Protein AF-A0A535LMF8-F1 (afdb_monomer_lite)

Radius of gyration: 26.36 Å; chains: 1; bounding box: 63×60×69 Å

pLDDT: mean 91.81, std 10.19, range [31.7, 98.81]

Secondary structure (DSSP, 8-state):
---EEEEEE--SS--HHHHHHHHHHHTT-SEEEEEEEE-TT-SS-HHHHHHHHHHH-TTSEEEEEE--S-S-HHHHHHHHHHHHTS--SEEEESSTHHHHHHHHHT-EEEE--S-TT-TT--HHHHHH-TTTTGGGS-HHHHHHH-EEEEEE-STTSSHHHHHHHHHHHHT--EE--HHHHHHHHHHHTT-TTSPP-HHHHHHHHHHHHHHHHHHHTT-BSEEEEES-HHHHHHHHHHHHSS--HHHHHHHHT---SEEEEE-S-SPPP--S----HHHHHHHHHHHHHHHHHTT--EEEE-SSHHHHHHHHHHHHHHHHTEEEEEEEE-HHHHHHHHHTTTS-PPPPPTT--EE--BS-HHHHHHHIIIIIHHHHSEEEEEEEEEEHHHHTTSPEEE-SSTT-EEE-EEGGGHHHHHHTEEEEEEEEEEEE--TT-----

Structure (mmCIF, N/CA/C/O backbone):
data_AF-A0A535LMF8-F1
#
_entry.id   AF-A0A535LMF8-F1
#
loop_
_atom_site.group_PDB
_atom_site.id
_atom_site.type_symbol
_atom_site.label_atom_id
_atom_site.label_alt_id
_atom_site.label_comp_id
_atom_site.label_asym_id
_atom_site.label_entity_id
_atom_site.label_seq_id
_atom_site.pdbx_PDB_ins_code
_atom_site.Cartn_x
_atom_site.Cartn_y
_atom_site.Cartn_z
_atom_site.occupancy
_atom_site.B_iso_or_equiv
_atom_site.auth_seq_id
_atom_site.auth_comp_id
_atom_site.auth_asym_id
_atom_site.auth_atom_id
_atom_site.pdbx_PDB_model_num
ATOM 1 N N . MET A 1 1 ? -24.227 18.479 33.108 1.00 72.44 1 MET A N 1
ATOM 2 C CA . MET A 1 1 ? -22.789 18.191 32.921 1.00 72.44 1 MET A CA 1
ATOM 3 C C . MET A 1 1 ? -22.653 17.400 31.631 1.00 72.44 1 MET A C 1
ATOM 5 O O . MET A 1 1 ? -23.603 16.677 31.342 1.00 72.44 1 MET A O 1
ATOM 9 N N . PRO A 1 2 ? -21.572 17.576 30.852 1.00 89.31 2 PRO A N 1
ATOM 10 C CA . PRO A 1 2 ? -21.338 16.767 29.657 1.00 89.31 2 PRO A CA 1
ATOM 11 C C . PRO A 1 2 ? -21.247 15.288 30.047 1.00 89.31 2 PRO A C 1
ATOM 13 O O . PRO A 1 2 ? -20.630 14.955 31.060 1.00 89.31 2 PRO A O 1
ATOM 16 N N . ARG A 1 3 ? -21.887 14.409 29.275 1.00 97.00 3 ARG A N 1
ATOM 17 C CA . ARG A 1 3 ? -21.804 12.956 29.429 1.00 97.00 3 ARG A CA 1
ATOM 18 C C . ARG A 1 3 ? -20.424 12.506 28.960 1.00 97.00 3 ARG A C 1
ATOM 20 O O . ARG A 1 3 ? -20.137 12.565 27.766 1.00 97.00 3 ARG A O 1
ATOM 27 N N . ARG A 1 4 ? -19.581 12.039 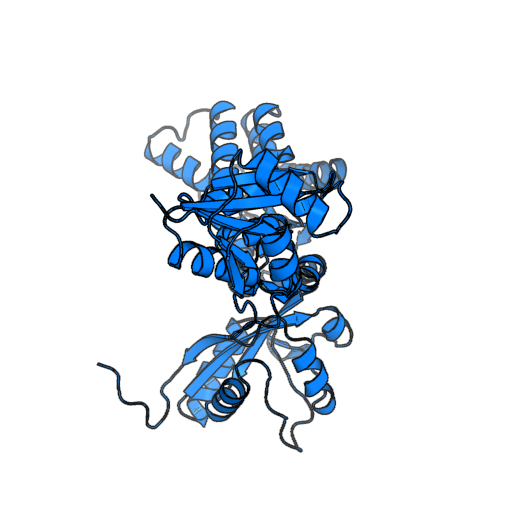29.879 1.00 98.31 4 ARG A N 1
ATOM 28 C CA . ARG A 1 4 ? -18.207 11.595 29.612 1.00 98.31 4 ARG A CA 1
ATOM 29 C C . ARG A 1 4 ? -18.169 10.088 29.397 1.00 98.31 4 ARG A C 1
ATOM 31 O O . ARG A 1 4 ? -18.498 9.306 30.290 1.00 98.31 4 ARG A O 1
ATOM 38 N N . GLY A 1 5 ? -17.783 9.693 28.193 1.00 98.31 5 GLY A N 1
ATOM 39 C CA . GLY A 1 5 ? -17.621 8.308 27.780 1.00 98.31 5 GLY A CA 1
ATOM 40 C C . GLY A 1 5 ? -16.178 7.832 27.894 1.00 98.31 5 GLY A C 1
ATOM 41 O O . GLY A 1 5 ? -15.253 8.609 27.669 1.00 98.31 5 GLY A O 1
ATOM 42 N N . VAL A 1 6 ? -15.978 6.542 28.165 1.00 98.44 6 VAL A N 1
ATOM 43 C CA . VAL A 1 6 ? -14.654 5.909 28.109 1.00 98.44 6 VAL A CA 1
ATOM 44 C C . VAL A 1 6 ? -14.661 4.630 27.273 1.00 98.44 6 VAL A C 1
ATOM 46 O O . VAL A 1 6 ? -15.628 3.870 27.270 1.00 98.44 6 VAL A O 1
ATOM 49 N N . THR A 1 7 ? -13.561 4.355 26.577 1.00 97.25 7 THR A N 1
ATOM 50 C CA . THR A 1 7 ? -13.262 3.028 26.025 1.00 97.25 7 THR A CA 1
ATOM 51 C C . THR A 1 7 ? -11.767 2.725 26.130 1.00 97.25 7 THR A C 1
ATOM 53 O O . THR A 1 7 ? -10.951 3.618 26.355 1.00 97.25 7 THR A O 1
ATOM 56 N N . VAL A 1 8 ? -11.398 1.455 25.993 1.00 95.06 8 VAL A N 1
ATOM 57 C CA . VAL A 1 8 ? -10.020 0.976 26.126 1.00 95.06 8 VAL A CA 1
ATOM 58 C C . VAL A 1 8 ? -9.702 -0.027 25.024 1.00 95.06 8 VAL A C 1
ATOM 60 O O . VAL A 1 8 ? -10.548 -0.822 24.613 1.00 95.06 8 VAL A O 1
ATOM 63 N N . GLY A 1 9 ? -8.468 -0.004 24.527 1.00 92.12 9 GLY A N 1
ATOM 64 C CA . GLY A 1 9 ? -8.006 -0.988 23.558 1.00 92.12 9 GLY A CA 1
ATOM 65 C C . GLY A 1 9 ? -6.509 -0.915 23.301 1.00 92.12 9 GLY A C 1
ATOM 66 O O . GLY A 1 9 ? -5.869 0.108 23.522 1.00 92.12 9 GLY A O 1
ATOM 67 N N . LYS A 1 10 ? -5.939 -2.010 22.782 1.00 90.69 10 LYS A N 1
ATOM 68 C CA . LYS A 1 10 ? -4.530 -2.022 22.345 1.00 90.69 10 LYS A CA 1
ATOM 69 C C . LYS A 1 10 ? -4.334 -1.308 21.005 1.00 90.69 10 LYS A C 1
ATOM 71 O O . LYS A 1 10 ? -3.249 -0.823 20.709 1.00 90.69 10 LYS A O 1
ATOM 76 N N . PHE A 1 11 ? -5.373 -1.269 20.161 1.00 93.88 11 PHE A N 1
ATOM 77 C CA . PHE A 1 11 ? -5.329 -0.674 18.817 1.00 93.88 11 PHE A CA 1
ATOM 78 C C . PHE A 1 11 ? -4.096 -1.114 18.015 1.00 93.88 11 PHE A C 1
ATOM 80 O O . PHE A 1 11 ? -3.414 -0.295 17.414 1.00 93.88 11 PHE A O 1
ATOM 87 N N . TYR A 1 12 ? -3.773 -2.409 18.043 1.00 93.12 12 TYR A N 1
ATOM 88 C CA . TYR A 1 12 ? -2.497 -2.940 17.561 1.00 93.12 12 TYR A CA 1
ATOM 89 C C . TYR A 1 12 ? -2.678 -3.911 16.374 1.00 93.12 12 TYR A C 1
ATOM 91 O O . TYR A 1 12 ? -2.809 -5.124 16.603 1.00 93.12 12 TYR A O 1
ATOM 99 N N . PRO A 1 13 ? -2.701 -3.399 15.121 1.00 95.31 13 PRO A N 1
ATOM 100 C CA . PRO A 1 13 ? -2.849 -1.979 14.743 1.00 95.31 13 PRO A CA 1
ATOM 101 C C . PRO A 1 13 ? -4.312 -1.477 14.850 1.00 95.31 13 PRO A C 1
ATOM 103 O O . PRO A 1 13 ? -5.230 -2.286 15.044 1.00 95.31 13 PRO A O 1
ATOM 106 N N . PRO A 1 14 ? -4.578 -0.157 14.723 1.00 95.19 14 PRO A N 1
ATOM 107 C CA . PRO A 1 14 ? -5.939 0.346 14.585 1.00 95.19 14 PRO A CA 1
ATOM 108 C C . PRO A 1 14 ? -6.564 -0.209 13.298 1.00 95.19 14 PRO A C 1
ATOM 110 O O . PRO A 1 14 ? -5.893 -0.347 12.278 1.00 95.19 14 PRO A O 1
ATOM 113 N N . HIS A 1 15 ? -7.848 -0.556 13.349 1.00 93.81 15 HIS A N 1
ATOM 114 C CA . HIS A 1 15 ? -8.553 -1.186 12.231 1.00 93.81 15 HIS A CA 1
ATOM 115 C C . HIS A 1 15 ? -10.043 -0.829 12.265 1.00 93.81 15 HIS A C 1
ATOM 117 O O . HIS A 1 15 ? -10.535 -0.252 13.236 1.00 93.81 15 HIS A O 1
ATOM 123 N N . ARG A 1 16 ? -10.795 -1.215 11.232 1.00 91.38 16 ARG A N 1
ATOM 124 C CA . ARG A 1 16 ? -12.204 -0.851 11.022 1.00 91.38 16 ARG A CA 1
ATOM 125 C C . ARG A 1 16 ? -13.107 -1.187 12.212 1.00 91.38 16 ARG A C 1
ATOM 127 O O . ARG A 1 16 ? -13.960 -0.389 12.580 1.00 91.38 16 ARG A O 1
ATOM 134 N N . GLY A 1 17 ? -12.886 -2.334 12.853 1.00 89.44 17 GLY A N 1
ATOM 135 C CA . GLY A 1 17 ? -13.570 -2.701 14.100 1.00 89.44 17 GLY A CA 1
ATOM 136 C C . GLY A 1 17 ? -13.317 -1.735 15.271 1.00 89.44 17 GLY A C 1
ATOM 137 O O . GLY A 1 17 ? -14.237 -1.468 16.035 1.00 89.44 17 GLY A O 1
ATOM 138 N N . HIS A 1 18 ? -12.105 -1.185 15.412 1.00 92.38 18 HIS A N 1
ATOM 139 C CA . HIS A 1 18 ? -11.815 -0.128 16.393 1.00 92.38 18 HIS A CA 1
ATOM 140 C C . HIS A 1 18 ? -12.463 1.203 16.001 1.00 92.38 18 HIS A C 1
ATOM 142 O O . HIS A 1 18 ? -13.042 1.871 16.848 1.00 92.38 18 HIS A O 1
ATOM 148 N N . ARG A 1 19 ? -12.415 1.557 14.711 1.00 92.88 19 ARG A N 1
ATOM 149 C CA . ARG A 1 19 ? -13.065 2.762 14.183 1.00 92.88 19 ARG A CA 1
ATOM 150 C C . ARG A 1 19 ? -14.563 2.780 14.490 1.00 92.88 19 ARG A C 1
ATOM 152 O O . ARG A 1 19 ? -15.041 3.751 15.054 1.00 92.88 19 ARG A O 1
ATOM 159 N N . ARG A 1 20 ? -15.267 1.671 14.240 1.00 90.75 20 ARG A N 1
ATOM 160 C CA . ARG A 1 20 ? -16.691 1.522 14.593 1.00 90.75 20 ARG A CA 1
ATOM 161 C C . ARG A 1 20 ? -16.958 1.697 16.086 1.00 90.75 20 ARG A C 1
ATOM 163 O O . ARG A 1 20 ? -17.947 2.324 16.445 1.00 90.75 20 ARG A O 1
ATOM 170 N N . LEU A 1 21 ? -16.093 1.144 16.940 1.00 92.12 21 LEU A N 1
ATOM 171 C CA . LEU A 1 21 ? -16.209 1.299 18.390 1.00 92.12 21 LEU A CA 1
ATOM 172 C C . LEU A 1 21 ? -16.118 2.775 18.794 1.00 92.12 21 LEU A C 1
ATOM 174 O O . LEU A 1 21 ? -16.997 3.262 19.499 1.00 92.12 21 LEU A O 1
ATOM 178 N N . ILE A 1 22 ? -15.097 3.483 18.305 1.00 95.38 22 ILE A N 1
ATOM 179 C CA . ILE A 1 22 ? -14.875 4.901 18.615 1.00 95.38 22 ILE A CA 1
ATOM 180 C C . ILE A 1 22 ? -16.008 5.767 18.045 1.00 95.38 22 ILE A C 1
ATOM 182 O O . ILE A 1 22 ? -16.558 6.590 18.768 1.00 95.38 22 ILE A O 1
ATOM 186 N N . GLU A 1 23 ? -16.417 5.555 16.791 1.00 95.06 23 GLU A N 1
ATOM 187 C CA . GLU A 1 23 ? -17.512 6.305 16.154 1.00 95.06 23 GLU A CA 1
ATOM 188 C C . GLU A 1 23 ? -18.843 6.115 16.897 1.00 95.06 23 GLU A C 1
ATOM 190 O O . GLU A 1 23 ? -19.557 7.087 17.151 1.00 95.06 23 GLU A O 1
ATOM 195 N N . ALA A 1 24 ? -19.163 4.878 17.290 1.00 94.38 24 ALA A N 1
ATOM 196 C CA . ALA A 1 24 ? -20.373 4.581 18.046 1.00 94.38 24 ALA A CA 1
ATOM 197 C C . ALA A 1 24 ? -20.334 5.198 19.449 1.00 94.38 24 ALA A C 1
ATOM 199 O O . ALA A 1 24 ? -21.310 5.836 19.838 1.00 94.38 24 ALA A O 1
ATOM 200 N N . ALA A 1 25 ? -19.223 5.054 20.177 1.00 95.94 25 ALA A N 1
ATOM 201 C CA . ALA A 1 25 ? -19.044 5.651 21.499 1.00 95.94 25 ALA A CA 1
ATOM 202 C C . ALA A 1 25 ? -19.193 7.177 21.437 1.00 95.94 25 ALA A C 1
ATOM 204 O O . ALA A 1 25 ? -20.009 7.754 22.153 1.00 95.94 25 ALA A O 1
ATOM 205 N N . ARG A 1 26 ? -18.499 7.815 20.487 1.00 96.06 26 ARG A N 1
ATOM 206 C CA . ARG A 1 26 ? -18.536 9.265 20.271 1.00 96.06 26 ARG A CA 1
ATOM 207 C C . ARG A 1 26 ? -19.941 9.779 19.967 1.00 96.06 26 ARG A C 1
ATOM 209 O O . ARG A 1 26 ? -20.295 10.867 20.388 1.00 96.06 26 ARG A O 1
ATOM 216 N N . SER A 1 27 ? -20.763 9.007 19.255 1.00 96.00 27 SER A N 1
ATOM 217 C CA . SER A 1 27 ? -22.148 9.409 18.955 1.00 96.00 27 SER A CA 1
ATOM 218 C C . SER A 1 27 ? -23.089 9.396 20.169 1.00 96.00 27 SER A C 1
ATOM 220 O O . SER A 1 27 ? -24.238 9.817 20.049 1.00 96.00 27 SER A O 1
ATOM 222 N N . ARG A 1 28 ? -22.637 8.882 21.321 1.00 96.56 28 ARG A N 1
ATOM 223 C CA . ARG A 1 28 ? -23.469 8.632 22.510 1.00 96.56 28 ARG A CA 1
ATOM 224 C C . ARG A 1 28 ? -22.962 9.332 23.771 1.00 96.56 28 ARG A C 1
ATOM 226 O O . ARG A 1 28 ? -23.534 9.122 24.842 1.00 96.56 28 ARG A O 1
ATOM 233 N N . CYS A 1 29 ? -21.925 10.153 23.669 1.00 97.12 29 CYS A N 1
ATOM 234 C CA . CYS A 1 29 ? -21.387 10.959 24.760 1.00 97.12 29 CYS A CA 1
ATOM 235 C C . CYS A 1 29 ? -20.954 12.334 24.234 1.00 97.12 29 CYS A C 1
ATOM 237 O O . CYS A 1 29 ? -20.706 12.487 23.041 1.00 97.12 29 CYS A O 1
ATOM 239 N N . ASP A 1 30 ? -20.854 13.320 25.121 1.00 97.62 30 ASP A N 1
ATOM 240 C CA . ASP A 1 30 ? -20.406 14.671 24.763 1.00 97.62 30 ASP A CA 1
ATOM 241 C C . ASP A 1 30 ? -18.874 14.735 24.654 1.00 97.62 30 ASP A C 1
ATOM 243 O O . ASP A 1 30 ? -18.334 15.404 23.777 1.00 97.62 30 ASP A O 1
ATOM 247 N N . GLU A 1 31 ? -18.172 13.986 25.509 1.00 98.19 31 GLU A N 1
ATOM 248 C CA . GLU A 1 31 ? -16.710 13.877 25.528 1.00 98.19 31 GLU A CA 1
ATOM 249 C C . GLU A 1 31 ? -16.309 12.402 25.594 1.00 98.19 31 GLU A C 1
ATOM 251 O O . GLU A 1 31 ? -16.795 11.667 26.457 1.00 98.19 31 GLU A O 1
ATOM 256 N N . LEU A 1 32 ? -15.424 11.956 24.698 1.00 98.56 32 LEU A N 1
ATOM 257 C CA . LEU A 1 32 ? -14.935 10.576 24.666 1.00 98.56 32 LEU A CA 1
ATOM 258 C C . LEU A 1 32 ? -13.455 10.514 25.042 1.00 98.56 32 LEU A C 1
ATOM 260 O O . LEU A 1 32 ? -12.616 11.148 24.401 1.00 98.56 32 LEU A O 1
ATOM 264 N N . PHE A 1 33 ? -13.147 9.667 26.020 1.00 98.50 33 PHE A N 1
ATOM 265 C CA . PHE A 1 33 ? -11.793 9.325 26.432 1.00 98.50 33 PHE A CA 1
ATOM 266 C C . PHE A 1 33 ? -11.447 7.905 25.972 1.00 98.50 33 PHE A C 1
ATOM 268 O O . PHE A 1 33 ? -12.232 6.969 26.139 1.00 98.50 33 PHE A O 1
ATOM 275 N N . VAL A 1 34 ? -10.268 7.726 25.381 1.00 98.31 34 VAL A N 1
ATOM 276 C CA . VAL A 1 34 ? -9.804 6.437 24.857 1.00 98.31 34 VAL A CA 1
ATOM 277 C C . VAL A 1 34 ? -8.452 6.091 25.459 1.00 98.31 34 VAL A C 1
ATOM 279 O O . VAL A 1 34 ? -7.443 6.730 25.156 1.00 98.31 34 VAL A O 1
ATOM 282 N N . LEU A 1 35 ? -8.419 5.030 26.261 1.00 97.62 35 LEU A N 1
ATOM 283 C CA . LEU A 1 35 ? -7.176 4.460 26.765 1.00 97.62 35 LEU A CA 1
ATOM 284 C C . LEU A 1 35 ? -6.539 3.585 25.679 1.00 97.62 35 LEU A C 1
ATOM 286 O O . LEU A 1 35 ? -7.097 2.566 25.262 1.00 97.62 35 LEU A O 1
ATOM 290 N N . VAL A 1 36 ? -5.351 3.980 25.232 1.00 96.88 36 VAL A N 1
ATOM 291 C CA . VAL A 1 36 ? -4.518 3.245 24.279 1.00 96.88 36 VAL A CA 1
ATOM 292 C C . VAL A 1 36 ? -3.524 2.411 25.075 1.00 96.88 36 VAL A C 1
ATOM 294 O O . VAL A 1 36 ? -2.466 2.887 25.476 1.00 96.88 36 VAL A O 1
ATOM 297 N N . ALA A 1 37 ? -3.876 1.152 25.310 1.00 94.56 37 ALA A N 1
ATOM 298 C CA . ALA A 1 37 ? -3.018 0.197 25.992 1.00 94.56 37 ALA A CA 1
ATOM 299 C C . ALA A 1 37 ? -1.834 -0.200 25.089 1.00 94.56 37 ALA A C 1
ATOM 301 O O . ALA A 1 37 ? -1.993 -0.427 23.883 1.00 94.56 37 ALA A O 1
ATOM 302 N N . SER A 1 38 ? -0.628 -0.271 25.646 1.00 94.19 38 SER A N 1
ATOM 303 C CA . SER A 1 38 ? 0.578 -0.564 24.870 1.00 94.19 38 SER A CA 1
ATOM 304 C C . SER A 1 38 ? 1.633 -1.307 25.669 1.00 94.19 38 SER A C 1
ATOM 306 O O . SER A 1 38 ? 1.880 -0.979 26.825 1.00 94.19 38 SER A O 1
ATOM 308 N N . ARG A 1 39 ? 2.352 -2.218 25.006 1.00 92.62 39 ARG A N 1
ATOM 309 C CA . ARG A 1 39 ? 3.552 -2.859 25.562 1.00 92.62 39 ARG A CA 1
ATOM 310 C C . ARG A 1 39 ? 4.832 -2.348 24.897 1.00 92.62 39 ARG A C 1
ATOM 312 O O . ARG A 1 39 ? 4.786 -1.893 23.749 1.00 92.62 39 ARG A O 1
ATOM 319 N N . PRO A 1 40 ? 5.990 -2.421 25.578 1.00 88.50 40 PRO A N 1
ATOM 320 C CA . PRO A 1 40 ? 7.274 -2.136 24.949 1.00 88.50 40 PRO A CA 1
ATOM 321 C C . PRO A 1 40 ? 7.532 -3.049 23.741 1.00 88.50 40 PRO A C 1
ATOM 323 O O . PRO A 1 40 ? 7.165 -4.222 23.753 1.00 88.50 40 PRO A O 1
ATOM 326 N N . ARG A 1 41 ? 8.236 -2.525 22.728 1.00 88.12 41 ARG A N 1
ATOM 327 C CA . ARG A 1 41 ? 8.684 -3.254 21.516 1.00 88.12 41 ARG A CA 1
ATOM 328 C C . ARG A 1 41 ? 7.577 -3.747 20.574 1.00 88.12 41 ARG A C 1
ATOM 330 O O . ARG A 1 41 ? 7.851 -4.555 19.692 1.00 88.12 41 ARG A O 1
ATOM 337 N N . GLU A 1 42 ? 6.351 -3.263 20.730 1.00 92.31 42 GLU A N 1
ATOM 338 C CA . GLU A 1 42 ? 5.300 -3.471 19.734 1.00 92.31 42 GLU A CA 1
ATOM 339 C C . GLU A 1 42 ? 5.625 -2.749 18.412 1.00 92.31 42 GLU A C 1
ATOM 341 O O . GLU A 1 42 ? 6.147 -1.634 18.409 1.00 92.31 42 GLU A O 1
ATOM 346 N N . ASP A 1 43 ? 5.299 -3.390 17.292 1.00 92.06 43 ASP A N 1
ATOM 347 C CA . ASP A 1 43 ? 5.455 -2.900 15.926 1.00 92.06 43 ASP A CA 1
ATOM 348 C C . ASP A 1 43 ? 4.110 -3.049 15.179 1.00 92.06 43 ASP A C 1
ATOM 350 O O . ASP A 1 43 ? 3.689 -4.180 14.915 1.00 92.06 43 ASP A O 1
ATOM 354 N N . PRO A 1 44 ? 3.356 -1.955 14.929 1.00 94.12 44 PRO A N 1
ATOM 355 C CA . PRO A 1 44 ? 3.751 -0.548 15.043 1.00 94.12 44 PRO A CA 1
ATOM 356 C C . PRO A 1 44 ? 3.875 -0.026 16.490 1.00 94.12 44 PRO A C 1
ATOM 358 O O . PRO A 1 44 ? 3.063 -0.397 17.350 1.00 94.12 44 PRO A O 1
ATOM 361 N N . PRO A 1 45 ? 4.819 0.902 16.756 1.00 94.69 45 PRO A N 1
ATOM 362 C CA . PRO A 1 45 ? 5.062 1.427 18.096 1.00 94.69 45 PRO A CA 1
ATOM 363 C C . PRO A 1 45 ? 3.909 2.294 18.606 1.00 94.69 45 PRO A C 1
ATOM 365 O O . PRO A 1 45 ? 3.173 2.914 17.833 1.00 94.69 45 PRO A O 1
ATOM 368 N N . ALA A 1 46 ? 3.809 2.392 19.933 1.00 94.62 46 ALA A N 1
ATOM 369 C CA . ALA A 1 46 ? 2.772 3.131 20.655 1.00 94.62 46 ALA A CA 1
ATOM 370 C C . ALA A 1 46 ? 2.541 4.550 20.121 1.00 94.62 46 ALA A C 1
ATOM 372 O O . ALA A 1 46 ? 1.414 4.917 19.797 1.00 94.62 46 ALA A O 1
ATOM 373 N N . ALA A 1 47 ? 3.622 5.320 19.961 1.00 94.69 47 ALA A N 1
ATOM 374 C CA . ALA A 1 47 ? 3.565 6.694 19.470 1.00 94.69 47 ALA A CA 1
ATOM 375 C C . ALA A 1 47 ? 2.969 6.786 18.056 1.00 94.69 47 ALA A C 1
ATOM 377 O O . ALA A 1 47 ? 2.197 7.695 17.766 1.00 94.69 47 ALA A O 1
ATOM 378 N N . LYS A 1 48 ? 3.274 5.814 17.184 1.00 95.31 48 LYS A N 1
ATOM 379 C CA . LYS A 1 48 ? 2.734 5.776 15.821 1.00 95.31 48 LYS A CA 1
ATOM 380 C C . LYS A 1 48 ? 1.240 5.444 15.838 1.00 95.31 48 LYS A C 1
ATOM 382 O O . LYS A 1 48 ? 0.465 6.117 15.166 1.00 95.31 48 LYS A O 1
ATOM 387 N N . ARG A 1 49 ? 0.825 4.468 16.655 1.00 96.75 49 ARG A N 1
ATOM 388 C CA . ARG A 1 49 ? -0.595 4.123 16.844 1.00 96.75 49 ARG A CA 1
ATOM 389 C C . ARG A 1 49 ? -1.406 5.287 17.403 1.00 96.75 49 ARG A C 1
ATOM 391 O O . ARG A 1 49 ? -2.485 5.565 16.888 1.00 96.75 49 ARG A O 1
ATOM 398 N N . LEU A 1 50 ? -0.875 5.965 18.420 1.00 96.94 50 LEU A N 1
ATOM 399 C CA . LEU A 1 50 ? -1.494 7.142 19.021 1.00 96.94 50 LEU A CA 1
ATOM 400 C C . LEU A 1 50 ? -1.651 8.270 17.995 1.00 96.94 50 LEU A C 1
ATOM 402 O O . LEU A 1 50 ? -2.751 8.790 17.846 1.00 96.94 50 LEU A O 1
ATOM 406 N N . GLY A 1 51 ? -0.596 8.577 17.233 1.00 97.12 51 GLY A N 1
ATOM 407 C CA . GLY A 1 51 ? -0.651 9.594 16.182 1.00 97.12 51 GLY A CA 1
ATOM 408 C C . GLY A 1 51 ? -1.703 9.289 15.112 1.00 97.12 51 GLY A C 1
ATOM 409 O O . GLY A 1 51 ? -2.452 10.178 14.716 1.00 97.12 51 GLY A O 1
ATOM 410 N N . TRP A 1 52 ? -1.838 8.025 14.693 1.00 97.31 52 TRP A N 1
ATOM 411 C CA . TRP A 1 52 ? -2.905 7.627 13.769 1.00 97.31 52 TRP A CA 1
ATOM 412 C C . TRP A 1 52 ? -4.298 7.828 14.360 1.00 97.31 52 TRP A C 1
ATOM 414 O O . TRP A 1 52 ? -5.184 8.345 13.686 1.00 97.31 52 TRP A O 1
ATOM 424 N N . LEU A 1 53 ? -4.506 7.419 15.611 1.00 97.94 53 LEU A N 1
ATOM 425 C CA . LEU A 1 53 ? -5.788 7.581 16.294 1.00 97.94 53 LEU A CA 1
ATOM 426 C C . LEU A 1 53 ? -6.175 9.058 16.438 1.00 97.94 53 LEU A C 1
ATOM 428 O O . LEU A 1 53 ? -7.306 9.411 16.117 1.00 97.94 53 LEU A O 1
ATOM 432 N N . GLN A 1 54 ? -5.226 9.914 16.819 1.00 97.62 54 GLN A N 1
ATOM 433 C CA . GLN A 1 54 ? -5.416 11.364 16.907 1.00 97.62 54 GLN A CA 1
ATOM 434 C C . GLN A 1 54 ? -5.741 11.990 15.546 1.00 97.62 54 GLN A C 1
ATOM 436 O O . GLN A 1 54 ? -6.588 12.871 15.463 1.00 97.62 54 GLN A O 1
ATOM 441 N N . GLN A 1 55 ? -5.110 11.517 14.469 1.00 96.06 55 GLN A N 1
ATOM 442 C CA . GLN A 1 55 ? -5.413 11.993 13.120 1.00 96.06 55 GLN A CA 1
ATOM 443 C C . GLN A 1 55 ? -6.797 11.532 12.633 1.00 96.06 55 GLN A C 1
ATOM 445 O O . GLN A 1 55 ? -7.483 12.288 11.950 1.00 96.06 55 GLN A O 1
ATOM 450 N N . MET A 1 56 ? -7.217 10.308 12.973 1.00 95.88 56 MET A N 1
ATOM 451 C CA . MET A 1 56 ? -8.544 9.785 12.617 1.00 95.88 56 MET A CA 1
ATOM 452 C C . MET A 1 56 ? -9.677 10.430 13.427 1.00 95.88 56 MET A C 1
ATOM 454 O O . MET A 1 56 ? -10.787 10.539 12.911 1.00 95.88 56 MET A O 1
ATOM 458 N N . PHE A 1 57 ? -9.408 10.824 14.676 1.00 97.19 57 PHE A N 1
ATOM 459 C CA . PHE A 1 57 ? -10.398 11.338 15.629 1.00 97.19 57 PHE A CA 1
ATOM 460 C C . PHE A 1 57 ? -9.836 12.528 16.432 1.00 97.19 57 PHE A C 1
ATOM 462 O O . PHE A 1 57 ? -9.555 12.385 17.625 1.00 97.19 57 PHE A O 1
ATOM 469 N N . PRO A 1 58 ? -9.635 13.700 15.806 1.00 97.12 58 PRO A N 1
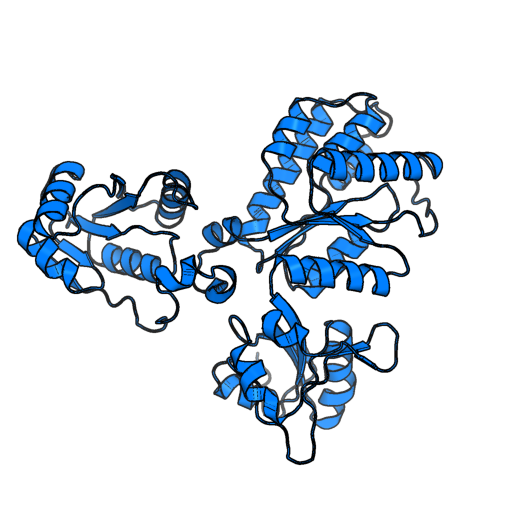ATOM 470 C CA . PRO A 1 58 ? -9.016 14.862 16.455 1.00 97.12 58 PRO A CA 1
ATOM 471 C C . PRO A 1 58 ? -9.789 15.397 17.673 1.00 97.12 58 PRO A C 1
ATOM 473 O O . PRO A 1 58 ? -9.216 16.080 18.516 1.00 97.12 58 PRO A O 1
ATOM 476 N N . GLU A 1 59 ? -11.079 15.092 17.775 1.00 96.00 59 GLU A N 1
ATOM 477 C CA . GLU A 1 59 ? -11.975 15.484 18.864 1.00 96.00 59 GLU A CA 1
ATOM 478 C C . GLU A 1 59 ? -11.959 14.533 20.074 1.00 96.00 59 GLU A C 1
ATOM 480 O O . GLU A 1 59 ? -12.630 14.797 21.067 1.00 96.00 59 GLU A O 1
ATOM 485 N N . VAL A 1 60 ? -11.248 13.405 19.989 1.00 98.12 60 VAL A N 1
ATOM 486 C CA . VAL A 1 60 ? -11.224 12.371 21.033 1.00 98.12 60 VAL A CA 1
ATOM 487 C C . VAL A 1 60 ? -10.001 12.536 21.936 1.00 98.12 60 VAL A C 1
ATOM 489 O O . VAL A 1 60 ? -8.879 12.746 21.473 1.00 98.12 60 VAL A O 1
ATOM 492 N N . HIS A 1 61 ? -10.198 12.372 23.245 1.00 98.12 61 HIS A N 1
ATOM 493 C CA . HIS A 1 61 ? -9.125 12.442 24.232 1.00 98.12 61 HIS A CA 1
ATOM 494 C C . HIS A 1 61 ? -8.414 11.090 24.351 1.00 98.12 61 HIS A C 1
ATOM 496 O O . HIS A 1 61 ? -8.900 10.170 25.008 1.00 98.12 61 HIS A O 1
ATOM 502 N N . PHE A 1 62 ? -7.250 10.952 23.719 1.00 98.25 62 PHE A N 1
ATOM 503 C CA . PHE A 1 62 ? -6.444 9.732 23.804 1.00 98.25 62 PHE A CA 1
ATOM 504 C C . PHE A 1 62 ? -5.444 9.779 24.958 1.00 98.25 62 PHE A C 1
ATOM 506 O O . PHE A 1 62 ? -4.694 10.744 25.097 1.00 98.25 62 PHE A O 1
ATOM 513 N N . ILE A 1 63 ? -5.381 8.695 25.731 1.00 97.56 63 ILE A N 1
ATOM 514 C CA . ILE A 1 63 ? -4.458 8.533 26.857 1.00 97.56 63 ILE A CA 1
ATOM 515 C C . ILE A 1 63 ? -3.647 7.261 26.628 1.00 97.56 63 ILE A C 1
ATOM 517 O O . ILE A 1 63 ? -4.212 6.175 26.505 1.00 97.56 63 ILE A O 1
ATOM 521 N N . LEU A 1 64 ? -2.322 7.383 26.536 1.00 96.25 64 LEU A N 1
ATOM 522 C CA . LEU A 1 64 ? -1.440 6.226 26.402 1.00 96.25 64 LEU A CA 1
ATOM 523 C C . LEU A 1 64 ? -1.228 5.584 27.774 1.00 96.25 64 LEU A C 1
ATOM 525 O O . LEU A 1 64 ? -0.771 6.252 28.695 1.00 96.25 64 LEU A O 1
ATOM 529 N N . VAL A 1 65 ? -1.515 4.288 27.883 1.00 94.94 65 VAL A N 1
ATOM 530 C CA . VAL A 1 65 ? -1.395 3.530 29.133 1.00 94.94 65 VAL A CA 1
ATOM 531 C C . VAL A 1 65 ? -0.502 2.317 28.914 1.00 94.94 65 VAL A C 1
ATOM 533 O O . VAL A 1 65 ? -0.627 1.600 27.917 1.00 94.94 65 VAL A O 1
ATOM 536 N N . GLU A 1 66 ? 0.413 2.077 29.848 1.00 90.81 66 GLU A N 1
ATOM 537 C CA . GLU A 1 66 ? 1.278 0.905 29.801 1.00 90.81 66 GLU A CA 1
ATOM 538 C C . GLU A 1 66 ? 0.489 -0.368 30.162 1.00 90.81 66 GLU A C 1
ATOM 540 O O . GLU A 1 66 ? -0.133 -0.467 31.217 1.00 90.81 66 GLU A O 1
ATOM 545 N N . ASP A 1 67 ? 0.503 -1.358 29.269 1.00 89.62 67 ASP A N 1
ATOM 546 C CA . ASP A 1 67 ? -0.181 -2.651 29.420 1.00 89.62 67 ASP A CA 1
ATOM 547 C C . ASP A 1 67 ? 0.725 -3.659 30.150 1.00 89.62 67 ASP A C 1
ATOM 549 O O . ASP A 1 67 ? 1.160 -4.670 29.586 1.00 89.62 67 ASP A O 1
ATOM 553 N N . THR A 1 68 ? 1.055 -3.332 31.403 1.00 89.31 68 THR A N 1
ATOM 554 C CA . THR A 1 68 ? 1.827 -4.171 32.345 1.00 89.31 68 THR A CA 1
ATOM 555 C C . THR A 1 68 ? 0.966 -4.775 33.457 1.00 89.31 68 THR A C 1
ATOM 557 O O . THR A 1 68 ? 1.453 -5.582 34.250 1.00 89.31 68 THR A O 1
ATOM 560 N N . TYR A 1 69 ? -0.316 -4.416 33.507 1.00 87.00 69 TYR A N 1
ATOM 561 C CA . TYR A 1 69 ? -1.263 -4.866 34.521 1.00 87.00 69 TYR A CA 1
ATOM 562 C C . TYR A 1 69 ? -1.908 -6.216 34.160 1.00 87.00 69 TYR A C 1
ATOM 564 O O . TYR A 1 69 ? -2.058 -6.534 32.977 1.00 87.00 69 TYR A O 1
ATOM 572 N N . PRO A 1 70 ? -2.346 -7.012 35.154 1.00 89.75 70 PRO A N 1
ATOM 573 C CA . PRO A 1 70 ? -3.195 -8.175 34.910 1.00 89.75 70 PRO A CA 1
ATOM 574 C C . PRO A 1 70 ? -4.454 -7.814 34.105 1.00 89.75 70 PRO A C 1
ATOM 576 O O . PRO A 1 70 ? -5.053 -6.760 34.319 1.00 89.75 70 PRO A O 1
ATOM 579 N N . GLU A 1 71 ? -4.893 -8.703 33.211 1.00 87.44 71 GLU A N 1
ATOM 580 C CA . GLU A 1 71 ? -6.138 -8.546 32.438 1.00 87.44 71 GLU A CA 1
ATOM 581 C C . GLU A 1 71 ? -7.369 -8.834 33.330 1.00 87.44 71 GLU A C 1
ATOM 583 O O . GLU A 1 71 ? -8.079 -9.820 33.151 1.00 87.44 71 GLU A O 1
ATOM 588 N N . ALA A 1 72 ? -7.589 -7.983 34.342 1.00 93.06 72 ALA A N 1
ATOM 589 C CA . ALA A 1 72 ? -8.670 -8.079 35.322 1.00 93.06 72 ALA A CA 1
ATOM 590 C C . ALA A 1 72 ? -9.520 -6.789 35.350 1.00 93.06 72 ALA A C 1
ATOM 592 O O . ALA A 1 72 ? -8.941 -5.703 35.460 1.00 93.06 72 ALA A O 1
ATOM 593 N N . PRO A 1 73 ? -10.869 -6.883 35.328 1.00 94.12 73 PRO A N 1
ATOM 594 C CA . PRO A 1 73 ? -11.753 -5.714 35.293 1.00 94.12 73 PRO A CA 1
ATOM 595 C C . PRO A 1 73 ? -11.493 -4.687 36.400 1.00 94.12 73 PRO A C 1
ATOM 597 O O . PRO A 1 73 ? -11.380 -3.502 36.102 1.00 94.12 73 PRO A O 1
ATOM 600 N N . ALA A 1 74 ? -11.323 -5.137 37.648 1.00 95.88 74 ALA A N 1
ATOM 601 C CA . ALA A 1 74 ? -11.090 -4.258 38.797 1.00 95.88 74 ALA A CA 1
ATOM 602 C C . ALA A 1 74 ? -9.777 -3.466 38.680 1.00 95.88 74 ALA A C 1
ATOM 604 O O . ALA A 1 74 ? -9.739 -2.266 38.941 1.00 95.88 74 ALA A O 1
ATOM 605 N N . VAL A 1 75 ? -8.707 -4.115 38.205 1.00 95.44 75 VAL A N 1
ATOM 606 C CA . VAL A 1 75 ? -7.399 -3.465 38.024 1.00 95.44 75 VAL A CA 1
ATOM 607 C C . VAL A 1 75 ? -7.476 -2.408 36.926 1.00 95.44 75 VAL A C 1
ATOM 609 O O . VAL A 1 75 ? -7.026 -1.280 37.108 1.00 95.44 75 VAL A O 1
ATOM 612 N N . TRP A 1 76 ? -8.083 -2.743 35.785 1.00 95.81 76 TRP A N 1
ATOM 613 C CA . TRP A 1 76 ? -8.246 -1.784 34.693 1.00 95.81 76 TRP A CA 1
ATOM 614 C C . TRP A 1 76 ? -9.237 -0.667 35.025 1.00 95.81 76 TRP A C 1
ATOM 616 O O . TRP A 1 76 ? -9.087 0.429 34.490 1.00 95.81 76 TRP A O 1
ATOM 626 N N . ALA A 1 77 ? -10.216 -0.895 35.901 1.00 96.88 77 ALA A N 1
ATOM 627 C CA . ALA A 1 77 ? -11.098 0.150 36.417 1.00 96.88 77 ALA A CA 1
ATOM 628 C C . ALA A 1 77 ? -10.321 1.168 37.264 1.00 96.88 77 ALA A C 1
ATOM 630 O O . ALA A 1 77 ? -10.416 2.367 37.003 1.00 96.88 77 ALA A O 1
ATOM 631 N N . GLU A 1 78 ? -9.483 0.701 38.196 1.00 96.50 78 GLU A N 1
ATOM 632 C CA . GLU A 1 78 ? -8.617 1.565 39.011 1.00 96.50 78 GLU A CA 1
ATOM 633 C C . GLU A 1 78 ? -7.650 2.374 38.139 1.00 96.50 78 GLU A C 1
ATOM 635 O O . GLU A 1 78 ? -7.564 3.595 38.272 1.00 96.50 78 GLU A O 1
ATOM 640 N N . VAL A 1 79 ? -6.971 1.710 37.195 1.00 96.50 79 VAL A N 1
ATOM 641 C CA . VAL A 1 79 ? -6.094 2.380 36.225 1.00 96.50 79 VAL A CA 1
ATOM 642 C C . VAL A 1 79 ? -6.880 3.425 35.437 1.00 96.50 79 VAL A C 1
ATOM 644 O O . VAL A 1 79 ? -6.434 4.559 35.327 1.00 96.50 79 VAL A O 1
ATOM 647 N N . THR A 1 80 ? -8.074 3.094 34.943 1.00 97.19 80 THR A N 1
ATOM 648 C CA . THR A 1 80 ? -8.894 4.034 34.165 1.00 97.19 80 THR A CA 1
ATOM 649 C C . THR A 1 80 ? -9.250 5.279 34.969 1.00 97.19 80 THR A C 1
ATOM 651 O O . THR A 1 80 ? -8.994 6.388 34.509 1.00 97.19 80 THR A O 1
ATOM 654 N N . VAL A 1 81 ? -9.792 5.121 36.178 1.00 97.50 81 VAL A N 1
ATOM 655 C CA . VAL A 1 81 ? -10.174 6.260 37.029 1.00 97.50 81 VAL A CA 1
ATOM 656 C C . VAL A 1 81 ? -8.950 7.095 37.414 1.00 97.50 81 VAL A C 1
ATOM 658 O O . VAL A 1 81 ? -9.032 8.323 37.423 1.00 97.50 81 VAL A O 1
ATOM 661 N N . ARG A 1 82 ? -7.800 6.455 37.672 1.00 97.12 82 ARG A N 1
ATOM 662 C CA . ARG A 1 82 ? -6.534 7.143 37.958 1.00 97.12 82 ARG A CA 1
ATOM 663 C C . ARG A 1 82 ? -6.059 7.989 36.778 1.00 97.12 82 ARG A C 1
ATOM 665 O O . ARG A 1 82 ? -5.739 9.155 36.978 1.00 97.12 82 ARG A O 1
ATOM 672 N N . GLU A 1 83 ? -6.007 7.415 35.577 1.00 97.06 83 GLU A N 1
ATOM 673 C CA . GLU A 1 83 ? -5.525 8.114 34.378 1.00 97.06 83 GLU A CA 1
ATOM 674 C C . GLU A 1 83 ? -6.490 9.221 33.923 1.00 97.06 83 GLU A C 1
ATOM 676 O O . GLU A 1 83 ? -6.053 10.257 33.425 1.00 97.06 83 GLU A O 1
ATOM 681 N N . LEU A 1 84 ? -7.801 9.034 34.114 1.00 97.00 84 LEU A N 1
ATOM 682 C CA . LEU A 1 84 ? -8.802 10.067 33.830 1.00 97.00 84 LEU A CA 1
ATOM 683 C C . LEU A 1 84 ? -8.828 11.174 34.893 1.00 97.00 84 LEU A C 1
ATOM 685 O O . LEU A 1 84 ? -9.144 12.320 34.581 1.00 97.00 84 LEU A O 1
ATOM 689 N N . GLY A 1 85 ? -8.547 10.840 36.155 1.00 97.44 85 GLY A N 1
ATOM 690 C CA . GLY A 1 85 ? -8.745 11.730 37.302 1.00 97.44 85 GLY A CA 1
ATOM 691 C C . GLY A 1 85 ? -10.215 11.898 37.718 1.00 97.44 85 GLY A C 1
ATOM 692 O O . GLY A 1 85 ? -10.526 12.760 38.539 1.00 97.44 85 GLY A O 1
ATOM 693 N N . PHE A 1 86 ? -11.131 11.105 37.154 1.00 96.69 86 PHE A N 1
ATOM 694 C CA . PHE A 1 86 ? -12.560 11.096 37.475 1.00 96.69 86 PHE A CA 1
ATOM 695 C C . PHE A 1 86 ? -13.205 9.752 37.104 1.00 96.69 86 PHE A C 1
ATOM 697 O O . PHE A 1 86 ? -12.682 9.003 36.280 1.00 96.69 86 PHE A O 1
ATOM 704 N N . THR A 1 87 ? -14.383 9.474 37.668 1.00 97.44 87 THR A N 1
ATOM 705 C CA . THR A 1 87 ? -15.237 8.360 37.227 1.00 97.44 87 THR A CA 1
ATOM 706 C C . THR A 1 87 ? -16.053 8.786 35.999 1.00 97.44 87 THR A C 1
ATOM 708 O O . THR A 1 87 ? -16.783 9.780 36.091 1.00 97.44 87 THR A O 1
ATOM 711 N N . PRO A 1 88 ? -15.932 8.096 34.848 1.00 97.75 88 PRO A N 1
ATOM 712 C CA . PRO A 1 88 ? -16.713 8.407 33.649 1.00 97.75 88 PRO A CA 1
ATOM 713 C C . PRO A 1 88 ? -18.199 8.088 33.858 1.00 97.75 88 PRO A C 1
ATOM 715 O O . PRO A 1 88 ? -18.553 7.311 34.737 1.00 97.75 88 PRO A O 1
ATOM 718 N N . ASP A 1 89 ? -19.079 8.649 33.029 1.00 98.25 89 ASP A N 1
ATOM 719 C CA . ASP A 1 89 ? -20.525 8.403 33.123 1.00 98.25 89 ASP A CA 1
ATOM 720 C C . ASP A 1 89 ? -20.921 7.076 32.449 1.00 98.25 89 ASP A C 1
ATOM 722 O O . ASP A 1 89 ? -21.865 6.404 32.872 1.00 98.25 89 ASP A O 1
ATOM 726 N N . VAL A 1 90 ? -20.199 6.684 31.392 1.00 98.19 90 VAL A N 1
ATOM 727 C CA . VAL A 1 90 ? -20.461 5.455 30.631 1.00 98.19 90 VAL A CA 1
ATOM 728 C C . VAL A 1 90 ? -19.183 4.858 30.035 1.00 98.19 90 VAL A C 1
ATOM 730 O O . VAL A 1 90 ? -18.332 5.571 29.507 1.00 98.19 90 VAL A O 1
ATOM 733 N N . ALA A 1 91 ? -19.067 3.536 30.080 1.00 98.06 91 ALA A N 1
ATOM 734 C CA . ALA A 1 91 ? -18.044 2.755 29.404 1.00 98.06 91 ALA A CA 1
ATOM 735 C C . ALA A 1 91 ? -18.609 2.067 28.151 1.00 98.06 91 ALA A C 1
ATOM 737 O O . ALA A 1 91 ? -19.690 1.473 28.180 1.00 98.06 91 ALA A O 1
ATOM 738 N N . PHE A 1 92 ? -17.843 2.105 27.062 1.00 97.19 92 PHE A N 1
ATOM 739 C CA . PHE A 1 92 ? -18.165 1.459 25.792 1.00 97.19 92 PHE A CA 1
ATOM 740 C C . PHE A 1 92 ? -17.165 0.341 25.491 1.00 97.19 92 PHE A C 1
ATOM 742 O O . PHE A 1 92 ? -15.954 0.574 25.427 1.00 97.19 92 PHE A O 1
ATOM 749 N N . ALA A 1 93 ? -17.662 -0.866 25.235 1.00 93.44 93 ALA A N 1
ATOM 750 C CA . ALA A 1 93 ? -16.851 -1.993 24.774 1.00 93.44 93 ALA A CA 1
ATOM 751 C C . ALA A 1 93 ? -17.661 -2.884 23.831 1.00 93.44 93 ALA A C 1
ATOM 753 O O . ALA A 1 93 ? -18.885 -2.806 23.795 1.00 93.44 93 ALA A O 1
ATOM 754 N N . GLY A 1 94 ? -16.979 -3.736 23.066 1.00 87.31 94 GLY A N 1
ATOM 755 C CA . GLY A 1 94 ? -17.639 -4.701 22.178 1.00 87.31 94 GLY A CA 1
ATOM 756 C C . GLY A 1 94 ? -17.579 -6.146 22.652 1.00 87.31 94 GLY A C 1
ATOM 757 O O . GLY A 1 94 ? -17.708 -7.046 21.830 1.00 87.31 94 GLY A O 1
ATOM 758 N N . GLU A 1 95 ? -17.299 -6.361 23.934 1.00 85.62 95 GLU A N 1
ATOM 759 C CA . GLU A 1 95 ? -17.159 -7.673 24.561 1.00 85.62 95 GLU A CA 1
ATOM 760 C C . GLU A 1 95 ? -17.601 -7.610 26.029 1.00 85.62 95 GLU A C 1
ATOM 762 O O . GLU A 1 95 ? -17.571 -6.539 26.644 1.00 85.62 95 GLU A O 1
ATOM 767 N N . ASP A 1 96 ? -18.003 -8.755 26.588 1.00 85.38 96 ASP A N 1
ATOM 768 C CA . ASP A 1 96 ? -18.633 -8.851 27.917 1.00 85.38 96 ASP A CA 1
ATOM 769 C C . ASP A 1 96 ? -17.732 -8.366 29.060 1.00 85.38 96 ASP A C 1
ATOM 771 O O . ASP A 1 96 ? -18.227 -7.887 30.081 1.00 85.38 96 ASP A O 1
ATOM 775 N N . TYR A 1 97 ? -16.409 -8.399 28.859 1.00 89.12 97 TYR A N 1
ATOM 776 C CA . TYR A 1 97 ? -15.426 -7.795 29.763 1.00 89.12 97 TYR A CA 1
ATOM 777 C C . TYR A 1 97 ? -15.780 -6.342 30.127 1.00 89.12 97 TYR A C 1
ATOM 779 O O . TYR A 1 97 ? -15.588 -5.920 31.268 1.00 89.12 97 TYR A O 1
ATOM 787 N N . GLY A 1 98 ? -16.346 -5.586 29.179 1.00 92.00 98 GLY A N 1
ATOM 788 C CA . GLY A 1 98 ? -16.710 -4.187 29.386 1.00 92.00 98 GLY A CA 1
ATOM 789 C C . GLY A 1 98 ? -17.771 -3.968 30.463 1.00 92.00 98 GLY A C 1
ATOM 790 O O . GLY A 1 98 ? -17.706 -2.959 31.159 1.00 92.00 98 GLY A O 1
ATOM 791 N N . ALA A 1 99 ? -18.702 -4.910 30.647 1.00 94.31 99 ALA A N 1
ATOM 792 C CA . ALA A 1 99 ? -19.748 -4.793 31.662 1.00 94.31 99 ALA A CA 1
ATOM 793 C C . ALA A 1 99 ? -19.167 -4.884 33.079 1.00 94.31 99 ALA A C 1
ATOM 795 O O . ALA A 1 99 ? -19.492 -4.064 33.937 1.00 94.31 99 ALA A O 1
ATOM 796 N N . ALA A 1 100 ? -18.267 -5.846 33.308 1.00 96.19 100 ALA A N 1
ATOM 797 C CA . ALA A 1 100 ? -17.566 -5.979 34.582 1.00 96.19 100 ALA A CA 1
ATOM 798 C C . ALA A 1 100 ? -16.666 -4.762 34.842 1.00 96.19 100 ALA A C 1
ATOM 800 O O . ALA A 1 100 ? -16.697 -4.198 35.929 1.00 96.19 100 ALA A O 1
ATOM 801 N N . TRP A 1 101 ? -15.922 -4.307 33.829 1.00 96.94 101 TRP A N 1
ATOM 802 C CA . TRP A 1 101 ? -15.057 -3.128 33.934 1.00 96.94 101 TRP A CA 1
ATOM 803 C C . TRP A 1 101 ? -15.838 -1.854 34.294 1.00 96.94 101 TRP A C 1
ATOM 805 O O . TRP A 1 101 ? -15.416 -1.104 35.172 1.00 96.94 101 TRP A O 1
ATOM 815 N N . ALA A 1 102 ? -17.004 -1.636 33.681 1.00 97.25 102 ALA A N 1
ATOM 816 C CA . ALA A 1 102 ? -17.896 -0.527 34.019 1.00 97.25 102 ALA A CA 1
ATOM 817 C C . ALA A 1 102 ? -18.441 -0.623 35.453 1.00 97.25 102 ALA A C 1
ATOM 819 O O . ALA A 1 102 ? -18.469 0.376 36.173 1.00 97.25 102 ALA A O 1
ATOM 820 N N . GLY A 1 103 ? -18.833 -1.832 35.874 1.00 97.19 103 GLY A N 1
ATOM 821 C CA . GLY A 1 103 ? -19.319 -2.101 37.226 1.00 97.19 103 GLY A CA 1
ATOM 822 C C . GLY A 1 103 ? -18.281 -1.772 38.299 1.00 97.19 103 GLY A C 1
ATOM 823 O O . GLY A 1 103 ? -18.611 -1.104 39.273 1.00 97.19 103 GLY A O 1
ATOM 824 N N . GLU A 1 104 ? -17.023 -2.158 38.078 1.00 98.00 104 GLU A N 1
ATOM 825 C CA . GLU A 1 104 ? -15.903 -1.856 38.982 1.00 98.00 104 GLU A CA 1
ATOM 826 C C . GLU A 1 104 ? -15.577 -0.352 39.045 1.00 98.00 104 GLU A C 1
ATOM 828 O O . GLU A 1 104 ? -15.184 0.154 40.092 1.00 98.00 104 GLU A O 1
ATOM 833 N N . MET A 1 105 ? -15.785 0.400 37.954 1.00 97.50 105 MET A N 1
ATOM 834 C CA . MET A 1 105 ? -15.675 1.868 37.972 1.00 97.50 105 MET A CA 1
ATOM 835 C C . MET A 1 105 ? -16.877 2.556 38.636 1.00 97.50 105 MET A C 1
ATOM 837 O O . MET A 1 105 ? -16.777 3.721 39.019 1.00 97.50 105 MET A O 1
ATOM 841 N N . GLY A 1 106 ? -18.018 1.868 38.742 1.00 97.31 106 GLY A N 1
ATOM 842 C CA . GLY A 1 106 ? -19.283 2.448 39.188 1.00 97.31 106 GLY A CA 1
ATOM 843 C C . GLY A 1 106 ? -19.976 3.318 38.132 1.00 97.31 106 GLY A C 1
ATOM 844 O O . GLY A 1 106 ? -20.671 4.265 38.496 1.00 97.31 106 GLY A O 1
ATOM 845 N N . CYS A 1 107 ? -19.792 3.029 36.838 1.00 97.38 107 CYS A N 1
ATOM 846 C CA . CYS A 1 107 ? -20.407 3.776 35.735 1.00 97.38 107 CYS A CA 1
ATOM 847 C C . CYS A 1 107 ? -21.359 2.923 34.879 1.00 97.38 107 CYS A C 1
ATOM 849 O O . CYS A 1 107 ? -21.456 1.705 35.037 1.00 97.38 107 CYS A O 1
ATOM 851 N N . GLY A 1 108 ? -22.100 3.565 33.966 1.00 97.50 108 GLY A N 1
ATOM 852 C CA . GLY A 1 108 ? -22.967 2.853 33.025 1.00 97.50 108 GLY A CA 1
ATOM 853 C C . GLY A 1 108 ? -22.170 2.033 32.004 1.00 97.50 108 GLY A C 1
ATOM 854 O O . GLY A 1 108 ? -21.040 2.377 31.672 1.00 97.50 108 GLY A O 1
ATOM 855 N N . PHE A 1 109 ? -22.770 0.982 31.445 1.00 97.56 109 PHE A N 1
ATOM 856 C CA . PHE A 1 109 ? -22.172 0.195 30.363 1.00 97.56 109 PHE A CA 1
ATOM 857 C C . PHE A 1 109 ? -23.052 0.206 29.117 1.00 97.56 109 PHE A C 1
ATOM 859 O O . PHE A 1 109 ? -24.254 -0.047 29.197 1.00 97.56 109 PHE A O 1
ATOM 866 N N . GLU A 1 110 ? -22.439 0.429 27.957 1.00 96.25 110 GLU A N 1
ATOM 867 C CA . GLU A 1 110 ? -23.084 0.256 26.661 1.00 96.25 110 GLU A CA 1
ATOM 868 C C . GLU A 1 110 ? -22.265 -0.667 25.753 1.00 96.25 110 GLU A C 1
ATOM 870 O O . GLU A 1 110 ? -21.153 -0.344 25.327 1.00 96.25 110 GLU A O 1
ATOM 875 N N . MET A 1 111 ? -22.862 -1.807 25.400 1.00 93.88 111 MET A N 1
ATOM 876 C CA . MET A 1 111 ? -22.293 -2.725 24.419 1.00 93.88 111 MET A CA 1
ATOM 877 C C . MET A 1 111 ? -22.328 -2.097 23.019 1.00 93.88 111 MET A C 1
ATOM 879 O O . MET A 1 111 ? -23.357 -1.594 22.553 1.00 93.88 111 MET A O 1
ATOM 883 N N . VAL A 1 112 ? -21.201 -2.169 22.318 1.00 89.69 112 VAL A N 1
ATOM 884 C CA . VAL A 1 112 ? -21.063 -1.730 20.931 1.00 89.69 112 VAL A CA 1
ATOM 885 C C . VAL A 1 112 ? -20.778 -2.936 20.050 1.00 89.69 112 VAL A C 1
ATOM 887 O O . VAL A 1 112 ? -19.720 -3.554 20.133 1.00 89.69 112 VAL A O 1
ATOM 890 N N . ASP A 1 113 ? -21.707 -3.243 19.150 1.00 81.25 113 ASP A N 1
ATOM 891 C CA . ASP A 1 113 ? -21.505 -4.292 18.157 1.00 81.25 113 ASP A CA 1
ATOM 892 C C . ASP A 1 113 ? -20.377 -3.910 17.180 1.00 81.25 113 ASP A C 1
ATOM 894 O O . ASP A 1 113 ? -20.527 -3.052 16.306 1.00 81.25 113 ASP A O 1
ATOM 898 N N . ARG A 1 114 ? -19.229 -4.578 17.327 1.00 70.31 114 ARG A N 1
ATOM 899 C CA . ARG A 1 114 ? -18.062 -4.430 16.441 1.00 70.31 114 ARG A CA 1
ATOM 900 C C . ARG A 1 114 ? -18.210 -5.235 15.145 1.00 70.31 114 ARG A C 1
ATOM 902 O O . ARG A 1 114 ? -17.492 -4.972 14.176 1.00 70.31 114 ARG A O 1
ATOM 909 N N . THR A 1 115 ? -19.112 -6.215 15.129 1.00 65.62 115 THR A N 1
ATOM 910 C CA . THR A 1 115 ? -19.168 -7.303 14.146 1.00 65.62 115 THR A CA 1
ATOM 911 C C . THR A 1 115 ? -20.092 -7.032 12.970 1.00 65.62 115 THR A C 1
ATOM 913 O O . THR A 1 115 ? -19.829 -7.581 11.899 1.00 65.62 115 THR A O 1
ATOM 916 N N . ARG A 1 116 ? -21.103 -6.158 13.113 1.00 59.81 116 ARG A N 1
ATOM 917 C CA . ARG A 1 116 ? -22.055 -5.793 12.044 1.00 59.81 116 ARG A CA 1
ATOM 918 C C . ARG A 1 116 ? -21.344 -5.500 10.712 1.00 59.81 116 ARG A C 1
ATOM 920 O O . ARG A 1 116 ? -20.805 -4.417 10.494 1.00 59.81 116 ARG A O 1
ATOM 927 N N . GLY A 1 117 ? -21.294 -6.500 9.829 1.00 54.03 117 GLY A N 1
ATOM 928 C CA . GLY A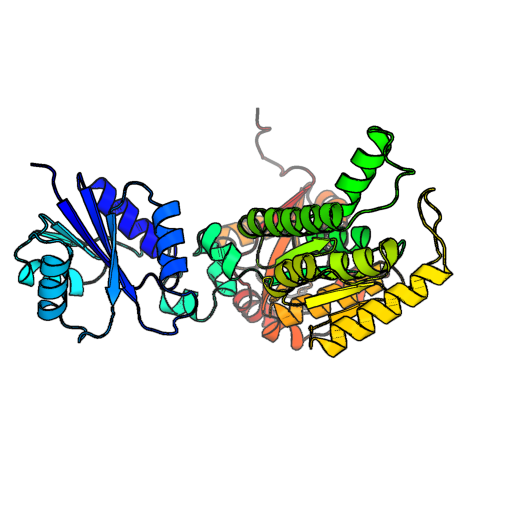 1 117 ? -20.662 -6.440 8.508 1.00 54.03 117 GLY A CA 1
ATOM 929 C C . GLY A 1 117 ? -19.124 -6.375 8.468 1.00 54.03 117 GLY A C 1
ATOM 930 O O . GLY A 1 117 ? -18.615 -5.718 7.566 1.00 54.03 117 GLY A O 1
ATOM 931 N N . ALA A 1 118 ? -18.373 -6.922 9.444 1.00 56.25 118 ALA A N 1
ATOM 932 C CA . ALA A 1 118 ? -16.913 -7.151 9.308 1.00 56.25 118 ALA A CA 1
ATOM 933 C C . ALA A 1 118 ? -16.313 -8.128 10.354 1.00 56.25 118 ALA A C 1
ATOM 935 O O . ALA A 1 118 ? -15.394 -7.754 11.089 1.00 56.25 118 ALA A O 1
ATOM 936 N N . SER A 1 119 ? -16.790 -9.374 10.431 1.00 60.81 119 SER A N 1
ATOM 937 C CA . SER A 1 119 ? -16.162 -10.420 11.271 1.00 60.81 119 SER A CA 1
ATOM 938 C C . SER A 1 119 ? -14.676 -10.653 10.941 1.00 60.81 119 SER A C 1
ATOM 940 O O . SER A 1 119 ? -13.907 -11.068 11.803 1.00 60.81 119 SER A O 1
ATOM 942 N N . GLU A 1 120 ? -14.249 -10.309 9.724 1.00 68.44 120 GLU A N 1
ATOM 943 C CA . GLU A 1 120 ? -12.874 -10.450 9.227 1.00 68.44 120 GLU A CA 1
ATOM 944 C C . GLU A 1 120 ? -11.879 -9.435 9.819 1.00 68.44 120 GLU A C 1
ATOM 946 O O . GLU A 1 120 ? -10.670 -9.652 9.789 1.00 68.44 120 GLU A O 1
ATOM 951 N N . CYS A 1 121 ? -12.350 -8.326 10.398 1.00 82.81 121 CYS A N 1
ATOM 952 C CA . CYS A 1 121 ? -11.482 -7.244 10.876 1.00 82.81 121 CYS A CA 1
ATOM 953 C C . CYS A 1 121 ? -11.123 -7.362 12.363 1.00 82.81 121 CYS A C 1
ATOM 955 O O . CYS A 1 121 ? -11.130 -6.357 13.080 1.00 82.81 121 CYS A O 1
ATOM 957 N N . ALA A 1 122 ? -10.831 -8.571 12.841 1.00 83.19 122 ALA A N 1
ATOM 958 C CA . ALA A 1 122 ? -10.371 -8.803 14.208 1.00 83.19 122 ALA A CA 1
ATOM 959 C C . ALA A 1 122 ? -8.879 -8.459 14.368 1.00 83.19 122 ALA A C 1
ATOM 961 O O . ALA A 1 122 ? -8.059 -8.750 13.497 1.00 83.19 122 ALA A O 1
ATOM 962 N N . GLY A 1 123 ? -8.500 -7.890 15.519 1.00 84.94 123 GLY A N 1
ATOM 963 C CA . GLY A 1 123 ? -7.136 -7.396 15.747 1.00 84.94 123 GLY A CA 1
ATOM 964 C C . GLY A 1 123 ? -6.046 -8.465 15.636 1.00 84.94 123 GLY A C 1
ATOM 965 O O . GLY A 1 123 ? -4.959 -8.170 15.147 1.00 84.94 123 GLY A O 1
ATOM 966 N N . ARG A 1 124 ? -6.332 -9.716 16.032 1.00 87.44 124 ARG A N 1
ATOM 967 C CA . ARG A 1 124 ? -5.397 -10.844 15.871 1.00 87.44 124 ARG A CA 1
ATOM 968 C C . ARG A 1 124 ? -5.136 -11.140 14.391 1.00 87.44 124 ARG A C 1
ATOM 970 O O . ARG A 1 124 ? -3.979 -11.242 14.003 1.00 87.44 124 ARG A O 1
ATOM 977 N N . THR A 1 125 ? -6.196 -11.227 13.592 1.00 88.31 125 THR A N 1
ATOM 978 C CA . THR A 1 125 ? -6.141 -11.586 12.170 1.00 88.31 125 THR A CA 1
ATOM 979 C C . THR A 1 125 ? -5.454 -10.505 11.338 1.00 88.31 125 THR A C 1
ATOM 981 O O . THR A 1 125 ? -4.537 -10.793 10.570 1.00 88.31 125 THR A O 1
ATOM 984 N N . VAL A 1 126 ? -5.820 -9.237 11.563 1.00 91.44 126 VAL A N 1
ATOM 985 C CA . VAL A 1 126 ? -5.187 -8.090 10.894 1.00 91.44 126 VAL A CA 1
ATOM 986 C C . VAL A 1 126 ? -3.697 -8.017 11.224 1.00 91.44 126 VAL A C 1
ATOM 988 O O . VAL A 1 126 ? -2.893 -7.717 10.351 1.00 91.44 126 VAL A O 1
ATOM 991 N N . ARG A 1 127 ? -3.305 -8.303 12.471 1.00 91.44 127 ARG A N 1
ATOM 992 C CA . ARG A 1 127 ? -1.898 -8.259 12.889 1.00 91.44 127 ARG A CA 1
ATOM 993 C C . ARG A 1 127 ? -1.061 -9.377 12.277 1.00 91.44 127 ARG A C 1
ATOM 995 O O . ARG A 1 127 ? 0.078 -9.124 11.905 1.00 91.44 127 ARG A O 1
ATOM 1002 N N . SER A 1 128 ? -1.594 -10.596 12.196 1.00 91.69 128 SER A N 1
ATOM 1003 C CA . SER A 1 128 ? -0.868 -11.718 11.588 1.00 91.69 128 SER A CA 1
ATOM 1004 C C . SER A 1 128 ? -0.695 -11.556 10.081 1.00 91.69 128 SER A C 1
ATOM 1006 O O . SER A 1 128 ? 0.246 -12.105 9.519 1.00 91.69 128 SER A O 1
ATOM 1008 N N . ASP A 1 129 ? -1.602 -10.827 9.430 1.00 92.19 129 ASP A N 1
ATOM 1009 C CA . ASP A 1 129 ? -1.613 -10.692 7.978 1.00 92.19 129 ASP A CA 1
ATOM 1010 C C . ASP A 1 129 ? -2.271 -9.371 7.521 1.00 92.19 129 ASP A C 1
ATOM 1012 O O . ASP A 1 129 ? -3.408 -9.358 7.026 1.00 92.19 129 ASP A O 1
ATOM 1016 N N . PRO A 1 130 ? -1.556 -8.235 7.665 1.00 93.38 130 PRO A N 1
ATOM 1017 C CA . PRO A 1 130 ? -2.066 -6.919 7.276 1.00 93.38 130 PRO A CA 1
ATOM 1018 C C . PRO A 1 130 ? -2.382 -6.819 5.778 1.00 93.38 130 PRO A C 1
ATOM 1020 O O . PRO A 1 130 ? -3.343 -6.160 5.386 1.00 93.38 130 PRO A O 1
ATOM 1023 N N . MET A 1 131 ? -1.594 -7.501 4.937 1.00 92.44 131 MET A N 1
ATOM 1024 C CA . MET A 1 131 ? -1.787 -7.552 3.482 1.00 92.44 131 MET A CA 1
ATOM 1025 C C . MET A 1 131 ? -3.067 -8.304 3.105 1.00 92.44 131 MET A C 1
ATOM 1027 O O . MET A 1 131 ? -3.774 -7.900 2.179 1.00 92.44 131 MET A O 1
ATOM 1031 N N . GLY A 1 132 ? -3.397 -9.370 3.840 1.00 91.38 132 GLY A N 1
ATOM 1032 C CA . GLY A 1 132 ? -4.652 -10.107 3.696 1.00 91.38 132 GLY A CA 1
ATOM 1033 C C . GLY A 1 132 ? -5.897 -9.284 4.000 1.00 91.38 132 GLY A C 1
ATOM 1034 O O . GLY A 1 132 ? -6.922 -9.431 3.343 1.00 91.38 132 GLY A O 1
ATOM 1035 N N . HIS A 1 133 ? -5.776 -8.379 4.971 1.00 92.06 133 HIS A N 1
ATOM 1036 C CA . HIS A 1 133 ? -6.890 -7.641 5.565 1.00 92.06 133 HIS A CA 1
ATOM 1037 C C . HIS A 1 133 ? -6.794 -6.140 5.278 1.00 92.06 133 HIS A C 1
ATOM 1039 O O . HIS A 1 133 ? -7.149 -5.306 6.113 1.00 92.06 133 HIS A O 1
ATOM 1045 N N . TRP A 1 134 ? -6.306 -5.778 4.091 1.00 93.50 134 TRP A N 1
ATOM 1046 C CA . TRP A 1 134 ? -6.073 -4.391 3.682 1.00 93.50 134 TRP A CA 1
ATOM 1047 C C . TRP A 1 134 ? -7.320 -3.507 3.851 1.00 93.50 134 TRP A C 1
ATOM 1049 O O . TRP A 1 134 ? -7.242 -2.384 4.353 1.00 93.50 134 TRP A O 1
ATOM 1059 N N . GLN A 1 135 ? -8.502 -4.045 3.533 1.00 90.25 135 GLN A N 1
ATOM 1060 C CA . GLN A 1 135 ? -9.815 -3.410 3.690 1.00 90.25 135 GLN A CA 1
ATOM 1061 C C . GLN A 1 135 ? -10.176 -3.075 5.145 1.00 90.25 135 GLN A C 1
ATOM 1063 O O . GLN A 1 135 ? -11.010 -2.204 5.393 1.00 90.25 135 GLN A O 1
ATOM 1068 N N . CYS A 1 136 ? -9.545 -3.742 6.112 1.00 92.31 136 CYS A N 1
ATOM 1069 C CA . CYS A 1 136 ? -9.730 -3.484 7.534 1.00 92.31 136 CYS A CA 1
ATOM 1070 C C . CYS A 1 136 ? -8.875 -2.325 8.047 1.00 92.31 136 CYS A C 1
ATOM 1072 O O . CYS A 1 136 ? -9.121 -1.854 9.155 1.00 92.31 136 CYS A O 1
ATOM 1074 N N . LEU A 1 137 ? -7.879 -1.875 7.289 1.00 94.81 137 LEU A N 1
ATOM 1075 C CA . LEU A 1 137 ? -6.960 -0.817 7.694 1.00 94.81 137 LEU A CA 1
ATOM 1076 C C . LEU A 1 137 ? -7.396 0.532 7.120 1.00 94.81 137 LEU A C 1
ATOM 1078 O O . LEU A 1 137 ? -7.847 0.612 5.977 1.00 94.81 137 LEU A O 1
ATOM 1082 N N . ASP A 1 138 ? -7.236 1.585 7.916 1.00 94.94 138 ASP A N 1
ATOM 1083 C CA . ASP A 1 138 ? -7.380 2.970 7.461 1.00 94.94 138 ASP A CA 1
ATOM 1084 C C . ASP A 1 138 ? -6.190 3.354 6.551 1.00 94.94 138 ASP A C 1
ATOM 1086 O O . ASP A 1 138 ? -5.089 2.841 6.787 1.00 94.94 138 ASP A O 1
ATOM 1090 N N . PRO A 1 139 ? -6.358 4.219 5.529 1.00 95.12 139 PRO A N 1
ATOM 1091 C CA . PRO A 1 139 ? -5.269 4.704 4.671 1.00 95.12 139 PRO A CA 1
ATOM 1092 C C . PRO A 1 139 ? -3.954 5.043 5.392 1.00 95.12 139 PRO A C 1
ATOM 1094 O O . PRO A 1 139 ? -2.888 4.593 4.970 1.00 95.12 139 PRO A O 1
ATOM 1097 N N . ILE A 1 140 ? -4.007 5.742 6.529 1.00 94.56 140 ILE A N 1
ATOM 1098 C CA . ILE A 1 140 ? -2.787 6.135 7.261 1.00 94.56 140 ILE A CA 1
ATOM 1099 C C . ILE A 1 140 ? -2.075 4.948 7.932 1.00 94.56 140 ILE A C 1
ATOM 1101 O O . ILE A 1 140 ? -0.864 4.980 8.156 1.00 94.56 140 ILE A O 1
ATOM 1105 N N . VAL A 1 141 ? -2.818 3.881 8.241 1.00 96.25 141 VAL A N 1
ATOM 1106 C CA . VAL A 1 141 ? -2.280 2.631 8.795 1.00 96.25 141 VAL A CA 1
ATOM 1107 C C . VAL A 1 141 ? -1.760 1.739 7.667 1.00 96.25 141 VAL A C 1
ATOM 1109 O O . VAL A 1 141 ? -0.712 1.113 7.809 1.00 96.25 141 VAL A O 1
ATOM 1112 N N . ARG A 1 142 ? -2.444 1.716 6.516 1.00 95.62 142 ARG A N 1
ATOM 1113 C CA . ARG A 1 142 ? -1.981 1.036 5.294 1.00 95.62 142 ARG A CA 1
ATOM 1114 C C . ARG A 1 142 ? -0.603 1.525 4.860 1.00 95.62 142 ARG A C 1
ATOM 1116 O O . ARG A 1 142 ? 0.257 0.698 4.573 1.00 95.62 142 ARG A O 1
ATOM 1123 N N . ALA A 1 143 ? -0.364 2.836 4.912 1.00 95.00 143 ALA A N 1
ATOM 1124 C CA . ALA A 1 143 ? 0.921 3.454 4.571 1.00 95.00 143 ALA A CA 1
ATOM 1125 C C . ALA A 1 143 ? 2.125 2.864 5.335 1.00 95.00 143 ALA A C 1
ATOM 1127 O O . ALA A 1 143 ? 3.248 2.847 4.822 1.00 95.00 143 ALA A O 1
ATOM 1128 N N . TYR A 1 144 ? 1.891 2.362 6.554 1.00 95.25 144 TYR A N 1
ATOM 1129 C CA . TYR A 1 144 ? 2.907 1.696 7.368 1.00 95.25 144 TYR A CA 1
ATOM 1130 C C . TYR A 1 144 ? 3.306 0.329 6.821 1.00 95.25 144 TYR A C 1
ATOM 1132 O O . TYR A 1 144 ? 4.481 -0.026 6.811 1.00 95.25 144 TYR A O 1
ATOM 1140 N N . TYR A 1 145 ? 2.311 -0.442 6.387 1.00 95.38 145 TYR A N 1
ATOM 1141 C CA . TYR A 1 145 ? 2.509 -1.807 5.921 1.00 95.38 145 TYR A CA 1
ATOM 1142 C C . TYR A 1 145 ? 2.855 -1.872 4.432 1.00 95.38 145 TYR A C 1
ATOM 1144 O O . TYR A 1 145 ? 3.471 -2.849 4.009 1.00 95.38 145 TYR A O 1
ATOM 1152 N N . ALA A 1 146 ? 2.484 -0.854 3.650 1.00 96.25 146 ALA A N 1
ATOM 1153 C CA . ALA A 1 146 ? 2.765 -0.771 2.222 1.00 96.25 146 ALA A CA 1
ATOM 1154 C C . ALA A 1 146 ? 4.251 -1.023 1.924 1.00 96.25 146 ALA A C 1
ATOM 1156 O O . ALA A 1 146 ? 5.146 -0.382 2.487 1.00 96.25 146 ALA A O 1
ATOM 1157 N N . ARG A 1 147 ? 4.524 -1.954 1.007 1.00 97.50 147 ARG A N 1
ATOM 1158 C CA . ARG A 1 147 ? 5.882 -2.241 0.545 1.00 97.50 147 ARG A CA 1
ATOM 1159 C C . ARG A 1 147 ? 6.291 -1.184 -0.471 1.00 97.50 147 ARG A C 1
ATOM 1161 O O . ARG A 1 147 ? 5.729 -1.115 -1.557 1.00 97.50 147 ARG A O 1
ATOM 1168 N N . ARG A 1 148 ? 7.272 -0.357 -0.118 1.00 98.31 148 ARG A N 1
ATOM 1169 C CA . ARG A 1 148 ? 7.864 0.613 -1.046 1.00 98.31 148 ARG A CA 1
ATOM 1170 C C . ARG A 1 148 ? 8.864 -0.098 -1.951 1.00 98.31 148 ARG A C 1
ATOM 1172 O O . ARG A 1 148 ? 9.742 -0.801 -1.447 1.00 98.31 148 ARG A O 1
ATOM 1179 N N . VAL A 1 149 ? 8.726 0.088 -3.257 1.00 98.75 149 VAL A N 1
ATOM 1180 C CA . VAL A 1 149 ? 9.631 -0.437 -4.281 1.00 98.75 149 VAL A CA 1
ATOM 1181 C C . VAL A 1 149 ? 10.191 0.747 -5.050 1.00 98.75 149 VAL A C 1
ATOM 1183 O O . VAL A 1 149 ? 9.439 1.465 -5.706 1.00 98.75 149 VAL A O 1
ATOM 1186 N N . ALA A 1 150 ? 11.501 0.953 -4.958 1.00 98.69 150 ALA A N 1
ATOM 1187 C CA . ALA A 1 150 ? 12.178 2.014 -5.692 1.00 98.69 150 ALA A CA 1
ATOM 1188 C C . ALA A 1 150 ? 12.724 1.462 -7.007 1.00 98.69 150 ALA A C 1
ATOM 1190 O O . ALA A 1 150 ? 13.450 0.466 -7.023 1.00 98.69 150 ALA A O 1
ATOM 1191 N N . VAL A 1 151 ? 12.387 2.114 -8.112 1.00 98.69 151 VAL A N 1
ATOM 1192 C CA . VAL A 1 151 ? 13.017 1.869 -9.404 1.00 98.69 151 VAL A CA 1
ATOM 1193 C C . VAL A 1 151 ? 14.151 2.870 -9.547 1.00 98.69 151 VAL A C 1
ATOM 1195 O O . VAL A 1 151 ? 13.933 4.075 -9.486 1.00 98.69 151 VAL A O 1
ATOM 1198 N N . VAL A 1 152 ? 15.370 2.373 -9.704 1.00 97.88 152 VAL A N 1
ATOM 1199 C CA . VAL A 1 152 ? 16.581 3.189 -9.798 1.00 97.88 152 VAL A CA 1
ATOM 1200 C C . VAL A 1 152 ? 17.379 2.784 -11.024 1.00 97.88 152 VAL A C 1
ATOM 1202 O O . VAL A 1 152 ? 17.263 1.668 -11.525 1.00 97.88 152 VAL A O 1
ATOM 1205 N N . GLY A 1 153 ? 18.211 3.689 -11.513 1.00 94.19 153 GLY A N 1
ATOM 1206 C CA . GLY A 1 153 ? 19.045 3.419 -12.668 1.00 94.19 153 GLY A CA 1
ATOM 1207 C C . GLY A 1 153 ? 19.838 4.634 -13.084 1.00 94.19 153 GLY A C 1
ATOM 1208 O O . GLY A 1 153 ? 19.541 5.760 -12.686 1.00 94.19 153 GLY A O 1
ATOM 1209 N N . ALA A 1 154 ? 20.849 4.389 -13.907 1.00 89.12 154 ALA A N 1
ATOM 1210 C CA . ALA A 1 154 ? 21.552 5.461 -14.582 1.00 89.12 154 ALA A CA 1
ATOM 1211 C C . ALA A 1 154 ? 20.610 6.201 -15.546 1.00 89.12 154 ALA A C 1
ATOM 1213 O O . ALA A 1 154 ? 19.547 5.695 -15.931 1.00 89.12 154 ALA A O 1
ATOM 1214 N N . GLU A 1 155 ? 21.027 7.388 -15.977 1.00 80.69 155 GLU A N 1
ATOM 1215 C CA . GLU A 1 155 ? 20.295 8.157 -16.979 1.00 80.69 155 GLU A CA 1
ATOM 1216 C C . GLU A 1 155 ? 19.976 7.290 -18.204 1.00 80.69 155 GLU A C 1
ATOM 1218 O O . GLU A 1 155 ? 20.809 6.496 -18.646 1.00 80.69 155 GLU A O 1
ATOM 1223 N N . SER A 1 156 ? 18.793 7.472 -18.799 1.00 80.56 156 SER A N 1
ATOM 1224 C CA . SER A 1 156 ? 18.429 6.812 -20.067 1.00 80.56 156 SER A CA 1
ATOM 1225 C C . SER A 1 156 ? 18.215 5.301 -20.018 1.00 80.56 156 SER A C 1
ATOM 1227 O O . SER A 1 156 ? 18.211 4.670 -21.069 1.00 80.56 156 SER A O 1
ATOM 1229 N N . THR A 1 157 ? 18.024 4.702 -18.842 1.00 85.88 157 THR A N 1
ATOM 1230 C CA . THR A 1 157 ? 17.897 3.236 -18.702 1.00 85.88 157 THR A CA 1
ATOM 1231 C C . THR A 1 157 ? 16.450 2.730 -18.629 1.00 85.88 157 THR A C 1
ATOM 1233 O O . THR A 1 157 ? 16.221 1.534 -18.461 1.00 85.88 157 THR A O 1
ATOM 1236 N N . GLY A 1 158 ? 15.456 3.607 -18.815 1.00 90.06 158 GLY A N 1
ATOM 1237 C CA . GLY A 1 158 ? 14.035 3.233 -18.852 1.00 90.06 158 GLY A CA 1
ATOM 1238 C C . GLY A 1 158 ? 13.343 3.161 -17.484 1.00 90.06 158 GLY A C 1
ATOM 1239 O O . GLY A 1 158 ? 12.247 2.608 -17.405 1.00 90.06 158 GLY A O 1
ATOM 1240 N N . THR A 1 159 ? 13.948 3.736 -16.439 1.00 94.38 159 THR A N 1
ATOM 1241 C CA . THR A 1 159 ? 13.455 3.787 -15.048 1.00 94.38 159 THR A CA 1
ATOM 1242 C C . THR A 1 159 ? 12.002 4.263 -14.951 1.00 94.38 159 THR A C 1
ATOM 1244 O O . THR A 1 159 ? 11.130 3.508 -14.526 1.00 94.38 159 THR A O 1
ATOM 1247 N N . THR A 1 160 ? 11.692 5.451 -15.476 1.00 94.38 160 THR A N 1
ATOM 1248 C CA . THR A 1 160 ? 10.328 6.006 -15.449 1.00 94.38 160 THR A CA 1
ATOM 1249 C C . THR A 1 160 ? 9.322 5.136 -16.204 1.00 94.38 160 THR A C 1
ATOM 1251 O O . THR A 1 160 ? 8.162 5.017 -15.811 1.00 94.38 160 THR A O 1
ATOM 1254 N N . THR A 1 161 ? 9.738 4.502 -17.305 1.00 94.06 161 THR A N 1
ATOM 1255 C CA . THR A 1 161 ? 8.853 3.633 -18.093 1.00 94.06 161 THR A CA 1
ATOM 1256 C C . THR A 1 161 ? 8.484 2.376 -17.317 1.00 94.06 161 THR A C 1
ATOM 1258 O O . THR A 1 161 ? 7.301 2.063 -17.208 1.00 94.06 161 THR A O 1
ATOM 1261 N N . ILE A 1 162 ? 9.461 1.673 -16.737 1.00 95.94 162 ILE A N 1
ATOM 1262 C CA . ILE A 1 162 ? 9.155 0.472 -15.953 1.00 95.94 162 ILE A CA 1
ATOM 1263 C C . ILE A 1 162 ? 8.408 0.822 -14.658 1.00 95.94 162 ILE A C 1
ATOM 1265 O O . ILE A 1 162 ? 7.486 0.099 -14.299 1.00 95.94 162 ILE A O 1
ATOM 1269 N N . ALA A 1 163 ? 8.714 1.950 -14.007 1.00 97.94 163 ALA A N 1
ATOM 1270 C CA . ALA A 1 163 ? 7.987 2.410 -12.824 1.00 97.94 163 ALA A CA 1
ATOM 1271 C C . ALA A 1 163 ? 6.496 2.657 -13.123 1.00 97.94 163 ALA A C 1
ATOM 1273 O O . ALA A 1 163 ? 5.630 2.182 -12.386 1.00 97.94 163 ALA A O 1
ATOM 1274 N N . ARG A 1 164 ? 6.180 3.315 -14.249 1.00 97.00 164 ARG A N 1
ATOM 1275 C CA . ARG A 1 164 ? 4.795 3.483 -14.727 1.00 97.00 164 ARG A CA 1
ATOM 1276 C C . ARG A 1 164 ? 4.110 2.149 -15.005 1.00 97.00 164 ARG A C 1
ATOM 1278 O O . ARG A 1 164 ? 3.020 1.916 -14.490 1.00 97.00 164 ARG A O 1
ATOM 1285 N N . ASN A 1 165 ? 4.771 1.261 -15.745 1.00 94.94 165 ASN A N 1
ATOM 1286 C CA . ASN A 1 165 ? 4.213 -0.049 -16.084 1.00 94.94 165 ASN A CA 1
ATOM 1287 C C . ASN A 1 165 ? 3.954 -0.911 -14.837 1.00 94.94 165 ASN A C 1
ATOM 1289 O O . ASN A 1 165 ? 2.977 -1.652 -14.793 1.00 94.94 165 ASN A O 1
ATOM 1293 N N . LEU A 1 166 ? 4.808 -0.814 -13.813 1.00 97.44 166 LEU A N 1
ATOM 1294 C CA . LEU A 1 166 ? 4.619 -1.498 -12.532 1.00 97.44 166 LEU A CA 1
ATOM 1295 C C . LEU A 1 166 ? 3.424 -0.935 -11.759 1.00 97.44 166 LEU A C 1
ATOM 1297 O O . LEU A 1 166 ? 2.602 -1.705 -11.265 1.00 97.44 166 LEU A O 1
ATOM 1301 N N . ALA A 1 167 ? 3.304 0.392 -11.668 1.00 97.06 167 ALA A N 1
ATOM 1302 C CA . ALA A 1 167 ? 2.174 1.023 -10.992 1.00 97.06 167 ALA A CA 1
ATOM 1303 C C . ALA A 1 167 ? 0.840 0.663 -11.667 1.00 97.06 167 ALA A C 1
ATOM 1305 O O . ALA A 1 167 ? -0.126 0.318 -10.985 1.00 97.06 167 ALA A O 1
ATOM 1306 N N . GLU A 1 168 ? 0.817 0.647 -13.002 1.00 94.00 168 GLU A N 1
ATOM 1307 C CA . GLU A 1 168 ? -0.328 0.186 -13.786 1.00 94.00 168 GLU A CA 1
ATOM 1308 C C . GLU A 1 168 ? -0.608 -1.307 -13.569 1.00 94.00 168 GLU A C 1
ATOM 1310 O O . GLU A 1 168 ? -1.741 -1.677 -13.268 1.00 94.00 168 GLU A O 1
ATOM 1315 N N . HIS A 1 169 ? 0.406 -2.177 -13.635 1.00 94.62 169 HIS A N 1
ATOM 1316 C CA . HIS A 1 169 ? 0.230 -3.613 -13.403 1.00 94.62 169 HIS A CA 1
ATOM 1317 C C . HIS A 1 169 ? -0.349 -3.920 -12.016 1.00 94.62 169 HIS A C 1
ATOM 1319 O O . HIS A 1 169 ? -1.196 -4.802 -11.899 1.00 94.62 169 HIS A O 1
ATOM 1325 N N . TYR A 1 170 ? 0.058 -3.203 -10.968 1.00 96.44 170 TYR A N 1
ATOM 1326 C CA . TYR A 1 170 ? -0.481 -3.418 -9.622 1.00 96.44 170 TYR A CA 1
ATOM 1327 C C . TYR A 1 170 ? -1.771 -2.633 -9.344 1.00 96.44 170 TYR A C 1
ATOM 1329 O O . TYR A 1 170 ? -2.440 -2.909 -8.347 1.00 96.44 170 TYR A O 1
ATOM 1337 N N . GLN A 1 171 ? -2.169 -1.716 -10.237 1.00 94.31 171 GLN A N 1
ATOM 1338 C CA . GLN A 1 171 ? -3.245 -0.739 -10.016 1.00 94.31 171 GLN A CA 1
ATOM 1339 C C . GLN A 1 171 ? -3.019 0.032 -8.708 1.00 94.31 171 GLN A C 1
ATOM 1341 O O . GLN A 1 171 ? -3.889 0.108 -7.841 1.00 94.31 171 GLN A O 1
ATOM 1346 N N . THR A 1 172 ? -1.804 0.555 -8.557 1.00 96.12 172 THR A N 1
ATOM 1347 C CA . THR A 1 172 ? -1.364 1.311 -7.383 1.00 96.12 172 THR A CA 1
ATOM 1348 C C . THR A 1 172 ? -0.807 2.675 -7.790 1.00 96.12 172 THR A C 1
ATOM 1350 O O . THR A 1 172 ? -0.770 3.033 -8.967 1.00 96.12 172 THR A O 1
ATOM 1353 N N . VAL A 1 173 ? -0.367 3.453 -6.806 1.00 96.94 173 VAL A N 1
ATOM 1354 C CA . VAL A 1 173 ? 0.181 4.793 -7.007 1.00 96.94 173 VAL A CA 1
ATOM 1355 C C . VAL A 1 173 ? 1.662 4.736 -7.389 1.00 96.94 173 VAL A C 1
ATOM 1357 O O . VAL A 1 173 ? 2.445 3.983 -6.803 1.00 96.94 173 VAL A O 1
ATOM 1360 N N . LEU A 1 174 ? 2.029 5.577 -8.358 1.00 98.38 174 LEU A N 1
ATOM 1361 C CA . LEU A 1 174 ? 3.406 5.918 -8.700 1.00 98.38 174 LEU A CA 1
ATOM 1362 C C . LEU A 1 174 ? 3.788 7.243 -8.036 1.00 98.38 174 LEU A C 1
ATOM 1364 O O . LEU A 1 174 ? 3.088 8.240 -8.210 1.00 98.38 174 LEU A O 1
ATOM 1368 N N . VAL A 1 175 ? 4.927 7.269 -7.350 1.00 98.38 175 VAL A N 1
ATOM 1369 C CA . VAL A 1 175 ? 5.613 8.509 -6.975 1.00 98.38 175 VAL A CA 1
ATOM 1370 C C . VAL A 1 175 ? 6.590 8.854 -8.098 1.00 98.38 175 VAL A C 1
ATOM 1372 O O . VAL A 1 175 ? 7.522 8.077 -8.315 1.00 98.38 175 VAL A O 1
ATOM 1375 N N . PRO A 1 176 ? 6.387 9.948 -8.848 1.00 97.44 176 PRO A N 1
ATOM 1376 C CA . PRO A 1 176 ? 7.324 10.346 -9.893 1.00 97.44 176 PRO A CA 1
ATOM 1377 C C . PRO A 1 176 ? 8.656 10.837 -9.303 1.00 97.44 176 PRO A C 1
ATOM 1379 O O . PRO A 1 176 ? 8.752 11.162 -8.119 1.00 97.44 176 PRO A O 1
ATOM 1382 N N . GLU A 1 177 ? 9.679 10.903 -10.153 1.00 96.38 177 GLU A N 1
ATOM 1383 C CA . GLU A 1 177 ? 10.999 11.445 -9.826 1.00 96.38 177 GLU A CA 1
ATOM 1384 C C . GLU A 1 177 ? 10.918 12.970 -9.628 1.00 96.38 177 GLU A C 1
ATOM 1386 O O . GLU A 1 177 ? 10.891 13.726 -10.600 1.00 96.38 177 GLU A O 1
ATOM 1391 N N . TYR A 1 178 ? 10.945 13.454 -8.381 1.00 96.75 178 TYR A N 1
ATOM 1392 C CA . TYR A 1 178 ? 10.930 14.898 -8.109 1.00 96.75 178 TYR A CA 1
ATOM 1393 C C . TYR A 1 178 ? 12.176 15.617 -8.653 1.00 96.75 178 TYR A C 1
ATOM 1395 O O . TYR A 1 178 ? 12.113 16.789 -9.024 1.00 96.75 178 TYR A O 1
ATOM 1403 N N . GLY A 1 179 ? 13.316 14.923 -8.750 1.00 93.62 179 GLY A N 1
ATOM 1404 C CA . GLY A 1 179 ? 14.536 15.477 -9.347 1.00 93.62 179 GLY A CA 1
ATOM 1405 C C . GLY A 1 179 ? 14.330 15.974 -10.785 1.00 93.62 179 GLY A C 1
ATOM 1406 O O . GLY A 1 179 ? 14.910 16.992 -11.167 1.00 93.62 179 GLY A O 1
ATOM 1407 N N . ARG A 1 180 ? 13.450 15.317 -11.553 1.00 91.69 180 ARG A N 1
ATOM 1408 C CA . ARG A 1 180 ? 13.072 15.728 -12.910 1.00 91.69 180 ARG A CA 1
ATOM 1409 C C . ARG A 1 180 ? 12.269 17.020 -12.900 1.00 91.69 180 ARG A C 1
ATOM 1411 O O . ARG A 1 180 ? 12.630 17.953 -13.612 1.00 91.69 180 ARG A O 1
ATOM 1418 N N . ASP A 1 181 ? 11.250 17.098 -12.051 1.00 92.19 181 ASP A N 1
ATOM 1419 C CA . ASP A 1 181 ? 10.423 18.300 -11.902 1.00 92.19 181 ASP A CA 1
ATOM 1420 C C . ASP A 1 181 ? 11.272 19.501 -11.462 1.00 92.19 181 ASP A C 1
ATOM 1422 O O . ASP A 1 181 ? 11.161 20.594 -12.023 1.00 92.19 181 ASP A O 1
ATOM 1426 N N . TYR A 1 182 ? 12.186 19.284 -10.509 1.00 94.88 182 TYR A N 1
ATOM 1427 C CA . TYR A 1 182 ? 13.124 20.307 -10.051 1.00 94.88 182 TYR A CA 1
ATOM 1428 C C . TYR A 1 182 ? 14.036 20.799 -11.180 1.00 94.88 182 TYR A C 1
ATOM 1430 O O . TYR A 1 182 ? 14.255 22.000 -11.342 1.00 94.88 182 TYR A O 1
ATOM 1438 N N . TYR A 1 183 ? 14.577 19.876 -11.977 1.00 90.56 183 TYR A N 1
ATOM 1439 C CA . TYR A 1 183 ? 15.432 20.217 -13.109 1.00 90.56 183 TYR A CA 1
ATOM 1440 C C . TYR A 1 183 ? 14.688 21.012 -14.187 1.00 90.56 183 TYR A C 1
ATOM 1442 O O . TYR A 1 183 ? 15.214 22.008 -14.690 1.00 90.56 183 TYR A O 1
ATOM 1450 N N . GLU A 1 184 ? 13.461 20.616 -14.531 1.00 91.81 184 GLU A N 1
ATOM 1451 C CA . GLU A 1 184 ? 12.643 21.345 -15.501 1.00 91.81 184 GLU A CA 1
ATOM 1452 C C . GLU A 1 184 ? 12.346 22.777 -15.038 1.00 91.81 184 GLU A C 1
ATOM 1454 O O . GLU A 1 184 ? 12.441 23.717 -15.833 1.00 91.81 184 GLU A O 1
ATOM 1459 N N . ASP A 1 185 ? 12.040 22.970 -13.754 1.00 93.25 185 ASP A N 1
ATOM 1460 C CA . ASP A 1 185 ? 11.854 24.301 -13.168 1.00 93.25 185 ASP A CA 1
ATOM 1461 C C . ASP A 1 185 ? 13.149 25.132 -13.203 1.00 93.25 185 ASP A C 1
ATOM 1463 O O . ASP A 1 185 ? 13.161 26.298 -13.614 1.00 93.25 185 ASP A O 1
ATOM 1467 N N . ARG A 1 186 ? 14.284 24.507 -12.876 1.00 91.38 186 ARG A N 1
ATOM 1468 C CA . ARG A 1 186 ? 15.618 25.116 -12.976 1.00 91.38 186 ARG A CA 1
ATOM 1469 C C . ARG A 1 186 ? 15.932 25.578 -14.404 1.00 91.38 186 ARG A C 1
ATOM 1471 O O . ARG A 1 186 ? 16.511 26.648 -14.591 1.00 91.38 186 ARG A O 1
ATOM 1478 N N . MET A 1 187 ? 15.523 24.813 -15.414 1.00 89.88 187 MET A N 1
ATOM 1479 C CA . MET A 1 187 ? 15.653 25.193 -16.823 1.00 89.88 187 MET A CA 1
ATOM 1480 C C . MET A 1 187 ? 14.745 26.371 -17.188 1.00 89.88 187 MET A C 1
ATOM 1482 O O . MET A 1 187 ? 15.222 27.362 -17.745 1.00 89.88 187 MET A O 1
ATOM 1486 N N . ARG A 1 188 ? 13.457 26.313 -16.822 1.00 92.69 188 ARG A N 1
ATOM 1487 C CA . ARG A 1 188 ? 12.477 27.382 -17.101 1.00 92.69 188 ARG A CA 1
ATOM 1488 C C . ARG A 1 188 ? 12.835 28.706 -16.423 1.00 92.69 188 ARG A C 1
ATOM 1490 O O . ARG A 1 188 ? 12.581 29.765 -16.987 1.00 92.69 188 ARG A O 1
ATOM 1497 N N . SER A 1 189 ? 13.465 28.651 -15.251 1.00 92.38 189 SER A N 1
ATOM 1498 C CA . SER A 1 189 ? 13.935 29.821 -14.496 1.00 92.38 189 SER A CA 1
ATOM 1499 C C . SER A 1 189 ? 15.291 30.376 -14.965 1.00 92.38 189 SER A C 1
ATOM 1501 O O . SER A 1 189 ? 15.814 31.309 -14.357 1.00 92.38 189 SER A O 1
ATOM 1503 N N . GLY A 1 190 ? 15.884 29.826 -16.034 1.00 89.88 190 GLY A N 1
ATOM 1504 C CA . GLY A 1 190 ? 17.168 30.283 -16.583 1.00 89.88 190 GLY A CA 1
ATOM 1505 C C . GLY A 1 190 ? 18.398 29.846 -15.777 1.00 89.88 190 GLY A C 1
ATOM 1506 O O . GLY A 1 190 ? 19.514 30.272 -16.069 1.00 89.88 190 GLY A O 1
ATOM 1507 N N . ARG A 1 191 ? 18.223 28.970 -14.780 1.00 89.06 191 ARG A N 1
ATOM 1508 C CA . ARG A 1 191 ? 19.295 28.425 -13.928 1.00 89.06 191 ARG A CA 1
ATOM 1509 C C . ARG A 1 191 ? 19.933 27.150 -14.492 1.00 89.06 191 ARG A C 1
ATOM 1511 O O . ARG A 1 191 ? 20.814 26.582 -13.854 1.00 89.06 191 ARG A O 1
ATOM 1518 N N . GLY A 1 192 ? 19.521 26.705 -15.678 1.00 84.75 192 GLY A N 1
ATOM 1519 C CA . GLY A 1 192 ? 19.958 25.449 -16.296 1.00 84.75 192 GLY A CA 1
ATOM 1520 C C . GLY A 1 192 ? 21.470 25.275 -16.463 1.00 84.75 192 GLY A C 1
ATOM 1521 O O . GLY A 1 192 ? 21.976 24.169 -16.312 1.00 84.75 192 GLY A O 1
ATOM 1522 N N . GLY A 1 193 ? 22.193 26.366 -16.735 1.00 83.12 193 GLY A N 1
ATOM 1523 C CA . GLY A 1 193 ? 23.655 26.358 -16.879 1.00 83.12 193 GLY A CA 1
ATOM 1524 C C . GLY A 1 193 ? 24.431 26.549 -15.571 1.00 83.12 193 GLY A C 1
ATOM 1525 O O . GLY A 1 193 ? 25.659 26.531 -15.590 1.00 83.12 193 GLY A O 1
ATOM 1526 N N . ALA A 1 194 ? 23.751 26.772 -14.441 1.00 89.19 194 ALA A N 1
ATOM 1527 C CA . ALA A 1 194 ? 24.422 26.939 -13.158 1.00 89.19 194 ALA A CA 1
ATOM 1528 C C . ALA A 1 194 ? 24.971 25.589 -12.651 1.00 89.19 194 ALA A C 1
ATOM 1530 O O . ALA A 1 194 ? 24.362 24.540 -12.895 1.00 89.19 194 ALA A O 1
ATOM 1531 N N . PRO A 1 195 ? 26.080 25.575 -11.891 1.00 92.31 195 PRO A N 1
ATOM 1532 C CA . PRO A 1 195 ? 26.528 24.365 -11.210 1.00 92.31 195 PRO A CA 1
ATOM 1533 C C . PRO A 1 195 ? 25.491 23.930 -10.171 1.00 92.31 195 PRO A C 1
ATOM 1535 O O . PRO A 1 195 ? 24.838 24.768 -9.543 1.00 92.31 195 PRO A O 1
ATOM 1538 N N . TRP A 1 196 ? 25.311 22.622 -10.013 1.00 94.50 196 TRP A N 1
ATOM 1539 C CA . TRP A 1 196 ? 24.455 22.081 -8.962 1.00 94.50 196 TRP A CA 1
ATOM 1540 C C . TRP A 1 196 ? 25.079 22.287 -7.582 1.00 94.50 196 TRP A C 1
ATOM 1542 O O . TRP A 1 196 ? 26.298 22.223 -7.420 1.00 94.50 196 TRP A O 1
ATOM 1552 N N . THR A 1 197 ? 24.238 22.492 -6.574 1.00 95.69 197 THR A N 1
ATOM 1553 C CA . THR A 1 197 ? 24.667 22.680 -5.185 1.00 95.69 197 THR A CA 1
ATOM 1554 C C . THR A 1 197 ? 24.105 21.596 -4.273 1.00 95.69 197 THR A C 1
ATOM 1556 O O . THR A 1 197 ? 23.017 21.072 -4.498 1.00 95.69 197 THR A O 1
ATOM 1559 N N . THR A 1 198 ? 24.818 21.283 -3.188 1.00 97.31 198 THR A N 1
ATOM 1560 C CA . THR A 1 198 ? 24.362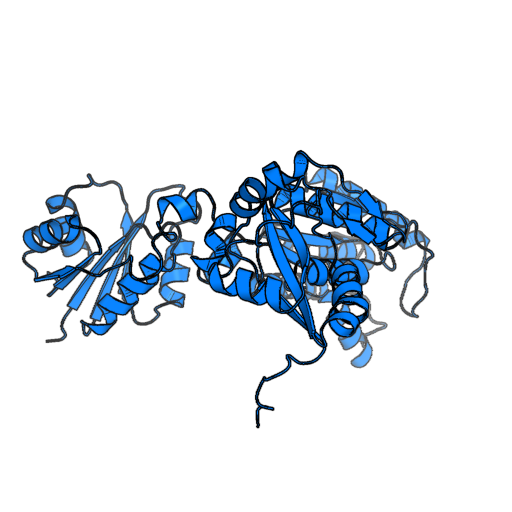 20.304 -2.185 1.00 97.31 198 THR A CA 1
ATOM 1561 C C . THR A 1 198 ? 22.984 20.641 -1.607 1.00 97.31 198 THR A C 1
ATOM 1563 O O . THR A 1 198 ? 22.185 19.734 -1.398 1.00 97.31 198 THR A O 1
ATOM 1566 N N . ALA A 1 199 ? 22.676 21.925 -1.396 1.00 97.25 199 ALA A N 1
ATOM 1567 C CA . ALA A 1 199 ? 21.384 22.357 -0.859 1.00 97.25 199 ALA A CA 1
ATOM 1568 C C . ALA A 1 199 ? 20.204 21.968 -1.770 1.00 97.25 199 ALA A C 1
ATOM 1570 O O . ALA A 1 199 ? 19.149 21.579 -1.276 1.00 97.25 199 ALA A O 1
ATOM 1571 N N . GLU A 1 200 ? 20.392 22.002 -3.094 1.00 96.94 200 GLU A N 1
ATOM 1572 C CA . GLU A 1 200 ? 19.367 21.561 -4.051 1.00 96.94 200 GLU A CA 1
ATOM 1573 C C . GLU A 1 200 ? 19.098 20.058 -3.919 1.00 96.94 200 GLU A C 1
ATOM 1575 O O . GLU A 1 200 ? 17.946 19.634 -3.915 1.00 96.94 200 GLU A O 1
ATOM 1580 N N . PHE A 1 201 ? 20.141 19.244 -3.733 1.00 98.12 201 PHE A N 1
ATOM 1581 C CA . PHE A 1 201 ? 19.980 17.802 -3.529 1.00 98.12 201 PHE A CA 1
ATOM 1582 C C . PHE A 1 201 ? 19.319 17.454 -2.193 1.00 98.12 201 PHE A C 1
ATOM 1584 O O . PHE A 1 201 ? 18.547 16.497 -2.139 1.00 98.12 201 PHE A O 1
ATOM 1591 N N . VAL A 1 202 ? 19.572 18.228 -1.132 1.00 98.31 202 VAL A N 1
ATOM 1592 C CA . VAL A 1 202 ? 18.846 18.084 0.142 1.00 98.31 202 VAL A CA 1
ATOM 1593 C C . VAL A 1 202 ? 17.359 18.350 -0.078 1.00 98.31 202 VAL A C 1
ATOM 1595 O O . VAL A 1 202 ? 16.544 17.489 0.242 1.00 98.31 202 VAL A O 1
ATOM 1598 N N . GLN A 1 203 ? 17.008 19.461 -0.734 1.00 98.06 203 GLN A N 1
ATOM 1599 C CA . GLN A 1 203 ? 15.617 19.782 -1.063 1.00 98.06 203 GLN A CA 1
ATOM 1600 C C . GLN A 1 203 ? 14.954 18.684 -1.913 1.00 98.06 203 GLN A C 1
ATOM 1602 O O . GLN A 1 203 ? 13.806 18.313 -1.659 1.00 98.06 203 GLN A O 1
ATOM 1607 N N . ILE A 1 204 ? 15.661 18.155 -2.918 1.00 98.31 204 ILE A N 1
ATOM 1608 C CA . ILE A 1 204 ? 15.152 17.076 -3.775 1.00 98.31 204 ILE A CA 1
ATOM 1609 C C . ILE A 1 204 ? 14.868 15.815 -2.951 1.00 98.31 204 ILE A C 1
ATOM 1611 O O . ILE A 1 204 ? 13.796 15.226 -3.083 1.00 98.31 204 ILE A O 1
ATOM 1615 N N . ALA A 1 205 ? 15.796 15.418 -2.078 1.00 98.31 205 ALA A N 1
ATOM 1616 C CA . ALA A 1 205 ? 15.639 14.243 -1.227 1.00 98.31 205 ALA A CA 1
ATOM 1617 C C . ALA A 1 205 ? 14.492 14.395 -0.213 1.00 98.31 205 ALA A C 1
ATOM 1619 O O . ALA A 1 205 ? 13.706 13.462 -0.042 1.00 98.31 205 ALA A O 1
ATOM 1620 N N . GLU A 1 206 ? 14.366 15.557 0.436 1.00 98.25 206 GLU A N 1
ATOM 1621 C CA . GLU A 1 206 ? 13.277 15.842 1.380 1.00 98.25 206 GLU A CA 1
ATOM 1622 C C . GLU A 1 206 ? 11.916 15.784 0.689 1.00 98.25 206 GLU A C 1
ATOM 1624 O O . GLU A 1 206 ? 10.994 15.128 1.178 1.00 98.25 206 GLU A O 1
ATOM 1629 N N . ARG A 1 207 ? 11.802 16.418 -0.483 1.00 98.31 207 ARG A N 1
ATOM 1630 C CA . ARG A 1 207 ? 10.545 16.454 -1.229 1.00 98.31 207 ARG A CA 1
ATOM 1631 C C . ARG A 1 207 ? 10.153 15.085 -1.774 1.00 98.31 207 ARG A C 1
ATOM 1633 O O . ARG A 1 207 ? 8.983 14.722 -1.676 1.00 98.31 207 ARG A O 1
ATOM 1640 N N . GLN A 1 208 ? 11.111 14.304 -2.277 1.00 98.31 208 GLN A N 1
ATOM 1641 C CA . GLN A 1 208 ? 10.858 12.920 -2.684 1.00 98.31 208 GLN A CA 1
ATOM 1642 C C . GLN A 1 208 ? 10.315 12.103 -1.500 1.00 98.31 208 GLN A C 1
ATOM 1644 O O . GLN A 1 208 ? 9.287 11.439 -1.619 1.00 98.31 208 GLN A O 1
ATOM 1649 N N . ALA A 1 209 ? 10.954 12.198 -0.327 1.00 97.44 209 ALA A N 1
ATOM 1650 C CA . ALA A 1 209 ? 10.520 11.482 0.872 1.00 97.44 209 ALA A CA 1
ATOM 1651 C C . ALA A 1 209 ? 9.116 11.904 1.352 1.00 97.44 209 ALA A C 1
ATOM 1653 O O . ALA A 1 209 ? 8.330 11.054 1.785 1.00 97.44 209 ALA A O 1
ATOM 1654 N N . GLU A 1 210 ? 8.788 13.195 1.260 1.00 96.69 210 GLU A N 1
ATOM 1655 C CA . GLU A 1 210 ? 7.459 13.734 1.566 1.00 96.69 210 GLU A CA 1
ATOM 1656 C C . GLU A 1 210 ? 6.392 13.168 0.617 1.00 96.69 210 GLU A C 1
ATOM 1658 O O . GLU A 1 210 ? 5.374 12.639 1.070 1.00 96.69 210 GLU A O 1
ATOM 1663 N N . TRP A 1 211 ? 6.640 13.215 -0.696 1.00 97.31 211 TRP A N 1
ATOM 1664 C CA . TRP A 1 211 ? 5.720 12.697 -1.714 1.00 97.31 211 TRP A CA 1
ATOM 1665 C C . TRP A 1 211 ? 5.437 11.213 -1.542 1.00 97.31 211 TRP A C 1
ATOM 1667 O O . TRP A 1 211 ? 4.286 10.783 -1.611 1.00 97.31 211 TRP A O 1
ATOM 1677 N N . GLU A 1 212 ? 6.471 10.434 -1.246 1.00 97.69 212 GLU A N 1
ATOM 1678 C CA . GLU A 1 212 ? 6.319 9.021 -0.935 1.00 97.69 212 GLU A CA 1
ATOM 1679 C C . GLU A 1 212 ? 5.456 8.762 0.308 1.00 97.69 212 GLU A C 1
ATOM 1681 O O . GLU A 1 212 ? 4.694 7.797 0.328 1.00 97.69 212 GLU A O 1
ATOM 1686 N N . GLU A 1 213 ? 5.566 9.582 1.360 1.00 94.31 213 GLU A N 1
ATOM 1687 C CA . GLU A 1 213 ? 4.763 9.397 2.576 1.00 94.31 213 GLU A CA 1
ATOM 1688 C C . GLU A 1 213 ? 3.282 9.701 2.324 1.00 94.31 213 GLU A C 1
ATOM 1690 O O . GLU A 1 213 ? 2.408 8.940 2.746 1.00 94.31 213 GLU A O 1
ATOM 1695 N N . LEU A 1 214 ? 3.003 10.769 1.573 1.00 93.44 214 LEU A N 1
ATOM 1696 C CA . LEU A 1 214 ? 1.647 11.134 1.168 1.00 93.44 214 LEU A CA 1
ATOM 1697 C C . LEU A 1 214 ? 1.030 10.059 0.258 1.00 93.44 214 LEU A C 1
ATOM 1699 O O . LEU A 1 214 ? -0.096 9.612 0.490 1.00 93.44 214 LEU A O 1
ATOM 1703 N N . ALA A 1 215 ? 1.782 9.592 -0.741 1.00 96.69 215 ALA A N 1
ATOM 1704 C CA . ALA A 1 215 ? 1.320 8.589 -1.696 1.00 96.69 215 ALA A CA 1
ATOM 1705 C C . ALA A 1 215 ? 1.105 7.205 -1.063 1.00 96.69 215 ALA A C 1
ATOM 1707 O O . ALA A 1 215 ? 0.209 6.468 -1.483 1.00 96.69 215 ALA A O 1
ATOM 1708 N N . ALA A 1 216 ? 1.866 6.847 -0.023 1.00 95.94 216 ALA A N 1
ATOM 1709 C CA . ALA A 1 216 ? 1.730 5.559 0.656 1.00 95.94 216 ALA A CA 1
ATOM 1710 C C . ALA A 1 216 ? 0.313 5.320 1.210 1.00 95.94 216 ALA A C 1
ATOM 1712 O O . ALA A 1 216 ? -0.157 4.181 1.204 1.00 95.94 216 ALA A O 1
ATOM 1713 N N . CYS A 1 217 ? -0.397 6.378 1.620 1.00 94.38 217 CYS A N 1
ATOM 1714 C CA . CYS A 1 217 ? -1.779 6.289 2.108 1.00 94.38 217 CYS A CA 1
ATOM 1715 C C . CYS A 1 217 ? -2.773 5.840 1.023 1.00 94.38 217 CYS A C 1
ATOM 1717 O O . CYS A 1 217 ? -3.810 5.254 1.332 1.00 94.38 217 CYS A O 1
ATOM 1719 N N . LEU A 1 218 ? -2.452 6.114 -0.242 1.00 94.81 218 LEU A N 1
ATOM 1720 C CA . LEU A 1 218 ? -3.284 5.812 -1.406 1.00 94.81 218 LEU A CA 1
ATOM 1721 C C . LEU A 1 218 ? -2.881 4.503 -2.101 1.00 94.81 218 LEU A C 1
ATOM 1723 O O . LEU A 1 218 ? -3.592 4.040 -2.988 1.00 94.81 218 LEU A O 1
ATOM 1727 N N . SER A 1 219 ? -1.754 3.908 -1.708 1.00 95.38 219 SER A N 1
ATOM 1728 C CA . SER A 1 219 ? -1.251 2.675 -2.313 1.00 95.38 219 SER A CA 1
ATOM 1729 C C . SER A 1 219 ? -2.136 1.456 -2.015 1.00 95.38 219 SER A C 1
ATOM 1731 O O . SER A 1 219 ? -2.753 1.347 -0.949 1.00 95.38 219 SER A O 1
ATOM 1733 N N . ASP A 1 220 ? -2.158 0.497 -2.941 1.00 94.19 220 ASP A N 1
ATOM 1734 C CA . ASP A 1 220 ? -2.704 -0.842 -2.706 1.00 94.19 220 ASP A CA 1
ATOM 1735 C C . ASP A 1 220 ? -1.558 -1.836 -2.495 1.00 94.19 220 ASP A C 1
ATOM 1737 O O . ASP A 1 220 ? -1.020 -2.388 -3.453 1.00 94.19 220 ASP A O 1
ATOM 1741 N N . ARG A 1 221 ? -1.175 -2.042 -1.225 1.00 95.94 221 ARG A N 1
ATOM 1742 C CA . ARG A 1 221 ? -0.139 -2.977 -0.723 1.00 95.94 221 ARG A CA 1
ATOM 1743 C C . ARG A 1 221 ? 1.299 -2.690 -1.150 1.00 95.94 221 ARG A C 1
ATOM 1745 O O . ARG A 1 221 ? 2.214 -2.921 -0.359 1.00 95.94 221 ARG A O 1
ATOM 1752 N N . VAL A 1 222 ? 1.506 -2.166 -2.349 1.00 98.00 222 VAL A N 1
ATOM 1753 C CA . VAL A 1 222 ? 2.803 -1.795 -2.908 1.00 98.00 222 VAL A CA 1
ATOM 1754 C C . VAL A 1 222 ? 2.768 -0.350 -3.389 1.00 98.00 222 VAL A C 1
ATOM 1756 O O . VAL A 1 222 ? 1.819 0.058 -4.049 1.00 98.00 222 VAL A O 1
ATOM 1759 N N . LEU A 1 223 ? 3.789 0.434 -3.047 1.00 98.50 223 LEU A N 1
ATOM 1760 C CA . LEU A 1 223 ? 4.013 1.781 -3.573 1.00 98.50 223 LEU A CA 1
ATOM 1761 C C . LEU A 1 223 ? 5.205 1.727 -4.524 1.00 98.50 223 LEU A C 1
ATOM 1763 O O . LEU A 1 223 ? 6.270 1.251 -4.125 1.00 98.50 223 LEU A O 1
ATOM 1767 N N . ILE A 1 224 ? 5.031 2.222 -5.747 1.00 98.75 224 ILE A N 1
ATOM 1768 C CA . ILE A 1 224 ? 6.117 2.303 -6.723 1.00 98.75 224 ILE A CA 1
ATOM 1769 C C . ILE A 1 224 ? 6.698 3.713 -6.692 1.00 98.75 224 ILE A C 1
ATOM 1771 O O . ILE A 1 224 ? 5.960 4.685 -6.832 1.00 98.75 224 ILE A O 1
ATOM 1775 N N . CYS A 1 225 ? 8.012 3.822 -6.526 1.00 98.69 225 CYS A N 1
ATOM 1776 C CA . CYS A 1 225 ? 8.737 5.087 -6.558 1.00 98.69 225 CYS A CA 1
ATOM 1777 C C . CYS A 1 225 ? 9.670 5.104 -7.772 1.00 98.69 225 CYS A C 1
ATOM 1779 O O . CYS A 1 225 ? 10.520 4.222 -7.904 1.00 98.69 225 CYS A O 1
ATOM 1781 N N . ASP A 1 226 ? 9.508 6.082 -8.663 1.00 98.06 226 ASP A N 1
ATOM 1782 C CA . ASP A 1 226 ? 10.517 6.397 -9.671 1.00 98.06 226 ASP A CA 1
ATOM 1783 C C . ASP A 1 226 ? 11.623 7.196 -8.984 1.00 98.06 226 ASP A C 1
ATOM 1785 O O . ASP A 1 226 ? 11.445 8.371 -8.660 1.00 98.06 226 ASP A O 1
ATOM 1789 N N . THR A 1 227 ? 12.741 6.523 -8.719 1.00 96.62 227 THR A N 1
ATOM 1790 C CA . THR A 1 227 ? 13.836 6.959 -7.844 1.00 96.62 227 THR A CA 1
ATOM 1791 C C . THR A 1 227 ? 13.453 7.097 -6.367 1.00 96.62 227 THR A C 1
ATOM 1793 O O . THR A 1 227 ? 12.318 6.858 -5.952 1.00 96.62 227 THR A O 1
ATOM 1796 N N . ASP A 1 228 ? 14.452 7.418 -5.547 1.00 98.06 228 ASP A N 1
ATOM 1797 C CA . ASP A 1 228 ? 14.331 7.606 -4.110 1.00 98.06 228 ASP A CA 1
ATOM 1798 C C . ASP A 1 228 ? 15.474 8.500 -3.579 1.00 98.06 228 ASP A C 1
ATOM 1800 O O . ASP A 1 228 ? 16.414 8.807 -4.321 1.00 98.06 228 ASP A O 1
ATOM 1804 N N . PRO A 1 229 ? 15.468 8.909 -2.295 1.00 97.94 229 PRO A N 1
ATOM 1805 C CA . PRO A 1 229 ? 16.565 9.690 -1.725 1.00 97.94 229 PRO A CA 1
ATOM 1806 C C . PRO A 1 229 ? 17.940 9.004 -1.798 1.00 97.94 229 PRO A C 1
ATOM 1808 O O . PRO A 1 229 ? 18.956 9.694 -1.803 1.00 97.94 229 PRO A O 1
ATOM 1811 N N . PHE A 1 230 ? 18.003 7.670 -1.882 1.00 97.38 230 PHE A N 1
ATOM 1812 C CA . PHE A 1 230 ? 19.260 6.956 -2.122 1.00 97.38 230 PHE A CA 1
ATOM 1813 C C . PHE A 1 230 ? 19.795 7.190 -3.540 1.00 97.38 230 PHE A C 1
ATOM 1815 O O . PHE A 1 230 ? 20.986 7.451 -3.698 1.00 97.38 230 PHE A O 1
ATOM 1822 N N . ALA A 1 231 ? 18.942 7.159 -4.566 1.00 96.94 231 ALA A N 1
ATOM 1823 C CA . ALA A 1 231 ? 19.341 7.570 -5.910 1.00 96.94 231 ALA A CA 1
ATOM 1824 C C . ALA A 1 231 ? 19.841 9.023 -5.926 1.00 96.94 231 ALA A C 1
ATOM 1826 O O . ALA A 1 231 ? 20.849 9.318 -6.569 1.00 96.94 231 ALA A O 1
ATOM 1827 N N . THR A 1 232 ? 19.204 9.911 -5.156 1.00 97.31 232 THR A N 1
ATOM 1828 C CA . THR A 1 232 ? 19.640 11.306 -4.996 1.00 97.31 232 THR A CA 1
ATOM 1829 C C . THR A 1 232 ? 21.055 11.424 -4.419 1.00 97.31 232 THR A C 1
ATOM 1831 O O . THR A 1 232 ? 21.792 12.307 -4.849 1.00 97.31 232 THR A O 1
ATOM 1834 N N . GLU A 1 233 ? 21.490 10.535 -3.514 1.00 96.75 233 GLU A N 1
ATOM 1835 C CA . GLU A 1 233 ? 22.890 10.509 -3.041 1.00 96.75 233 GLU A CA 1
ATOM 1836 C C . GLU A 1 233 ? 23.879 10.262 -4.189 1.00 96.75 233 GLU A C 1
ATOM 1838 O O . GLU A 1 233 ? 24.915 10.919 -4.274 1.00 96.75 233 GLU A O 1
ATOM 1843 N N . ILE A 1 234 ? 23.558 9.322 -5.080 1.00 95.75 234 ILE A N 1
ATOM 1844 C CA . ILE A 1 234 ? 24.432 8.941 -6.197 1.00 95.75 234 ILE A CA 1
ATOM 1845 C C . ILE A 1 234 ? 24.450 10.044 -7.263 1.00 95.75 234 ILE A C 1
ATOM 1847 O O . ILE A 1 234 ? 25.509 10.365 -7.806 1.00 95.75 234 ILE A O 1
ATOM 1851 N N . TRP A 1 235 ? 23.306 10.681 -7.526 1.00 95.12 235 TRP A N 1
ATOM 1852 C CA . TRP A 1 235 ? 23.248 11.869 -8.380 1.00 95.12 235 TRP A CA 1
ATOM 1853 C C . TRP A 1 235 ? 24.022 13.051 -7.786 1.00 95.12 235 TRP A C 1
ATOM 1855 O O . TRP A 1 235 ? 24.716 13.756 -8.519 1.00 95.12 235 TRP A O 1
ATOM 1865 N N . HIS A 1 236 ? 23.947 13.256 -6.469 1.00 96.31 236 HIS A N 1
ATOM 1866 C CA . HIS A 1 236 ? 24.722 14.284 -5.772 1.00 96.31 236 HIS A CA 1
ATOM 1867 C C . HIS A 1 236 ? 26.228 14.044 -5.934 1.00 96.31 236 HIS A C 1
ATOM 1869 O O . HIS A 1 236 ? 26.943 14.959 -6.342 1.00 96.31 236 HIS A O 1
ATOM 1875 N N . GLU A 1 237 ? 26.692 12.806 -5.734 1.00 95.62 237 GLU A N 1
ATOM 1876 C CA . GLU A 1 237 ? 28.094 12.425 -5.947 1.00 95.62 237 GLU A CA 1
ATOM 1877 C C . GLU A 1 237 ? 28.547 12.696 -7.384 1.00 95.62 237 GLU A C 1
ATOM 1879 O O . GLU A 1 237 ? 29.614 13.270 -7.591 1.00 95.62 237 GLU A O 1
ATOM 1884 N N . ARG A 1 238 ? 27.716 12.360 -8.377 1.00 92.12 238 ARG A N 1
ATOM 1885 C CA . ARG A 1 238 ? 28.002 12.629 -9.793 1.00 92.12 238 ARG A CA 1
ATOM 1886 C C . ARG A 1 238 ? 28.207 14.121 -10.066 1.00 92.12 238 ARG A C 1
ATOM 1888 O O . ARG A 1 238 ? 29.181 14.497 -10.709 1.00 92.12 238 ARG A O 1
ATOM 1895 N N . TYR A 1 239 ? 27.269 14.962 -9.628 1.00 91.81 239 TYR A N 1
ATOM 1896 C CA . TYR A 1 239 ? 27.233 16.375 -10.017 1.00 91.81 239 TYR A CA 1
ATOM 1897 C C . TYR A 1 239 ? 28.106 17.285 -9.148 1.00 91.81 239 TYR A C 1
ATOM 1899 O O . TYR A 1 239 ? 28.557 18.326 -9.621 1.00 91.81 239 TYR A O 1
ATOM 1907 N N . VAL A 1 240 ? 28.332 16.918 -7.885 1.00 94.44 240 VAL A N 1
ATOM 1908 C CA . VAL A 1 240 ? 29.078 17.729 -6.906 1.00 94.44 240 VAL A CA 1
ATOM 1909 C C . VAL A 1 240 ? 30.442 17.106 -6.570 1.00 94.44 240 VAL A C 1
ATOM 1911 O O . VAL A 1 240 ? 31.306 17.773 -6.005 1.00 94.44 240 VAL A O 1
ATOM 1914 N N . GLY A 1 241 ? 30.673 15.840 -6.929 1.00 93.44 241 GLY A N 1
ATOM 1915 C CA . GLY A 1 241 ? 31.943 15.129 -6.731 1.00 93.44 241 GLY A CA 1
ATOM 1916 C C . GLY A 1 241 ? 32.158 14.566 -5.322 1.00 93.44 241 GLY A C 1
ATOM 1917 O O . GLY A 1 241 ? 33.222 14.022 -5.037 1.00 93.44 241 GLY A O 1
ATOM 1918 N N . THR A 1 242 ? 31.184 14.705 -4.418 1.00 92.38 242 THR A N 1
ATOM 1919 C CA . THR A 1 242 ? 31.247 14.213 -3.028 1.00 92.38 242 THR A CA 1
ATOM 1920 C C . THR A 1 242 ? 29.874 13.736 -2.567 1.00 92.38 242 THR A C 1
ATOM 1922 O O . THR A 1 242 ? 28.874 14.108 -3.166 1.00 92.38 242 THR A O 1
ATOM 1925 N N . ILE A 1 243 ? 29.810 12.944 -1.492 1.00 90.25 243 ILE A N 1
ATOM 1926 C CA . ILE A 1 243 ? 28.544 12.506 -0.882 1.00 90.25 243 ILE A CA 1
ATOM 1927 C C . ILE A 1 243 ? 28.151 13.467 0.245 1.00 90.25 243 ILE A C 1
ATOM 1929 O O . ILE A 1 243 ? 28.952 13.749 1.140 1.00 90.25 243 ILE A O 1
ATOM 1933 N N . SER A 1 244 ? 26.899 13.927 0.249 1.00 96.06 244 SER A N 1
ATOM 1934 C CA . SER A 1 244 ? 26.334 14.731 1.338 1.00 96.06 244 SER A CA 1
ATOM 1935 C C . SER A 1 244 ? 25.836 13.866 2.496 1.00 96.06 244 SER A C 1
ATOM 1937 O O . SER A 1 244 ? 24.990 12.987 2.322 1.00 96.06 244 SER A O 1
ATOM 1939 N N . GLN A 1 245 ? 26.285 14.180 3.717 1.00 96.06 245 GLN A N 1
ATOM 1940 C CA . GLN A 1 245 ? 25.763 13.547 4.933 1.00 96.06 245 GLN A CA 1
ATOM 1941 C C . GLN A 1 245 ? 24.283 13.871 5.175 1.00 96.06 245 GLN A C 1
ATOM 1943 O O . GLN A 1 245 ? 23.579 13.068 5.779 1.00 96.06 245 GLN A O 1
ATOM 1948 N N . GLU A 1 246 ? 23.800 15.031 4.731 1.00 97.06 246 GLU A N 1
ATOM 1949 C CA . GLU A 1 246 ? 22.404 15.439 4.926 1.00 97.06 246 GLU A CA 1
ATOM 1950 C C . GLU A 1 246 ? 21.463 14.615 4.044 1.00 97.06 246 GLU A C 1
ATOM 1952 O O . GLU A 1 246 ? 20.491 14.052 4.546 1.00 97.06 246 GLU A O 1
ATOM 1957 N N . VAL A 1 247 ? 21.818 14.434 2.768 1.00 96.81 247 VAL A N 1
ATOM 1958 C CA . VAL A 1 247 ? 21.076 13.560 1.843 1.00 96.81 247 VAL A CA 1
ATOM 1959 C C . VAL A 1 247 ? 21.100 12.111 2.345 1.00 96.81 247 VAL A C 1
ATOM 1961 O O . VAL A 1 247 ? 20.062 11.448 2.391 1.00 96.81 247 VAL A O 1
ATOM 1964 N N . ALA A 1 248 ? 22.257 11.640 2.825 1.00 95.62 248 ALA A N 1
ATOM 1965 C CA . ALA A 1 248 ? 22.390 10.301 3.393 1.00 95.62 248 ALA A CA 1
ATOM 1966 C C . ALA A 1 248 ? 21.499 10.080 4.633 1.00 95.62 248 ALA A C 1
ATOM 1968 O O . ALA A 1 248 ? 20.908 9.009 4.777 1.00 95.62 248 ALA A O 1
ATOM 1969 N N . ARG A 1 249 ? 21.339 11.081 5.516 1.00 97.06 249 ARG A N 1
ATOM 1970 C CA . ARG A 1 249 ? 20.419 10.982 6.671 1.00 97.06 249 ARG A CA 1
ATOM 1971 C C . ARG A 1 249 ? 18.970 10.792 6.228 1.00 97.06 249 ARG A C 1
ATOM 1973 O O . ARG A 1 249 ? 18.267 9.976 6.823 1.00 97.06 249 ARG A O 1
ATOM 1980 N N . ILE A 1 250 ? 18.538 11.504 5.186 1.00 97.06 250 ILE A N 1
ATOM 1981 C CA . ILE A 1 250 ? 17.185 11.362 4.634 1.00 97.06 250 ILE A CA 1
ATOM 1982 C C . ILE A 1 250 ? 17.009 9.946 4.090 1.00 97.06 250 ILE A C 1
ATOM 1984 O O . ILE A 1 250 ? 16.094 9.246 4.509 1.00 97.06 250 ILE A O 1
ATOM 1988 N N . SER A 1 251 ? 17.927 9.484 3.243 1.00 95.25 251 SER A N 1
ATOM 1989 C CA . SER A 1 251 ? 17.911 8.137 2.658 1.00 95.25 251 SER A CA 1
ATOM 1990 C C . SER A 1 251 ? 17.869 7.007 3.692 1.00 95.25 251 SER A C 1
ATOM 1992 O O . SER A 1 251 ? 17.020 6.121 3.596 1.00 95.25 251 SER A O 1
ATOM 1994 N N . VAL A 1 252 ? 18.705 7.056 4.735 1.00 94.38 252 VAL A N 1
ATOM 1995 C CA . VAL A 1 252 ? 18.747 6.023 5.792 1.00 94.38 252 VAL A CA 1
ATOM 1996 C C . VAL A 1 252 ? 17.472 6.001 6.647 1.00 94.38 252 VAL A C 1
ATOM 1998 O O . VAL A 1 252 ? 17.121 4.962 7.205 1.00 94.38 252 VAL A O 1
ATOM 2001 N N . SER A 1 253 ? 16.743 7.117 6.738 1.00 93.12 253 SER A N 1
ATOM 2002 C CA . SER A 1 253 ? 15.461 7.165 7.456 1.00 93.12 253 SER A CA 1
ATOM 2003 C C . SER A 1 253 ? 14.324 6.434 6.727 1.00 93.12 253 SER A C 1
ATOM 2005 O O . SER A 1 253 ? 13.277 6.163 7.324 1.00 93.12 253 SER A O 1
ATOM 2007 N N . ARG A 1 254 ? 14.511 6.103 5.443 1.00 93.62 254 ARG A N 1
ATOM 2008 C CA . ARG A 1 254 ? 13.505 5.458 4.596 1.00 93.62 254 ARG A CA 1
ATOM 2009 C C . ARG A 1 254 ? 13.718 3.949 4.544 1.00 93.62 254 ARG A C 1
ATOM 2011 O O . ARG A 1 254 ? 14.825 3.437 4.688 1.00 93.62 254 ARG A O 1
ATOM 2018 N N . ARG A 1 255 ? 12.626 3.217 4.323 1.00 92.25 255 ARG A N 1
ATOM 2019 C CA . ARG A 1 255 ? 12.637 1.758 4.185 1.00 92.25 255 ARG A CA 1
ATOM 2020 C C . ARG A 1 255 ? 11.995 1.368 2.865 1.00 92.25 255 ARG A C 1
ATOM 2022 O O . ARG A 1 255 ? 10.817 1.643 2.649 1.00 92.25 255 ARG A O 1
ATOM 2029 N N . TYR A 1 256 ? 12.763 0.672 2.040 1.00 97.62 256 TYR A N 1
ATOM 2030 C CA . TYR A 1 256 ? 12.304 0.081 0.789 1.00 97.62 256 TYR A CA 1
ATOM 2031 C C . TYR A 1 256 ? 12.395 -1.430 0.916 1.00 97.62 256 TYR A C 1
ATOM 2033 O O . TYR A 1 256 ? 13.348 -1.963 1.481 1.00 97.62 256 TYR A O 1
ATOM 2041 N N . ALA A 1 257 ? 11.367 -2.112 0.431 1.00 97.88 257 ALA A N 1
ATOM 2042 C CA . ALA A 1 257 ? 11.293 -3.563 0.470 1.00 97.88 257 ALA A CA 1
ATOM 2043 C C . ALA A 1 257 ? 12.094 -4.200 -0.676 1.00 97.88 257 ALA A C 1
ATOM 2045 O O . ALA A 1 257 ? 12.543 -5.335 -0.549 1.00 97.88 257 ALA A O 1
ATOM 2046 N N . LEU A 1 258 ? 12.264 -3.468 -1.782 1.00 98.75 258 LEU A N 1
ATOM 2047 C CA . LEU A 1 258 ? 13.005 -3.905 -2.957 1.00 98.75 258 LEU A CA 1
ATOM 2048 C C . LEU A 1 258 ? 13.459 -2.701 -3.787 1.00 98.75 258 LEU A C 1
ATOM 2050 O O . LEU A 1 258 ? 12.718 -1.726 -3.929 1.00 98.75 258 LEU A O 1
ATOM 2054 N N . TYR A 1 259 ? 14.638 -2.819 -4.384 1.00 98.81 259 TYR A N 1
ATOM 2055 C CA . TYR A 1 259 ? 15.109 -1.955 -5.458 1.00 98.81 259 TYR A CA 1
ATOM 2056 C C . TYR A 1 259 ? 15.064 -2.693 -6.801 1.00 98.81 259 TYR A C 1
ATOM 2058 O O . TYR A 1 259 ? 15.548 -3.819 -6.924 1.00 98.81 259 TYR A O 1
ATOM 2066 N N . ILE A 1 260 ? 14.509 -2.048 -7.822 1.00 98.75 260 ILE A N 1
ATOM 2067 C CA . ILE A 1 260 ? 14.594 -2.496 -9.213 1.00 98.75 260 ILE A CA 1
ATOM 2068 C C . ILE A 1 260 ? 15.657 -1.640 -9.893 1.00 98.75 260 ILE A C 1
ATOM 2070 O O . ILE A 1 260 ? 15.422 -0.458 -10.133 1.00 98.75 260 ILE A O 1
ATOM 2074 N N . LEU A 1 261 ? 16.824 -2.217 -10.176 1.00 98.38 261 LEU A N 1
ATOM 2075 C CA . LEU A 1 261 ? 17.900 -1.531 -10.884 1.00 98.38 261 LEU A CA 1
ATOM 2076 C C . LEU A 1 261 ? 17.784 -1.797 -12.388 1.00 98.38 261 LEU A C 1
ATOM 2078 O O . LEU A 1 261 ? 17.933 -2.935 -12.832 1.00 98.38 261 LEU A O 1
ATOM 2082 N N . THR A 1 262 ? 17.537 -0.764 -13.188 1.00 96.88 262 THR A N 1
ATOM 2083 C CA . THR A 1 262 ? 17.501 -0.889 -14.650 1.00 96.88 262 THR A CA 1
ATOM 2084 C C . THR A 1 262 ? 18.907 -1.027 -15.239 1.00 96.88 262 THR A C 1
ATOM 2086 O O . THR A 1 262 ? 19.813 -0.240 -14.946 1.00 96.88 262 THR A O 1
ATOM 2089 N N . GLY A 1 263 ? 19.089 -2.041 -16.089 1.00 91.94 263 GLY A N 1
ATOM 2090 C CA . GLY A 1 263 ? 20.328 -2.283 -16.822 1.00 91.94 263 GLY A CA 1
ATOM 2091 C C . GLY A 1 263 ? 20.583 -1.281 -17.950 1.00 91.94 263 GLY A C 1
ATOM 2092 O O . GLY A 1 263 ? 19.685 -0.556 -18.405 1.00 91.94 263 GLY A O 1
ATOM 2093 N N . THR A 1 264 ? 21.834 -1.246 -18.405 1.00 86.81 264 THR A N 1
ATOM 2094 C CA . THR A 1 264 ? 22.345 -0.342 -19.451 1.00 86.81 264 THR A CA 1
ATOM 2095 C C . THR A 1 264 ? 22.275 -0.933 -20.862 1.00 86.81 264 THR A C 1
ATOM 2097 O O . THR A 1 264 ? 22.705 -0.292 -21.815 1.00 86.81 264 THR A O 1
ATOM 2100 N N . ASP A 1 265 ? 21.681 -2.118 -21.003 1.00 81.50 265 ASP A N 1
ATOM 2101 C CA . ASP A 1 265 ? 21.567 -2.928 -22.222 1.00 81.50 265 ASP A CA 1
ATOM 2102 C C . ASP A 1 265 ? 20.628 -2.351 -23.301 1.00 81.50 265 ASP A C 1
ATOM 2104 O O . ASP A 1 265 ? 20.567 -2.874 -24.415 1.00 81.50 265 ASP A O 1
ATOM 2108 N N . ILE A 1 266 ? 19.921 -1.252 -23.010 1.00 75.06 266 ILE A N 1
ATOM 2109 C CA . ILE A 1 266 ? 19.137 -0.517 -24.012 1.00 75.06 266 ILE A CA 1
ATOM 2110 C C . ILE A 1 266 ? 19.967 0.589 -24.688 1.00 75.06 266 ILE A C 1
ATOM 2112 O O . ILE A 1 266 ? 20.807 1.220 -24.032 1.00 75.06 266 ILE A O 1
ATOM 2116 N N . PRO A 1 267 ? 19.718 0.884 -25.984 1.00 66.31 267 PRO A N 1
ATOM 2117 C CA . PRO A 1 267 ? 20.414 1.958 -26.685 1.00 66.31 267 PRO A CA 1
ATOM 2118 C C . PRO A 1 267 ? 20.282 3.291 -25.948 1.00 66.31 267 PRO A C 1
ATOM 2120 O O . PRO A 1 267 ? 19.192 3.670 -25.511 1.00 66.31 267 PRO A O 1
ATOM 2123 N N . PHE A 1 268 ? 21.389 4.022 -25.832 1.00 58.56 268 PHE A N 1
ATOM 2124 C CA . PHE A 1 268 ? 21.358 5.376 -25.299 1.00 58.56 268 PHE A CA 1
ATOM 2125 C C . PHE A 1 268 ? 20.564 6.277 -26.252 1.00 58.56 268 PHE A C 1
ATOM 2127 O O . PHE A 1 268 ? 20.929 6.457 -27.412 1.00 58.56 268 PHE A O 1
ATOM 2134 N N . VAL A 1 269 ? 19.467 6.848 -25.763 1.00 59.41 269 VAL A N 1
ATOM 2135 C CA . VAL A 1 269 ? 18.704 7.866 -26.495 1.00 59.41 269 VAL A CA 1
ATOM 2136 C C . VAL A 1 269 ? 19.150 9.229 -25.978 1.00 59.41 269 VAL A C 1
ATOM 2138 O O . VAL A 1 269 ? 19.116 9.446 -24.780 1.00 59.41 269 VAL A O 1
ATOM 2141 N N . GLN A 1 270 ? 19.578 10.152 -26.832 1.00 58.47 270 GLN A N 1
ATOM 2142 C CA . GLN A 1 270 ? 19.858 11.530 -26.419 1.00 58.47 270 GLN A CA 1
ATOM 2143 C C . GLN A 1 270 ? 18.555 12.335 -26.525 1.00 58.47 270 GLN A C 1
ATOM 2145 O O . GLN A 1 270 ? 18.074 12.557 -27.632 1.00 58.47 270 GLN A O 1
ATOM 2150 N N . ASP A 1 271 ? 17.965 12.743 -25.401 1.00 57.59 271 ASP A N 1
ATOM 2151 C CA . ASP A 1 271 ? 16.755 13.585 -25.362 1.00 57.59 271 ASP A CA 1
ATOM 2152 C C . ASP A 1 271 ? 17.073 15.084 -25.204 1.00 57.59 271 ASP A C 1
ATOM 2154 O O . ASP A 1 271 ? 16.170 15.891 -25.001 1.00 57.59 271 ASP A O 1
ATOM 2158 N N . GLY A 1 272 ? 18.351 15.456 -25.360 1.00 55.81 272 GLY A N 1
ATOM 2159 C CA . GLY A 1 272 ? 18.844 16.836 -25.386 1.00 55.81 272 GLY A CA 1
ATOM 2160 C C . GLY A 1 272 ? 19.577 17.265 -24.114 1.00 55.81 272 GLY A C 1
ATOM 2161 O O . GLY A 1 272 ? 20.261 18.285 -24.140 1.00 55.81 272 GLY A O 1
ATOM 2162 N N . PHE A 1 273 ? 19.473 16.484 -23.034 1.00 55.28 273 PHE A N 1
ATOM 2163 C CA . PHE A 1 273 ? 19.909 16.881 -21.688 1.00 55.28 273 PHE A CA 1
ATOM 2164 C C . PHE A 1 273 ? 20.856 15.878 -21.007 1.00 55.28 273 PHE A C 1
ATOM 2166 O O . PHE A 1 273 ? 21.264 16.111 -19.873 1.00 55.28 273 PHE A O 1
ATOM 2173 N N . ARG A 1 274 ? 21.214 14.778 -21.686 1.00 64.44 274 ARG A N 1
ATOM 2174 C CA . ARG A 1 274 ? 21.992 13.669 -21.110 1.00 64.44 274 ARG A CA 1
ATOM 2175 C C . ARG A 1 274 ? 23.493 13.860 -21.323 1.00 64.44 274 ARG A C 1
ATOM 2177 O O . ARG A 1 274 ? 23.921 14.092 -22.456 1.00 64.44 274 ARG A O 1
ATOM 2184 N N . ASP A 1 275 ? 24.300 13.656 -20.276 1.00 56.12 275 ASP A N 1
ATOM 2185 C CA . ASP A 1 275 ? 25.754 13.939 -20.315 1.00 56.12 275 ASP A CA 1
ATOM 2186 C C . ASP A 1 275 ? 26.591 12.892 -21.088 1.00 56.12 275 ASP A C 1
ATOM 2188 O O . ASP A 1 275 ? 27.745 13.149 -21.432 1.00 56.12 275 ASP A O 1
ATOM 2192 N N . GLY A 1 276 ? 26.024 11.718 -21.402 1.00 61.44 276 GLY A N 1
ATOM 2193 C CA . GLY A 1 276 ? 26.618 10.740 -22.326 1.00 61.44 276 GLY A CA 1
ATOM 2194 C C . GLY A 1 276 ? 26.778 9.314 -21.786 1.00 61.44 276 GLY A C 1
ATOM 2195 O O . GLY A 1 276 ? 26.528 9.017 -20.620 1.00 61.44 276 GLY A O 1
ATOM 2196 N N . GLU A 1 277 ? 27.207 8.409 -22.669 1.00 61.06 277 GLU A N 1
ATOM 2197 C CA . GLU A 1 277 ? 27.220 6.955 -22.440 1.00 61.06 277 GLU A CA 1
ATOM 2198 C C . GLU A 1 277 ? 28.218 6.491 -21.361 1.00 61.06 277 GLU A C 1
ATOM 2200 O O . GLU A 1 277 ? 27.889 5.617 -20.564 1.00 61.06 277 GLU A O 1
ATOM 2205 N N . HIS A 1 278 ? 29.391 7.124 -21.256 1.00 63.06 278 HIS A N 1
ATOM 2206 C CA . HIS A 1 278 ? 30.422 6.772 -20.264 1.00 63.06 278 HIS A CA 1
ATOM 2207 C C . HIS A 1 278 ? 29.971 7.004 -18.810 1.00 63.06 278 HIS A C 1
ATOM 2209 O O . HIS A 1 278 ? 30.359 6.277 -17.897 1.00 63.06 278 HIS A O 1
ATOM 2215 N N . VAL A 1 279 ? 29.109 7.998 -18.583 1.00 75.94 279 VAL A N 1
ATOM 2216 C CA . VAL A 1 279 ? 28.569 8.308 -17.252 1.00 75.94 279 VAL A CA 1
ATOM 2217 C C . VAL A 1 279 ? 27.552 7.256 -16.811 1.00 75.94 279 VAL A C 1
ATOM 2219 O O . VAL A 1 279 ? 27.420 6.964 -15.621 1.00 75.94 279 VAL A O 1
ATOM 2222 N N . ARG A 1 280 ? 26.860 6.644 -17.778 1.00 82.62 280 ARG A N 1
ATOM 2223 C CA . ARG A 1 280 ? 25.842 5.621 -17.544 1.00 82.62 280 ARG A CA 1
ATOM 2224 C C . ARG A 1 280 ? 26.439 4.360 -16.916 1.00 82.62 280 ARG A C 1
ATOM 2226 O O . ARG A 1 280 ? 25.852 3.818 -15.983 1.00 82.62 280 ARG A O 1
ATOM 2233 N N . GLU A 1 281 ? 27.597 3.919 -17.405 1.00 86.25 281 GLU A N 1
ATOM 2234 C CA . GLU A 1 281 ? 28.306 2.745 -16.878 1.00 86.25 281 GLU A CA 1
ATOM 2235 C C . GLU A 1 281 ? 28.805 2.988 -15.454 1.00 86.25 281 GLU A C 1
ATOM 2237 O O . GLU A 1 281 ? 28.468 2.219 -14.553 1.00 86.25 281 GLU A O 1
ATOM 2242 N N . TRP A 1 282 ? 29.495 4.113 -15.218 1.00 90.50 282 TRP A N 1
ATOM 2243 C CA . TRP A 1 282 ? 29.958 4.479 -13.876 1.00 90.50 282 TRP A CA 1
ATOM 2244 C C . TRP A 1 282 ? 28.801 4.545 -12.873 1.00 90.50 282 TRP A C 1
ATOM 2246 O O . TRP A 1 282 ? 28.891 3.981 -11.783 1.00 90.50 282 TRP A O 1
ATOM 2256 N N . MET A 1 283 ? 27.687 5.193 -13.238 1.00 93.00 283 MET A N 1
ATOM 2257 C CA . MET A 1 283 ? 26.519 5.282 -12.361 1.00 93.00 283 MET A CA 1
ATOM 2258 C C . MET A 1 283 ? 25.912 3.912 -12.073 1.00 93.00 283 MET A C 1
ATOM 2260 O O . MET A 1 283 ? 25.550 3.638 -10.930 1.00 93.00 283 MET A O 1
ATOM 2264 N N . HIS A 1 284 ? 25.798 3.047 -13.083 1.00 94.19 284 HIS A N 1
ATOM 2265 C CA . HIS A 1 284 ? 25.277 1.697 -12.895 1.00 94.19 284 HIS A CA 1
ATOM 2266 C C . HIS A 1 284 ? 26.153 0.900 -11.916 1.00 94.19 284 HIS A C 1
ATOM 2268 O O . HIS A 1 284 ? 25.643 0.353 -10.937 1.00 94.19 284 HIS A O 1
ATOM 2274 N N . GLU A 1 285 ? 27.473 0.904 -12.108 1.00 94.56 285 GLU A N 1
ATOM 2275 C CA . GLU A 1 285 ? 28.417 0.268 -11.183 1.00 94.56 285 GLU A CA 1
ATOM 2276 C C . GLU A 1 285 ? 28.335 0.868 -9.775 1.00 94.56 285 GLU A C 1
ATOM 2278 O O . GLU A 1 285 ? 28.386 0.140 -8.778 1.00 94.56 285 GLU A O 1
ATOM 2283 N N . ARG A 1 286 ? 28.147 2.191 -9.676 1.00 95.69 286 ARG A N 1
ATOM 2284 C CA . ARG A 1 286 ? 27.970 2.890 -8.402 1.00 95.69 286 ARG A CA 1
ATOM 2285 C C . ARG A 1 286 ? 26.711 2.424 -7.674 1.00 95.69 286 ARG A C 1
ATOM 2287 O O . ARG A 1 286 ? 26.806 2.095 -6.491 1.00 95.69 286 ARG A O 1
ATOM 2294 N N . PHE A 1 287 ? 25.576 2.320 -8.371 1.00 97.19 287 PHE A N 1
ATOM 2295 C CA . PHE A 1 287 ? 24.335 1.760 -7.828 1.00 97.19 287 PHE A CA 1
ATOM 2296 C C . PHE A 1 287 ? 24.537 0.325 -7.339 1.00 97.19 287 PHE A C 1
ATOM 2298 O O . PHE A 1 287 ? 24.217 0.034 -6.188 1.00 97.19 287 PHE A O 1
ATOM 2305 N N . VAL A 1 288 ? 25.111 -0.561 -8.162 1.00 97.81 288 VAL A N 1
ATOM 2306 C CA . VAL A 1 288 ? 25.364 -1.963 -7.779 1.00 97.81 288 VAL A CA 1
ATOM 2307 C C . VAL A 1 288 ? 26.247 -2.043 -6.533 1.00 97.81 288 VAL A C 1
ATOM 2309 O O . VAL A 1 288 ? 25.940 -2.790 -5.601 1.00 97.81 288 VAL A O 1
ATOM 2312 N N . LYS A 1 289 ? 27.337 -1.268 -6.496 1.00 97.56 289 LYS A N 1
ATOM 2313 C CA . LYS A 1 289 ? 28.265 -1.231 -5.362 1.00 97.56 289 LYS A CA 1
ATOM 2314 C C . LYS A 1 289 ? 27.564 -0.785 -4.082 1.00 97.56 289 LYS A C 1
ATOM 2316 O O . LYS A 1 289 ? 27.708 -1.452 -3.063 1.00 97.56 289 LYS A O 1
ATOM 2321 N N . GLU A 1 290 ? 26.817 0.314 -4.125 1.00 97.06 290 GLU A N 1
ATOM 2322 C CA . GLU A 1 290 ? 26.161 0.872 -2.939 1.00 97.06 290 GLU A CA 1
ATOM 2323 C C . GLU A 1 290 ? 24.967 0.033 -2.468 1.00 97.06 290 GLU A C 1
ATOM 2325 O O . GLU A 1 290 ? 24.798 -0.152 -1.264 1.00 97.06 290 GLU A O 1
ATOM 2330 N N . LEU A 1 291 ? 24.179 -0.539 -3.387 1.00 97.44 291 LEU A N 1
ATOM 2331 C CA . LEU A 1 291 ? 23.104 -1.476 -3.040 1.00 97.44 291 LEU A CA 1
ATOM 2332 C C . LEU A 1 291 ? 23.665 -2.694 -2.294 1.00 97.44 291 LEU A C 1
ATOM 2334 O O . LEU A 1 291 ? 23.146 -3.055 -1.240 1.00 97.44 291 LEU A O 1
ATOM 2338 N N . ARG A 1 292 ? 24.769 -3.277 -2.785 1.00 97.81 292 ARG A N 1
ATOM 2339 C CA . ARG A 1 292 ? 25.453 -4.402 -2.123 1.00 97.81 292 ARG A CA 1
ATOM 2340 C C . ARG A 1 292 ? 26.085 -4.004 -0.792 1.00 97.81 292 ARG A C 1
ATOM 2342 O O . ARG A 1 292 ? 25.914 -4.710 0.193 1.00 97.81 292 ARG A O 1
ATOM 2349 N N . ALA A 1 293 ? 26.806 -2.885 -0.749 1.00 96.88 293 ALA A N 1
ATOM 2350 C CA . ALA A 1 293 ? 27.506 -2.438 0.456 1.00 96.88 293 ALA A CA 1
ATOM 2351 C C . ALA A 1 293 ? 26.549 -2.129 1.619 1.00 96.88 293 ALA A C 1
ATOM 2353 O O . ALA A 1 293 ? 26.934 -2.266 2.778 1.00 96.88 293 ALA A O 1
ATOM 2354 N N . ARG A 1 294 ? 25.311 -1.723 1.312 1.00 95.44 294 ARG A N 1
ATOM 2355 C CA . ARG A 1 294 ? 24.268 -1.391 2.292 1.00 95.44 294 ARG A CA 1
ATOM 2356 C C . ARG A 1 294 ? 23.246 -2.516 2.497 1.00 95.44 294 ARG A C 1
ATOM 2358 O O . ARG A 1 294 ? 22.221 -2.264 3.123 1.00 95.44 294 ARG A O 1
ATOM 2365 N N . ASP A 1 295 ? 23.506 -3.707 1.950 1.00 96.00 295 ASP A N 1
ATOM 2366 C CA . ASP A 1 295 ? 22.625 -4.884 2.018 1.00 96.00 295 ASP A CA 1
ATOM 2367 C C . ASP A 1 295 ? 21.165 -4.580 1.623 1.00 96.00 295 ASP A C 1
ATOM 2369 O O . ASP A 1 295 ? 20.195 -5.025 2.237 1.00 96.00 295 ASP A O 1
ATOM 2373 N N . LYS A 1 296 ? 20.990 -3.745 0.593 1.00 96.94 296 LYS A N 1
ATOM 2374 C CA . LYS A 1 296 ? 19.669 -3.408 0.062 1.00 96.94 296 LYS A CA 1
ATOM 2375 C C . LYS A 1 296 ? 19.210 -4.536 -0.850 1.00 96.94 296 LYS A C 1
ATOM 2377 O O . LYS A 1 296 ? 19.903 -4.861 -1.806 1.00 96.94 296 LYS A O 1
ATOM 2382 N N . ALA A 1 297 ? 18.030 -5.101 -0.602 1.00 98.06 297 ALA A N 1
ATOM 2383 C CA . ALA A 1 297 ? 17.444 -6.098 -1.496 1.00 98.06 297 ALA A CA 1
ATOM 2384 C C . ALA A 1 297 ? 17.190 -5.481 -2.879 1.00 98.06 297 ALA A C 1
ATOM 2386 O O . ALA A 1 297 ? 16.484 -4.475 -2.986 1.00 98.06 297 ALA A O 1
ATOM 2387 N N . PHE A 1 298 ? 17.750 -6.074 -3.935 1.00 98.62 298 PHE A N 1
ATOM 2388 C CA . PHE A 1 298 ? 17.588 -5.568 -5.294 1.00 98.62 298 PHE A CA 1
ATOM 2389 C C . PHE A 1 298 ? 17.596 -6.668 -6.353 1.00 98.62 298 PHE A C 1
ATOM 2391 O O . PHE A 1 298 ? 18.127 -7.758 -6.139 1.00 98.62 298 PHE A O 1
ATOM 2398 N N . VAL A 1 299 ? 17.027 -6.353 -7.515 1.00 98.31 299 VAL A N 1
ATOM 2399 C CA . VAL A 1 299 ? 17.154 -7.137 -8.747 1.00 98.31 299 VAL A CA 1
ATOM 2400 C C . VAL A 1 299 ? 17.588 -6.214 -9.880 1.00 98.31 299 VAL A C 1
ATOM 2402 O O . VAL A 1 299 ? 17.152 -5.064 -9.947 1.00 98.31 299 VAL A O 1
ATOM 2405 N N . ILE A 1 300 ? 18.458 -6.712 -10.756 1.00 98.06 300 ILE A N 1
ATOM 2406 C CA . ILE A 1 300 ? 18.820 -6.025 -11.997 1.00 98.06 300 ILE A CA 1
ATOM 2407 C C . ILE A 1 300 ? 17.874 -6.515 -13.091 1.00 98.06 300 ILE A C 1
ATOM 2409 O O . ILE A 1 300 ? 17.671 -7.722 -13.224 1.00 98.06 300 ILE A O 1
ATOM 2413 N N . VAL A 1 301 ? 17.282 -5.593 -13.849 1.00 96.94 301 VAL A N 1
ATOM 2414 C CA . VAL A 1 301 ? 16.374 -5.921 -14.955 1.00 96.94 301 VAL A CA 1
ATOM 2415 C C . VAL A 1 301 ? 16.954 -5.475 -16.292 1.00 96.94 301 VAL A C 1
ATOM 2417 O O . VAL A 1 301 ? 17.286 -4.304 -16.487 1.00 96.94 301 VAL A O 1
ATOM 2420 N N . GLU A 1 302 ? 17.036 -6.427 -17.216 1.00 94.50 302 GLU A N 1
ATOM 2421 C CA . GLU A 1 302 ? 17.647 -6.293 -18.541 1.00 94.50 302 GLU A CA 1
ATOM 2422 C C . GLU A 1 302 ? 16.732 -6.913 -19.609 1.00 94.50 302 GLU A C 1
ATOM 2424 O O . GLU A 1 302 ? 15.776 -7.632 -19.304 1.00 94.50 302 GLU A O 1
ATOM 2429 N N . GLY A 1 303 ? 17.017 -6.622 -20.872 1.00 91.06 303 GLY A N 1
ATOM 2430 C CA . GLY A 1 303 ? 16.267 -7.060 -22.037 1.00 91.06 303 GLY A CA 1
ATOM 2431 C C . GLY A 1 303 ? 15.197 -6.064 -22.476 1.00 91.06 303 GLY A C 1
ATOM 2432 O O . GLY A 1 303 ? 15.194 -4.884 -22.121 1.00 91.06 303 GLY A O 1
ATOM 2433 N N . ASP A 1 304 ? 14.263 -6.554 -23.284 1.00 88.38 304 ASP A N 1
ATOM 2434 C CA . ASP A 1 304 ? 13.152 -5.753 -23.786 1.00 88.38 304 ASP A CA 1
ATOM 2435 C C . ASP A 1 304 ? 12.147 -5.379 -22.667 1.00 88.38 304 ASP A C 1
ATOM 2437 O O . ASP A 1 304 ? 12.151 -5.990 -21.591 1.00 88.38 304 ASP A O 1
ATOM 2441 N N . PRO A 1 305 ? 11.253 -4.394 -22.894 1.00 87.19 305 PRO A N 1
ATOM 2442 C CA . PRO A 1 305 ? 10.320 -3.917 -21.872 1.00 87.19 305 PRO A CA 1
ATOM 2443 C C . PRO A 1 305 ? 9.457 -5.003 -21.216 1.00 87.19 305 PRO A C 1
ATOM 2445 O O . PRO A 1 305 ? 9.148 -4.886 -20.030 1.00 87.19 305 PRO A O 1
ATOM 2448 N N . ILE A 1 306 ? 9.080 -6.057 -21.951 1.00 85.69 306 ILE A N 1
ATOM 2449 C CA . ILE A 1 306 ? 8.246 -7.145 -21.421 1.00 85.69 306 ILE A CA 1
ATOM 2450 C C . ILE A 1 306 ? 9.079 -8.017 -20.482 1.00 85.69 306 ILE A C 1
ATOM 2452 O O . ILE A 1 306 ? 8.646 -8.309 -19.368 1.00 85.69 306 ILE A O 1
ATOM 2456 N N . THR A 1 307 ? 10.289 -8.389 -20.906 1.00 89.44 307 THR A N 1
ATOM 2457 C CA . THR A 1 307 ? 11.223 -9.191 -20.102 1.00 89.44 307 THR A CA 1
ATOM 2458 C C . THR A 1 307 ? 11.574 -8.485 -18.791 1.00 89.44 307 THR A C 1
ATOM 2460 O O . THR A 1 307 ? 11.490 -9.088 -17.718 1.00 89.44 307 THR A O 1
ATOM 2463 N N . ARG A 1 308 ? 11.866 -7.179 -18.852 1.00 93.56 308 ARG A N 1
ATOM 2464 C CA . ARG A 1 308 ? 12.156 -6.357 -17.668 1.00 93.56 308 ARG A CA 1
ATOM 2465 C C . ARG A 1 308 ? 10.968 -6.279 -16.709 1.00 93.56 308 ARG A C 1
ATOM 2467 O O . ARG A 1 308 ? 11.140 -6.466 -15.505 1.00 93.56 308 ARG A O 1
ATOM 2474 N N . LEU A 1 309 ? 9.764 -6.031 -17.232 1.00 93.06 309 LEU A N 1
ATOM 2475 C CA . LEU A 1 309 ? 8.548 -5.958 -16.419 1.00 93.06 309 LEU A CA 1
ATOM 2476 C C . LEU A 1 309 ? 8.236 -7.304 -15.751 1.00 93.06 309 LEU A C 1
ATOM 2478 O O . LEU A 1 309 ? 7.895 -7.330 -14.571 1.00 93.06 309 LEU A O 1
ATOM 2482 N N . LYS A 1 310 ? 8.403 -8.421 -16.468 1.00 91.12 310 LYS A N 1
ATOM 2483 C CA . LYS A 1 310 ? 8.238 -9.771 -15.914 1.00 91.12 310 LYS A CA 1
ATOM 2484 C C . LYS A 1 310 ? 9.204 -10.020 -14.750 1.00 91.12 310 LYS A C 1
ATOM 2486 O O . LYS A 1 310 ? 8.772 -10.400 -13.669 1.00 91.12 310 LYS A O 1
ATOM 2491 N N . ALA A 1 311 ? 10.495 -9.741 -14.933 1.00 94.75 311 ALA A N 1
ATOM 2492 C CA . ALA A 1 311 ? 11.489 -9.928 -13.876 1.00 94.75 311 ALA A CA 1
ATOM 2493 C C . ALA A 1 311 ? 11.208 -9.048 -12.640 1.00 94.75 311 ALA A C 1
ATOM 2495 O O . ALA A 1 311 ? 11.326 -9.511 -11.502 1.00 94.75 311 ALA A O 1
ATOM 2496 N N . ALA A 1 312 ? 10.799 -7.792 -12.856 1.00 97.62 312 ALA A N 1
ATOM 2497 C CA . ALA A 1 312 ? 10.441 -6.875 -11.777 1.00 97.62 312 ALA A CA 1
ATOM 2498 C C . ALA A 1 312 ? 9.182 -7.329 -11.019 1.00 97.62 312 ALA A C 1
ATOM 2500 O O . ALA A 1 312 ? 9.202 -7.376 -9.790 1.00 97.62 312 ALA A O 1
ATOM 2501 N N . THR A 1 313 ? 8.114 -7.704 -11.730 1.00 96.69 313 THR A N 1
ATOM 2502 C CA . THR A 1 313 ? 6.859 -8.185 -11.118 1.00 96.69 313 THR A CA 1
ATOM 2503 C C . THR A 1 313 ? 7.073 -9.471 -10.326 1.00 96.69 313 THR A C 1
ATOM 2505 O O . THR A 1 313 ? 6.673 -9.548 -9.170 1.00 96.69 313 THR A O 1
ATOM 2508 N N . GLU A 1 314 ? 7.824 -10.439 -10.856 1.00 95.19 314 GLU A N 1
ATOM 2509 C CA . GLU A 1 314 ? 8.179 -11.653 -10.111 1.00 95.19 314 GLU A CA 1
ATOM 2510 C C . GLU A 1 314 ? 8.930 -11.352 -8.803 1.00 95.19 314 GLU A C 1
ATOM 2512 O O . GLU A 1 314 ? 8.710 -12.014 -7.784 1.00 95.19 314 GLU A O 1
ATOM 2517 N N . ALA A 1 315 ? 9.835 -10.368 -8.815 1.00 98.12 315 ALA A N 1
ATOM 2518 C CA . ALA A 1 315 ? 10.585 -9.968 -7.629 1.00 98.12 315 ALA A CA 1
ATOM 2519 C C . ALA A 1 315 ? 9.707 -9.240 -6.601 1.00 98.12 315 ALA A C 1
ATOM 2521 O O . ALA A 1 315 ? 9.816 -9.513 -5.404 1.00 98.12 315 ALA A O 1
ATOM 2522 N N . ILE A 1 316 ? 8.815 -8.360 -7.053 1.00 98.38 316 ILE A N 1
ATOM 2523 C CA . ILE A 1 316 ? 7.871 -7.649 -6.185 1.00 98.38 316 ILE A CA 1
ATOM 2524 C C . ILE A 1 316 ? 6.867 -8.632 -5.576 1.00 98.38 316 ILE A C 1
ATOM 2526 O O . ILE A 1 316 ? 6.652 -8.607 -4.364 1.00 98.38 316 ILE A O 1
ATOM 2530 N N . ASP A 1 317 ? 6.332 -9.564 -6.363 1.00 97.50 317 ASP A N 1
ATOM 2531 C CA . ASP A 1 317 ? 5.382 -10.564 -5.878 1.00 97.50 317 ASP A CA 1
ATOM 2532 C C . ASP A 1 317 ? 6.001 -11.478 -4.806 1.00 97.50 317 ASP A C 1
ATOM 2534 O O . ASP A 1 317 ? 5.329 -11.851 -3.841 1.00 97.50 317 ASP A O 1
ATOM 2538 N N . ARG A 1 318 ? 7.303 -11.803 -4.912 1.00 96.38 318 ARG A N 1
ATOM 2539 C CA . ARG A 1 318 ? 8.052 -12.508 -3.848 1.00 96.38 318 ARG A CA 1
ATOM 2540 C C . ARG A 1 318 ? 8.052 -11.727 -2.539 1.00 96.38 318 ARG A C 1
ATOM 2542 O O . ARG A 1 318 ? 7.826 -12.308 -1.482 1.00 96.38 318 ARG A O 1
ATOM 2549 N N . VAL A 1 319 ? 8.295 -10.423 -2.614 1.00 96.19 319 VAL A N 1
ATOM 2550 C CA . VAL A 1 319 ? 8.347 -9.532 -1.446 1.00 96.19 319 VAL A CA 1
ATOM 2551 C C . VAL A 1 319 ? 6.960 -9.323 -0.832 1.00 96.19 319 VAL A C 1
ATOM 2553 O O . VAL A 1 319 ? 6.833 -9.198 0.388 1.00 96.19 319 VAL A O 1
ATOM 2556 N N . LEU A 1 320 ? 5.913 -9.305 -1.659 1.00 96.19 320 LEU A N 1
ATOM 2557 C CA . LEU A 1 320 ? 4.526 -9.188 -1.208 1.00 96.19 320 LEU A CA 1
ATOM 2558 C C . LEU A 1 320 ? 3.953 -10.509 -0.678 1.00 96.19 320 LEU A C 1
ATOM 2560 O O . LEU A 1 320 ? 3.074 -10.485 0.183 1.00 96.19 320 LEU A O 1
ATOM 2564 N N . GLY A 1 321 ? 4.401 -11.652 -1.202 1.00 96.44 321 GLY A N 1
ATOM 2565 C CA . GLY A 1 321 ? 3.724 -12.940 -1.022 1.00 96.44 321 GLY A CA 1
ATOM 2566 C C . GLY A 1 321 ? 2.373 -13.020 -1.751 1.00 96.44 321 GLY A C 1
ATOM 2567 O O . GLY A 1 321 ? 1.576 -13.927 -1.493 1.00 96.44 321 GLY A O 1
ATOM 2568 N N . LEU A 1 322 ? 2.110 -12.077 -2.658 1.00 97.12 322 LEU A N 1
ATOM 2569 C CA . LEU A 1 322 ? 0.879 -11.929 -3.427 1.00 97.12 322 LEU A CA 1
ATOM 2570 C C . LEU A 1 322 ? 1.224 -11.610 -4.880 1.00 97.12 322 LEU A C 1
ATOM 2572 O O . LEU A 1 322 ? 2.194 -10.899 -5.123 1.00 97.12 322 LEU A O 1
ATOM 2576 N N . SER A 1 323 ? 0.391 -12.070 -5.807 1.00 97.00 323 SER A N 1
ATOM 2577 C CA . SER A 1 323 ? 0.442 -11.684 -7.219 1.00 97.00 323 SER A CA 1
ATOM 2578 C C . SER A 1 323 ? -0.862 -11.014 -7.627 1.00 97.00 323 SER A C 1
ATOM 2580 O O . SER A 1 323 ? -1.943 -11.419 -7.182 1.00 97.00 323 SER A O 1
ATOM 2582 N N . ARG A 1 324 ? -0.766 -9.991 -8.478 1.00 96.62 324 ARG A N 1
ATOM 2583 C CA . ARG A 1 324 ? -1.927 -9.324 -9.074 1.00 96.62 324 ARG A CA 1
ATOM 2584 C C . ARG A 1 324 ? -2.275 -10.021 -10.382 1.00 96.62 324 ARG A C 1
ATOM 2586 O O . ARG A 1 324 ? -1.493 -10.001 -11.328 1.00 96.62 324 ARG A O 1
ATOM 2593 N N . LEU A 1 325 ? -3.451 -10.639 -10.431 1.00 97.25 325 LEU A N 1
ATOM 2594 C CA . LEU A 1 325 ? -3.930 -11.344 -11.618 1.00 97.25 325 LEU A CA 1
ATOM 2595 C C . LEU A 1 325 ? -5.132 -10.638 -12.224 1.00 97.25 325 LEU A C 1
ATOM 2597 O O . LEU A 1 325 ? -5.871 -9.926 -11.540 1.00 97.25 325 LEU A O 1
ATOM 2601 N N . TYR A 1 326 ? -5.335 -10.873 -13.513 1.00 97.38 326 TYR A N 1
ATOM 2602 C CA . TYR A 1 326 ? -6.425 -10.317 -14.295 1.00 97.38 326 TYR A CA 1
ATOM 2603 C C . TYR A 1 326 ? -7.233 -11.427 -14.949 1.00 97.38 326 TYR A C 1
ATOM 2605 O O . TYR A 1 326 ? -6.708 -12.491 -15.280 1.00 97.38 326 TYR A O 1
ATOM 2613 N N . ARG A 1 327 ? -8.520 -11.177 -15.176 1.00 96.50 327 ARG A N 1
ATOM 2614 C CA . ARG A 1 327 ? -9.366 -12.088 -15.940 1.00 96.50 327 ARG A CA 1
ATOM 2615 C C . ARG A 1 327 ? -10.424 -11.322 -16.735 1.00 96.50 327 ARG A C 1
ATOM 2617 O O . ARG A 1 327 ? -11.210 -10.588 -16.129 1.00 96.50 327 ARG A O 1
ATOM 2624 N N . PRO A 1 328 ? -10.470 -11.485 -18.068 1.00 96.62 328 PRO A N 1
ATOM 2625 C CA . PRO A 1 328 ? -11.592 -11.018 -18.867 1.00 96.62 328 PRO A CA 1
ATOM 2626 C C . PRO A 1 328 ? -12.815 -11.900 -18.601 1.00 96.62 328 PRO A C 1
ATOM 2628 O O . PRO A 1 328 ? -12.707 -13.126 -18.588 1.00 96.62 328 PRO A O 1
ATOM 2631 N N . VAL A 1 329 ? -13.972 -11.281 -18.399 1.00 95.81 329 VAL A N 1
ATOM 2632 C CA . VAL A 1 329 ? -15.238 -11.965 -18.115 1.00 95.81 329 VAL A CA 1
ATOM 2633 C C . VAL A 1 329 ? -16.358 -11.412 -18.994 1.00 95.81 329 VAL A C 1
ATOM 2635 O O . VAL A 1 329 ? -16.378 -10.231 -19.352 1.00 95.81 329 VAL A O 1
ATOM 2638 N N . GLY A 1 330 ? -17.298 -12.287 -19.352 1.00 95.06 330 GLY A N 1
ATOM 2639 C CA . GLY A 1 330 ? -18.566 -11.900 -19.974 1.00 95.06 330 GLY A CA 1
ATOM 2640 C C . GLY A 1 330 ? -19.623 -11.510 -18.930 1.00 95.06 330 GLY A C 1
ATOM 2641 O O . GLY A 1 330 ? -19.390 -11.669 -17.730 1.00 95.06 330 GLY A O 1
ATOM 2642 N N . PRO A 1 331 ? -20.814 -11.058 -19.360 1.00 94.31 331 PRO A N 1
ATOM 2643 C CA . PRO A 1 331 ? -21.850 -10.562 -18.451 1.00 94.31 331 PRO A CA 1
ATOM 2644 C C . PRO A 1 331 ? -22.326 -11.630 -17.454 1.00 94.31 331 PRO A C 1
ATOM 2646 O O . PRO A 1 331 ? -22.364 -11.366 -16.261 1.00 94.31 331 PRO A O 1
ATOM 2649 N N . LYS A 1 332 ? -22.582 -12.863 -17.917 1.00 93.56 332 LYS A N 1
ATOM 2650 C CA . LYS A 1 332 ? -23.048 -13.966 -17.053 1.00 93.56 332 LYS A CA 1
ATOM 2651 C C . LYS A 1 332 ? -22.038 -14.342 -15.967 1.00 93.56 332 LYS A C 1
ATOM 2653 O O . LYS A 1 332 ? -22.417 -14.591 -14.832 1.00 93.56 332 LYS A O 1
ATOM 2658 N N . GLU A 1 333 ? -20.753 -14.405 -16.318 1.00 95.12 333 GLU A N 1
ATOM 2659 C CA . GLU A 1 333 ? -19.690 -14.722 -15.356 1.00 95.12 333 GLU A CA 1
ATOM 2660 C C . GLU A 1 333 ? -19.535 -13.594 -14.328 1.00 95.12 333 GLU A C 1
ATOM 2662 O O . GLU A 1 333 ? -19.372 -13.868 -13.144 1.00 95.12 333 GLU A O 1
ATOM 2667 N N . LEU A 1 334 ? -19.662 -12.333 -14.757 1.00 95.94 334 LEU A N 1
ATOM 2668 C CA . LEU A 1 334 ? -19.625 -11.184 -13.856 1.00 95.94 334 LEU A CA 1
ATOM 2669 C C . LEU A 1 334 ? -20.828 -11.130 -12.901 1.00 95.94 334 LEU A C 1
ATOM 2671 O O . LEU A 1 334 ? -20.657 -10.771 -11.736 1.00 95.94 334 LEU A O 1
ATOM 2675 N N . ASP A 1 335 ? -22.020 -11.510 -13.358 1.00 96.19 335 ASP A N 1
ATOM 2676 C CA . ASP A 1 335 ? -23.204 -11.607 -12.497 1.00 96.19 335 ASP A CA 1
ATOM 2677 C C . ASP A 1 335 ? -22.993 -12.666 -11.402 1.00 96.19 335 ASP A C 1
ATOM 2679 O O . ASP A 1 335 ? -23.195 -12.373 -10.227 1.00 96.19 335 ASP A O 1
ATOM 2683 N N . LEU A 1 336 ? -22.441 -13.836 -11.744 1.00 97.12 336 LEU A N 1
ATOM 2684 C CA . LEU A 1 336 ? -22.102 -14.882 -10.766 1.00 97.12 336 LEU A CA 1
ATOM 2685 C C . LEU A 1 336 ? -21.012 -14.444 -9.768 1.00 97.12 336 LEU A C 1
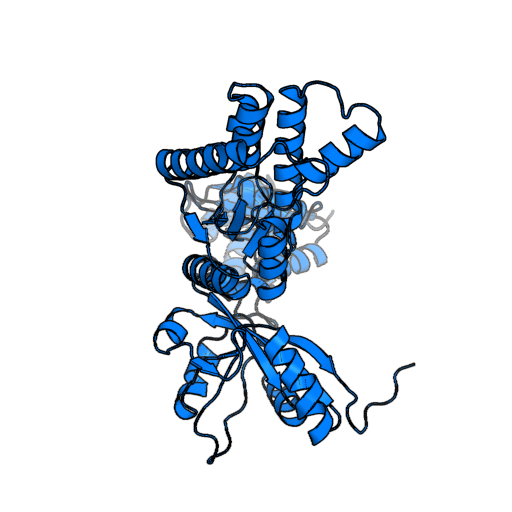ATOM 2687 O O . LEU A 1 336 ? -21.081 -14.772 -8.583 1.00 97.12 336 LEU A O 1
ATOM 2691 N N . ILE A 1 337 ? -20.011 -13.675 -10.215 1.00 97.44 337 ILE A N 1
ATOM 2692 C CA . ILE A 1 337 ? -19.013 -13.065 -9.316 1.00 97.44 337 ILE A CA 1
ATOM 2693 C C . ILE A 1 337 ? -19.689 -12.064 -8.367 1.00 97.44 337 ILE A C 1
ATOM 2695 O O . ILE A 1 337 ? -19.354 -11.997 -7.184 1.00 97.44 337 ILE A O 1
ATOM 2699 N N . THR A 1 338 ? -20.655 -11.294 -8.866 1.00 96.50 338 THR A N 1
ATOM 2700 C CA . THR A 1 338 ? -21.412 -10.328 -8.059 1.00 96.50 338 THR A CA 1
ATOM 2701 C C . THR A 1 338 ? -22.276 -11.044 -7.017 1.00 96.50 338 THR A C 1
ATOM 2703 O O . THR A 1 338 ? -22.274 -10.656 -5.850 1.00 96.50 338 THR A O 1
ATOM 2706 N N . GLU A 1 339 ? -22.960 -12.122 -7.407 1.00 96.50 339 GLU A N 1
ATOM 2707 C CA . GLU A 1 339 ? -23.774 -12.970 -6.525 1.00 96.50 339 GLU A CA 1
ATOM 2708 C C . GLU A 1 339 ? -22.947 -13.626 -5.412 1.00 96.50 339 GLU A C 1
ATOM 2710 O O . GLU A 1 339 ? -23.436 -13.782 -4.293 1.00 96.50 339 GLU A O 1
ATOM 2715 N N . SER A 1 340 ? -21.671 -13.937 -5.671 1.00 95.31 340 SER A N 1
ATOM 2716 C CA . SER A 1 340 ? -20.747 -14.435 -4.643 1.00 95.31 340 SER A CA 1
ATOM 2717 C C . SER A 1 340 ? -20.246 -13.350 -3.679 1.00 95.31 340 SER A C 1
ATOM 2719 O O . SER A 1 340 ? -19.427 -13.628 -2.799 1.00 95.31 340 SER A O 1
ATOM 2721 N N . GLY A 1 341 ? -20.697 -12.102 -3.838 1.00 94.62 341 GLY A N 1
ATOM 2722 C CA . GLY A 1 341 ? -20.205 -10.961 -3.073 1.00 94.62 341 GLY A CA 1
ATOM 2723 C C . GLY A 1 341 ? -18.759 -10.606 -3.416 1.00 94.62 341 GLY A C 1
ATOM 2724 O O . GLY A 1 341 ? -18.031 -10.149 -2.538 1.00 94.62 341 GLY A O 1
ATOM 2725 N N . TRP A 1 342 ? -18.343 -10.825 -4.670 1.00 95.75 342 TRP A N 1
ATOM 2726 C CA . TRP A 1 342 ? -16.985 -10.573 -5.171 1.00 95.75 342 TRP A CA 1
ATOM 2727 C C . TRP A 1 342 ? -15.902 -11.473 -4.561 1.00 95.75 342 TRP A C 1
ATOM 2729 O O . TRP A 1 342 ? -14.720 -11.130 -4.584 1.00 95.75 342 TRP A O 1
ATOM 2739 N N . SER A 1 343 ? -16.282 -12.628 -4.018 1.00 94.31 343 SER A N 1
ATOM 2740 C CA . SER A 1 343 ? -15.359 -13.526 -3.311 1.00 94.31 343 SER A CA 1
ATOM 2741 C C . SER A 1 343 ? -14.785 -14.641 -4.188 1.00 94.31 343 SER A C 1
ATOM 2743 O O . SER A 1 343 ? -13.750 -15.211 -3.852 1.00 94.31 343 SER A O 1
ATOM 2745 N N . SER A 1 344 ? -15.446 -14.979 -5.299 1.00 97.12 344 SER A N 1
ATOM 2746 C CA . SER A 1 344 ? -15.100 -16.165 -6.089 1.00 97.12 344 SER A CA 1
ATOM 2747 C C . SER A 1 344 ? -15.476 -16.059 -7.564 1.00 97.12 344 SER A C 1
ATOM 2749 O O . SER A 1 344 ? -16.477 -15.440 -7.931 1.00 97.12 344 SER A O 1
ATOM 2751 N N . PHE A 1 345 ? -14.671 -16.714 -8.404 1.00 97.50 345 PHE A N 1
ATOM 2752 C CA . PHE A 1 345 ? -15.020 -17.042 -9.783 1.00 97.50 345 PHE A CA 1
ATOM 2753 C C . PHE A 1 345 ? -15.913 -18.293 -9.825 1.00 97.50 345 PHE A C 1
ATOM 2755 O O . PHE A 1 345 ? -15.668 -19.233 -9.057 1.00 97.50 345 PHE A O 1
ATOM 2762 N N . PRO A 1 346 ? -16.924 -18.342 -10.713 1.00 95.81 346 PRO A N 1
ATOM 2763 C CA . PRO A 1 346 ? -17.847 -19.470 -10.791 1.00 95.81 346 PRO A CA 1
ATOM 2764 C C . PRO A 1 346 ? -17.175 -20.738 -11.346 1.00 95.81 346 PRO A C 1
ATOM 2766 O O . PRO A 1 346 ? -16.208 -20.630 -12.106 1.00 95.81 346 PRO A O 1
ATOM 2769 N N . PRO A 1 347 ? -17.704 -21.939 -11.029 1.00 93.38 347 PRO A N 1
ATOM 2770 C CA . PRO A 1 347 ? -17.231 -23.200 -11.596 1.00 93.38 347 PRO A CA 1
ATOM 2771 C C . PRO A 1 347 ? -17.129 -23.171 -13.125 1.00 93.38 347 PRO A C 1
ATOM 2773 O O . PRO A 1 347 ? -17.960 -22.571 -13.811 1.00 93.38 347 PRO A O 1
ATOM 2776 N N . ARG A 1 348 ? -16.114 -23.850 -13.669 1.00 92.50 348 ARG A N 1
ATOM 2777 C CA . ARG A 1 348 ? -15.965 -24.021 -15.121 1.00 92.50 348 ARG A CA 1
ATOM 2778 C C . ARG A 1 348 ? -17.027 -24.979 -15.660 1.00 92.50 348 ARG A C 1
ATOM 2780 O O . ARG A 1 348 ? -17.536 -25.831 -14.937 1.00 92.50 348 ARG A O 1
ATOM 2787 N N . LEU A 1 349 ? -17.349 -24.841 -16.945 1.00 87.88 349 LEU A N 1
ATOM 2788 C CA . LEU A 1 349 ? -18.188 -25.818 -17.645 1.00 87.88 349 LEU A CA 1
ATOM 2789 C C . LEU A 1 349 ? -17.440 -27.156 -17.752 1.00 87.88 349 LEU A C 1
ATOM 2791 O O . LEU A 1 349 ? -16.219 -27.149 -17.867 1.00 87.88 349 LEU A O 1
ATOM 2795 N N . GLU A 1 350 ? -18.154 -28.285 -17.784 1.00 82.12 350 GLU A N 1
ATOM 2796 C CA . GLU A 1 350 ? -17.545 -29.633 -17.788 1.00 82.12 350 GLU A CA 1
ATOM 2797 C C . GLU A 1 350 ? -16.498 -29.839 -18.897 1.00 82.12 350 GLU A C 1
ATOM 2799 O O . GLU A 1 350 ? -15.506 -30.535 -18.708 1.00 82.12 350 GLU A O 1
ATOM 2804 N N . TRP A 1 351 ? -16.687 -29.200 -20.053 1.00 83.38 351 TRP A N 1
ATOM 2805 C CA . TRP A 1 351 ? -15.771 -29.283 -21.192 1.00 83.38 351 TRP A CA 1
ATOM 2806 C C . TRP A 1 351 ? -14.585 -28.304 -21.118 1.00 83.38 351 TRP A C 1
ATOM 2808 O O . TRP A 1 351 ? -13.740 -28.307 -22.011 1.00 83.38 351 TRP A O 1
ATOM 2818 N N . GLN A 1 352 ? -14.517 -27.445 -20.096 1.00 89.00 352 GLN A N 1
ATOM 2819 C CA . GLN A 1 352 ? -13.455 -26.460 -19.879 1.00 89.00 352 GLN A CA 1
ATOM 2820 C C . GLN A 1 352 ? -12.519 -26.932 -18.754 1.00 89.00 352 GLN A C 1
ATOM 2822 O O . GLN A 1 352 ? -12.696 -26.522 -17.606 1.00 89.00 352 GLN A O 1
ATOM 2827 N N . PRO A 1 353 ? -11.486 -27.739 -19.058 1.00 92.69 353 PRO A N 1
ATOM 2828 C CA . PRO A 1 353 ? -10.642 -28.359 -18.034 1.00 92.69 353 PRO A CA 1
ATOM 2829 C C . PRO A 1 353 ? -9.722 -27.371 -17.305 1.00 92.69 353 PRO A C 1
ATOM 2831 O O . PRO A 1 353 ? -9.141 -27.717 -16.283 1.00 92.69 353 PRO A O 1
ATOM 2834 N N . ILE A 1 354 ? -9.559 -26.151 -17.830 1.00 93.62 354 ILE A N 1
ATOM 2835 C CA . ILE A 1 354 ? -8.588 -25.171 -17.335 1.00 93.62 354 ILE A CA 1
ATOM 2836 C C . ILE A 1 354 ? -9.281 -23.835 -17.031 1.00 93.62 354 ILE A C 1
ATOM 2838 O O . ILE A 1 354 ? -10.094 -23.319 -17.815 1.00 93.62 354 ILE A O 1
ATOM 2842 N N . PHE A 1 355 ? -8.923 -23.263 -15.884 1.00 95.06 355 PHE A N 1
ATOM 2843 C CA . PHE A 1 355 ? -9.122 -21.873 -15.499 1.00 95.06 355 PHE A CA 1
ATOM 2844 C C . PHE A 1 355 ? -7.820 -21.091 -15.724 1.00 95.06 355 PHE A C 1
ATOM 2846 O O . PHE A 1 355 ? -6.775 -21.429 -15.171 1.00 95.06 355 PHE A O 1
ATOM 2853 N N . TYR A 1 356 ? -7.893 -20.045 -16.548 1.00 92.88 356 TYR A N 1
ATOM 2854 C CA . TYR A 1 356 ? -6.740 -19.245 -16.963 1.00 92.88 356 TYR A CA 1
ATOM 2855 C C . TYR A 1 356 ? -6.890 -17.779 -16.525 1.00 92.88 356 TYR A C 1
ATOM 2857 O O . TYR A 1 356 ? -7.616 -17.004 -17.158 1.00 92.88 356 TYR A O 1
ATOM 2865 N N . PRO A 1 357 ? -6.269 -17.374 -15.406 1.00 95.12 357 PRO A N 1
ATOM 2866 C CA . PRO A 1 357 ? -6.024 -15.972 -15.109 1.00 95.12 357 PRO A CA 1
ATOM 2867 C C . PRO A 1 357 ? -4.749 -15.496 -15.826 1.00 95.12 357 PRO A C 1
ATOM 2869 O O . PRO A 1 357 ? -3.788 -16.251 -15.987 1.00 95.12 357 PRO A O 1
ATOM 2872 N N . VAL A 1 358 ? -4.728 -14.229 -16.235 1.00 94.25 358 VAL A N 1
ATOM 2873 C CA . VAL A 1 358 ? -3.618 -13.618 -16.979 1.00 94.25 358 VAL A CA 1
ATOM 2874 C C . VAL A 1 358 ? -2.820 -12.649 -16.106 1.00 94.25 358 VAL A C 1
ATOM 2876 O O . VAL A 1 358 ? -3.341 -12.079 -15.147 1.00 94.25 358 VAL A O 1
ATOM 2879 N N . LEU A 1 359 ? -1.545 -12.444 -16.442 1.00 91.88 359 LEU A N 1
ATOM 2880 C CA . LEU A 1 359 ? -0.606 -11.663 -15.622 1.00 91.88 359 LEU A CA 1
ATOM 2881 C C . LEU A 1 359 ? -0.547 -10.173 -15.995 1.00 91.88 359 LEU A C 1
ATOM 2883 O O . LEU A 1 359 ? 0.184 -9.412 -15.371 1.00 91.88 359 LEU A O 1
ATOM 2887 N N . ASN A 1 360 ? -1.267 -9.715 -17.020 1.00 87.44 360 ASN A N 1
ATOM 2888 C CA . ASN A 1 360 ? -1.285 -8.292 -17.356 1.00 87.44 360 ASN A CA 1
ATOM 2889 C C . ASN A 1 360 ? -2.644 -7.806 -17.847 1.00 87.44 360 ASN A C 1
ATOM 2891 O O . ASN A 1 360 ? -3.405 -8.526 -18.498 1.00 87.44 360 ASN A O 1
ATOM 2895 N N . PHE A 1 361 ? -2.896 -6.540 -17.529 1.00 90.75 361 PHE A N 1
ATOM 2896 C CA . PHE A 1 361 ? -4.125 -5.844 -17.851 1.00 90.75 361 PHE A CA 1
ATOM 2897 C C . PHE A 1 361 ? -4.372 -5.768 -19.363 1.00 90.75 361 PHE A C 1
ATOM 2899 O O . PHE A 1 361 ? -5.462 -6.114 -19.803 1.00 90.75 361 PHE A O 1
ATOM 2906 N N . GLU A 1 362 ? -3.375 -5.376 -20.160 1.00 88.81 362 GLU A N 1
ATOM 2907 C CA . GLU A 1 362 ? -3.528 -5.165 -21.609 1.00 88.81 362 GLU A CA 1
ATOM 2908 C C . GLU A 1 362 ? -3.983 -6.430 -22.350 1.00 88.81 362 GLU A C 1
ATOM 2910 O O . GLU A 1 362 ? -4.853 -6.389 -23.224 1.00 88.81 362 GLU A O 1
ATOM 2915 N N . TYR A 1 363 ? -3.468 -7.596 -21.957 1.00 90.06 363 TYR A N 1
ATOM 2916 C CA . TYR A 1 363 ? -3.914 -8.864 -22.515 1.00 90.06 363 TYR A CA 1
ATOM 2917 C C . TYR A 1 363 ? -5.374 -9.162 -22.147 1.00 90.06 363 TYR A C 1
ATOM 2919 O O . TYR A 1 363 ? -6.168 -9.496 -23.031 1.00 90.06 363 TYR A O 1
ATOM 2927 N N . ALA A 1 364 ? -5.756 -8.979 -20.879 1.00 92.62 364 ALA A N 1
ATOM 2928 C CA . ALA A 1 364 ? -7.144 -9.140 -20.451 1.00 92.62 364 ALA A CA 1
ATOM 2929 C C . ALA A 1 364 ? -8.079 -8.146 -21.162 1.00 92.62 364 ALA A C 1
ATOM 2931 O O . ALA A 1 364 ? -9.149 -8.523 -21.634 1.00 92.62 364 ALA A O 1
ATOM 2932 N N . ALA A 1 365 ? -7.660 -6.888 -21.290 1.00 93.06 365 ALA A N 1
ATOM 2933 C CA . ALA A 1 365 ? -8.375 -5.815 -21.971 1.00 93.06 365 ALA A CA 1
ATOM 2934 C C . ALA A 1 365 ? -8.647 -6.136 -23.440 1.00 93.06 365 ALA A C 1
ATOM 2936 O O . ALA A 1 365 ? -9.760 -5.918 -23.925 1.00 93.06 365 ALA A O 1
ATOM 2937 N N . ARG A 1 366 ? -7.661 -6.703 -24.138 1.00 92.00 366 ARG A N 1
ATOM 2938 C CA . ARG A 1 366 ? -7.822 -7.148 -25.521 1.00 92.00 366 ARG A CA 1
ATOM 2939 C C . ARG A 1 366 ? -8.839 -8.279 -25.642 1.00 92.00 366 ARG A C 1
ATOM 2941 O O . ARG A 1 366 ? -9.705 -8.218 -26.504 1.00 92.00 366 ARG A O 1
ATOM 2948 N N . ILE A 1 367 ? -8.791 -9.282 -24.763 1.00 90.38 367 ILE A N 1
ATOM 2949 C CA . ILE A 1 367 ? -9.786 -10.369 -24.774 1.00 90.38 367 ILE A CA 1
ATOM 2950 C C . ILE A 1 367 ? -11.188 -9.806 -24.494 1.00 90.38 367 ILE A C 1
ATOM 2952 O O . ILE A 1 367 ? -12.119 -10.059 -25.259 1.00 90.38 367 ILE A O 1
ATOM 2956 N N . ALA A 1 368 ? -11.332 -8.981 -23.453 1.00 92.69 368 ALA A N 1
ATOM 2957 C CA . ALA A 1 368 ? -12.616 -8.398 -23.079 1.00 92.69 368 ALA A CA 1
ATOM 2958 C C . ALA A 1 368 ? -13.218 -7.544 -24.209 1.00 92.69 368 ALA A C 1
ATOM 2960 O O . ALA A 1 368 ? -14.399 -7.680 -24.522 1.00 92.69 368 ALA A O 1
ATOM 2961 N N . SER A 1 369 ? -12.415 -6.693 -24.851 1.00 92.69 369 SER A N 1
ATOM 2962 C CA . SER A 1 369 ? -12.897 -5.770 -25.884 1.00 92.69 369 SER A CA 1
ATOM 2963 C C . SER A 1 369 ? -13.060 -6.414 -27.266 1.00 92.69 369 SER A C 1
ATOM 2965 O O . SER A 1 369 ? -14.006 -6.087 -27.979 1.00 92.69 369 SER A O 1
ATOM 2967 N N . GLU A 1 370 ? -12.186 -7.342 -27.663 1.00 91.88 370 GLU A N 1
ATOM 2968 C CA . GLU A 1 370 ? -12.209 -7.920 -29.013 1.00 91.88 370 GLU A CA 1
ATOM 2969 C C . GLU A 1 370 ? -13.000 -9.223 -29.119 1.00 91.88 370 GLU A C 1
ATOM 2971 O O . GLU A 1 370 ? -13.429 -9.559 -30.226 1.00 91.88 370 GLU A O 1
ATOM 2976 N N . TRP A 1 371 ? -13.174 -9.958 -28.015 1.00 88.19 371 TRP A N 1
ATOM 2977 C CA . TRP A 1 371 ? -13.854 -11.256 -27.995 1.00 88.19 371 TRP A CA 1
ATOM 2978 C C . TRP A 1 371 ? -15.170 -11.192 -27.222 1.00 88.19 371 TRP A C 1
ATOM 2980 O O . TRP A 1 371 ? -16.220 -11.411 -27.822 1.00 88.19 371 TRP A O 1
ATOM 2990 N N . ASN A 1 372 ? -15.157 -10.832 -25.933 1.00 89.12 372 ASN A N 1
ATOM 2991 C CA . ASN A 1 372 ? -16.382 -10.845 -25.115 1.00 89.12 372 ASN A CA 1
ATOM 2992 C C . ASN A 1 372 ? -17.450 -9.867 -25.631 1.00 89.12 372 ASN A C 1
ATOM 2994 O O . ASN A 1 372 ? -18.631 -10.221 -25.693 1.00 89.12 372 ASN A O 1
ATOM 2998 N N . VAL A 1 373 ? -17.042 -8.668 -26.064 1.00 90.25 373 VAL A N 1
ATOM 2999 C CA . VAL A 1 373 ? -17.963 -7.700 -26.683 1.00 90.25 373 VAL A CA 1
ATOM 3000 C C . VAL A 1 373 ? -18.547 -8.229 -27.994 1.00 90.25 373 VAL A C 1
ATOM 3002 O O . VAL A 1 373 ? -19.729 -8.018 -28.244 1.00 90.25 373 VAL A O 1
ATOM 3005 N N . LYS A 1 374 ? -17.773 -8.941 -28.823 1.00 90.06 374 LYS A N 1
ATOM 3006 C CA . LYS A 1 374 ? -18.307 -9.528 -30.067 1.00 90.06 374 LYS A CA 1
ATOM 3007 C C . LYS A 1 374 ? -19.295 -10.660 -29.796 1.00 90.06 374 LYS A C 1
ATOM 3009 O O . LYS A 1 374 ? -20.269 -10.786 -30.526 1.00 90.06 374 LYS A O 1
ATOM 3014 N N . ASP A 1 375 ? -19.040 -11.459 -28.764 1.00 88.94 375 ASP A N 1
ATOM 3015 C CA . ASP A 1 375 ? -19.875 -12.603 -28.392 1.00 88.94 375 ASP A CA 1
ATOM 3016 C C . ASP A 1 375 ? -21.194 -12.181 -27.722 1.00 88.94 375 ASP A C 1
ATOM 3018 O O . ASP A 1 375 ? -22.255 -12.725 -28.016 1.00 88.94 375 ASP A O 1
ATOM 3022 N N . SER A 1 376 ? -21.147 -11.180 -26.836 1.00 89.44 376 SER A N 1
ATOM 3023 C CA . SER A 1 376 ? -22.269 -10.868 -25.936 1.00 89.44 376 SER A CA 1
ATOM 3024 C C . SER A 1 376 ? -22.672 -9.390 -25.867 1.00 89.44 376 SER A C 1
ATOM 3026 O O . SER A 1 376 ? -23.591 -9.036 -25.130 1.00 89.44 376 SER A O 1
ATOM 3028 N N . GLY A 1 377 ? -21.993 -8.508 -26.605 1.00 91.38 377 GLY A N 1
ATOM 3029 C CA . GLY A 1 377 ? -22.180 -7.052 -26.544 1.00 91.38 377 GLY A CA 1
ATOM 3030 C C . GLY A 1 377 ? -21.493 -6.372 -25.353 1.00 91.38 377 GLY A C 1
ATOM 3031 O O . GLY A 1 377 ? -21.461 -5.142 -25.287 1.00 91.38 377 GLY A O 1
ATOM 3032 N N . TYR A 1 378 ? -20.914 -7.150 -24.433 1.00 94.88 378 TYR A N 1
ATOM 3033 C CA . TYR A 1 378 ? -20.291 -6.664 -23.207 1.00 94.88 378 TYR A CA 1
ATOM 3034 C C . TYR A 1 378 ? -19.063 -7.495 -22.816 1.00 94.88 378 TYR A C 1
ATOM 3036 O O . TYR A 1 378 ? -19.044 -8.716 -22.957 1.00 94.88 378 TYR A O 1
ATOM 3044 N N . GLY A 1 379 ? -18.049 -6.842 -22.260 1.00 95.81 379 GLY A N 1
ATOM 3045 C CA . GLY A 1 379 ? -16.905 -7.507 -21.645 1.00 95.81 379 GLY A CA 1
ATOM 3046 C C . GLY A 1 379 ? -16.351 -6.677 -20.500 1.00 95.81 379 GLY A C 1
ATOM 3047 O O . GLY A 1 379 ? -16.346 -5.453 -20.568 1.00 95.81 379 GLY A O 1
ATOM 3048 N N . ALA A 1 380 ? -15.856 -7.330 -19.457 1.00 96.69 380 ALA A N 1
ATOM 3049 C CA . ALA A 1 380 ? -15.201 -6.656 -18.344 1.00 96.69 380 ALA A CA 1
ATOM 3050 C C . ALA A 1 380 ? -13.846 -7.293 -18.051 1.00 96.69 380 ALA A C 1
ATOM 3052 O O . ALA A 1 380 ? -13.659 -8.495 -18.219 1.00 96.69 380 ALA A O 1
ATOM 3053 N N . VAL A 1 381 ? -12.898 -6.485 -17.591 1.00 97.69 381 VAL A N 1
ATOM 3054 C CA . VAL A 1 381 ? -11.646 -6.957 -17.008 1.00 97.69 381 VAL A CA 1
ATOM 3055 C C . VAL A 1 381 ? -11.795 -6.906 -15.500 1.00 97.69 381 VAL A C 1
ATOM 3057 O O . VAL A 1 381 ? -12.045 -5.845 -14.924 1.00 97.69 381 VAL A O 1
ATOM 3060 N N . THR A 1 382 ? -11.616 -8.060 -14.871 1.00 97.88 382 THR A N 1
ATOM 3061 C CA . THR A 1 382 ? -11.546 -8.194 -13.418 1.00 97.88 382 THR A CA 1
ATOM 3062 C C . THR A 1 382 ? -10.102 -8.360 -12.964 1.00 97.88 382 THR A C 1
ATOM 3064 O O . THR A 1 382 ? -9.256 -8.823 -13.732 1.00 97.88 382 THR A O 1
ATOM 3067 N N . THR A 1 383 ? -9.812 -7.989 -11.721 1.00 97.62 383 THR A N 1
ATOM 3068 C CA . THR A 1 383 ? -8.529 -8.225 -11.060 1.00 97.62 383 THR A CA 1
ATOM 3069 C C . THR A 1 383 ? -8.730 -8.743 -9.643 1.00 97.62 383 THR A C 1
ATOM 3071 O O . THR A 1 383 ? -9.752 -8.475 -9.010 1.00 97.62 383 THR A O 1
ATOM 3074 N N . CYS A 1 384 ? -7.747 -9.476 -9.135 1.00 97.06 384 CYS A N 1
ATOM 3075 C CA . CYS A 1 384 ? -7.678 -9.882 -7.738 1.00 97.06 384 CYS A CA 1
ATOM 3076 C C . CYS A 1 384 ? -6.217 -10.052 -7.304 1.00 97.06 384 CYS A C 1
ATOM 3078 O O . CYS A 1 384 ? -5.317 -10.226 -8.130 1.00 97.06 384 CYS A O 1
ATOM 3080 N N . TRP A 1 385 ? -5.985 -9.982 -5.994 1.00 97.44 385 TRP A N 1
ATOM 3081 C CA . TRP A 1 385 ? -4.732 -10.433 -5.395 1.00 97.44 385 TRP A CA 1
ATOM 3082 C C . TRP A 1 385 ? -4.856 -11.910 -5.049 1.00 97.44 385 TRP A C 1
ATOM 3084 O O . TRP A 1 385 ? -5.862 -12.314 -4.471 1.00 97.44 385 TRP A O 1
ATOM 3094 N N . VAL A 1 386 ? -3.834 -12.702 -5.357 1.00 97.75 386 VAL A N 1
ATOM 3095 C CA . VAL A 1 386 ? -3.809 -14.139 -5.055 1.00 97.75 386 VAL A CA 1
ATOM 3096 C C . VAL A 1 386 ? -2.532 -14.481 -4.303 1.00 97.75 386 VAL A C 1
ATOM 3098 O O . VAL A 1 386 ? -1.458 -13.967 -4.618 1.00 97.75 386 VAL A O 1
ATOM 3101 N N . ARG A 1 387 ? -2.634 -15.350 -3.291 1.00 97.38 387 ARG A N 1
ATOM 3102 C CA . ARG A 1 387 ? -1.472 -15.843 -2.538 1.00 97.38 387 ARG A CA 1
ATOM 3103 C C . ARG A 1 387 ? -0.485 -16.535 -3.462 1.00 97.38 387 ARG A C 1
ATOM 3105 O O . ARG A 1 387 ? -0.806 -17.541 -4.091 1.00 97.38 387 ARG A O 1
ATOM 3112 N N . ARG A 1 388 ? 0.762 -16.071 -3.428 1.00 95.44 388 ARG A N 1
ATOM 3113 C CA . ARG A 1 388 ? 1.870 -16.711 -4.143 1.00 95.44 388 ARG A CA 1
ATOM 3114 C C . ARG A 1 388 ? 2.058 -18.175 -3.769 1.00 95.44 388 ARG A C 1
ATOM 3116 O O . ARG A 1 388 ? 2.276 -18.990 -4.647 1.00 95.44 388 ARG A O 1
ATOM 3123 N N . GLN A 1 389 ? 1.865 -18.522 -2.496 1.00 95.81 389 GLN A N 1
ATOM 3124 C CA . GLN A 1 389 ? 1.937 -19.910 -2.026 1.00 95.81 389 GLN A CA 1
ATOM 3125 C C . GLN A 1 389 ? 1.033 -20.866 -2.828 1.00 95.81 389 GLN A C 1
ATOM 3127 O O . GLN A 1 389 ? 1.390 -22.024 -3.022 1.00 95.81 389 GLN A O 1
ATOM 3132 N N . PHE A 1 390 ? -0.129 -20.395 -3.293 1.00 97.38 390 PHE A N 1
ATOM 3133 C CA . PHE A 1 390 ? -1.003 -21.177 -4.165 1.00 97.38 390 PHE A CA 1
ATOM 3134 C C . PHE A 1 390 ? -0.449 -21.246 -5.596 1.00 97.38 390 PHE A C 1
ATOM 3136 O O . PHE A 1 390 ? -0.434 -22.325 -6.191 1.00 97.38 390 PHE A O 1
ATOM 3143 N N . LEU A 1 391 ? -0.015 -20.100 -6.135 1.00 96.81 391 LEU A N 1
ATOM 3144 C CA . LEU A 1 391 ? 0.424 -19.940 -7.526 1.00 96.81 391 LEU A CA 1
ATOM 3145 C C . LEU A 1 391 ? 1.765 -20.609 -7.827 1.00 96.81 391 LEU A C 1
ATOM 3147 O O . LEU A 1 391 ? 1.947 -21.083 -8.940 1.00 96.81 391 LEU A O 1
ATOM 3151 N N . ASP A 1 392 ? 2.663 -20.710 -6.846 1.00 95.19 392 ASP A N 1
ATOM 3152 C CA . ASP A 1 392 ? 3.990 -21.327 -6.986 1.00 95.19 392 ASP A CA 1
ATOM 3153 C C . ASP A 1 392 ? 3.906 -22.835 -7.347 1.00 95.19 392 ASP A C 1
ATOM 3155 O O . ASP A 1 392 ? 4.917 -23.458 -7.665 1.00 95.19 392 ASP A O 1
ATOM 3159 N N . ARG A 1 393 ? 2.701 -23.430 -7.329 1.00 96.06 393 ARG A N 1
ATOM 3160 C CA . ARG A 1 393 ? 2.409 -24.800 -7.792 1.00 96.06 393 ARG A CA 1
ATOM 3161 C C . ARG A 1 393 ? 2.202 -24.913 -9.309 1.00 96.06 393 ARG A C 1
ATOM 3163 O O . ARG A 1 393 ? 2.110 -26.029 -9.811 1.00 96.06 393 ARG A O 1
ATOM 3170 N N . TYR A 1 394 ? 2.082 -23.790 -10.016 1.00 95.31 394 TYR A N 1
ATOM 3171 C CA . TYR A 1 394 ? 1.727 -23.736 -11.434 1.00 95.31 394 TYR A CA 1
ATOM 3172 C C . TYR A 1 394 ? 2.771 -22.961 -12.232 1.00 95.31 394 TYR A C 1
ATOM 3174 O O . TYR A 1 394 ? 3.318 -21.957 -11.774 1.00 95.31 394 TYR A O 1
ATOM 3182 N N . GLU A 1 395 ? 3.011 -23.405 -13.461 1.00 91.62 395 GLU A N 1
ATOM 3183 C CA . GLU A 1 395 ? 3.883 -22.697 -14.391 1.00 91.62 395 GLU A CA 1
ATOM 3184 C C . GLU A 1 395 ? 3.144 -21.533 -15.063 1.00 91.62 395 GLU A C 1
ATOM 3186 O O . GLU A 1 395 ? 1.933 -21.570 -15.298 1.00 91.62 395 GLU A O 1
ATOM 3191 N N . VAL A 1 396 ? 3.898 -20.480 -15.381 1.00 91.00 396 VAL A N 1
ATOM 3192 C CA . VAL A 1 396 ? 3.411 -19.383 -16.219 1.00 91.00 396 VAL A CA 1
ATOM 3193 C C . VAL A 1 396 ? 3.642 -19.762 -17.676 1.00 91.00 396 VAL A C 1
ATOM 3195 O O . VAL A 1 396 ? 4.783 -19.935 -18.108 1.00 91.00 396 VAL A O 1
ATOM 3198 N N . HIS A 1 397 ? 2.564 -19.829 -18.446 1.00 88.88 397 HIS A N 1
ATOM 3199 C CA . HIS A 1 397 ? 2.593 -20.145 -19.866 1.00 88.88 397 HIS A CA 1
ATOM 3200 C C . HIS A 1 397 ? 2.580 -18.867 -20.703 1.00 88.88 397 HIS A C 1
ATOM 3202 O O . HIS A 1 397 ? 1.860 -17.912 -20.408 1.00 88.88 397 HIS A O 1
ATOM 3208 N N . GLN A 1 398 ? 3.369 -18.855 -21.778 1.00 86.88 398 GLN A N 1
ATOM 3209 C CA . GLN A 1 398 ? 3.317 -17.815 -22.801 1.00 86.88 398 GLN A CA 1
ATOM 3210 C C . GLN A 1 398 ? 2.481 -18.317 -23.980 1.00 86.88 398 GLN A C 1
ATOM 3212 O O . GLN A 1 398 ? 2.875 -19.265 -24.660 1.00 86.88 398 GLN A O 1
ATOM 3217 N N . VAL A 1 399 ? 1.341 -17.677 -24.241 1.00 81.31 399 VAL A N 1
ATOM 3218 C CA . VAL A 1 399 ? 0.365 -18.147 -25.236 1.00 81.31 399 VAL A CA 1
ATOM 3219 C C . VAL A 1 399 ? 0.213 -17.131 -26.357 1.00 81.31 399 VAL A C 1
ATOM 3221 O O . VAL A 1 399 ? -0.486 -16.132 -26.230 1.00 81.31 399 VAL A O 1
ATOM 3224 N N . GLY A 1 400 ? 0.880 -17.375 -27.484 1.00 80.50 400 GLY A N 1
ATOM 3225 C CA . GLY A 1 400 ? 0.893 -16.460 -28.627 1.00 80.50 400 GLY A CA 1
ATOM 3226 C C . GLY A 1 400 ? 2.028 -15.435 -28.549 1.00 80.50 400 GLY A C 1
ATOM 3227 O O . GLY A 1 400 ? 3.197 -15.796 -28.674 1.00 80.50 400 GLY A O 1
ATOM 3228 N N . GLY A 1 401 ? 1.689 -14.147 -28.419 1.00 75.56 401 GLY A N 1
ATOM 3229 C CA . GLY A 1 401 ? 2.667 -13.051 -28.395 1.00 75.56 401 GLY A CA 1
ATOM 3230 C C . GLY A 1 401 ? 3.583 -13.064 -27.161 1.00 75.56 401 GLY A C 1
ATOM 3231 O O . GLY A 1 401 ? 3.361 -13.788 -26.200 1.00 75.56 401 GLY A O 1
ATOM 3232 N N . ARG A 1 402 ? 4.630 -12.227 -27.151 1.00 70.00 402 ARG A N 1
ATOM 3233 C CA . ARG A 1 402 ? 5.570 -12.156 -26.008 1.00 70.00 402 ARG A CA 1
ATOM 3234 C C . ARG A 1 402 ? 4.928 -11.656 -24.706 1.00 70.00 402 ARG A C 1
ATOM 3236 O O . ARG A 1 402 ? 5.389 -12.014 -23.632 1.00 70.00 402 ARG A O 1
ATOM 3243 N N . ALA A 1 403 ? 3.872 -10.846 -24.800 1.00 74.62 403 ALA A N 1
ATOM 3244 C CA . ALA A 1 403 ? 3.206 -10.230 -23.649 1.00 74.62 403 ALA A CA 1
ATOM 3245 C C . ALA A 1 403 ? 1.992 -11.020 -23.130 1.00 74.62 403 ALA A C 1
ATOM 3247 O O . ALA A 1 403 ? 1.299 -10.549 -22.238 1.00 74.62 403 ALA A O 1
ATOM 3248 N N . THR A 1 404 ? 1.668 -12.185 -23.686 1.00 85.31 404 THR A N 1
ATOM 3249 C CA . THR A 1 404 ? 0.465 -12.943 -23.315 1.00 85.31 404 THR A CA 1
ATOM 3250 C C . THR A 1 404 ? 0.832 -14.070 -22.359 1.00 85.31 404 THR A C 1
ATOM 3252 O O . THR A 1 404 ? 1.110 -15.194 -22.770 1.00 85.31 404 THR A O 1
ATOM 3255 N N . LEU A 1 405 ? 0.890 -13.721 -21.073 1.00 89.25 405 LEU A N 1
ATOM 3256 C CA . LEU A 1 405 ? 1.252 -14.626 -19.985 1.00 89.25 405 LEU A CA 1
ATOM 3257 C C . LEU A 1 405 ? 0.013 -15.011 -19.174 1.00 89.25 405 LEU A C 1
ATOM 3259 O O . LEU A 1 405 ? -0.747 -14.130 -18.756 1.00 89.25 405 LEU A O 1
ATOM 3263 N N . GLU A 1 406 ? -0.150 -16.304 -18.912 1.00 93.62 406 GLU A N 1
ATOM 3264 C CA . GLU A 1 406 ? -1.274 -16.857 -18.154 1.00 93.62 406 GLU A CA 1
ATOM 3265 C C . GLU A 1 406 ? -0.880 -18.072 -17.310 1.00 93.62 406 GLU A C 1
ATOM 3267 O O . GLU A 1 406 ? 0.093 -18.764 -17.607 1.00 93.62 406 GLU A O 1
ATOM 3272 N N . TYR A 1 407 ? -1.647 -18.332 -16.253 1.00 95.44 407 TYR A N 1
ATOM 3273 C CA . TYR A 1 407 ? -1.576 -19.591 -15.511 1.00 95.44 407 TYR A CA 1
ATOM 3274 C C . TYR A 1 407 ? -2.565 -20.596 -16.090 1.00 95.44 407 TYR A C 1
ATOM 3276 O O . TYR A 1 407 ? -3.664 -20.215 -16.485 1.00 95.44 407 TYR A O 1
ATOM 3284 N N . TRP A 1 408 ? -2.220 -21.881 -16.074 1.00 95.62 408 TRP A N 1
ATOM 3285 C CA . TRP A 1 408 ? -3.153 -22.965 -16.389 1.00 95.62 408 TRP A CA 1
ATOM 3286 C C . TRP A 1 408 ? -3.495 -23.729 -15.111 1.00 95.62 408 TRP A C 1
ATOM 3288 O O . TRP A 1 408 ? -2.757 -24.613 -14.682 1.00 95.62 408 TRP A O 1
ATOM 3298 N N . ILE A 1 409 ? -4.612 -23.363 -14.480 1.00 96.62 409 ILE A N 1
ATOM 3299 C CA . ILE A 1 409 ? -5.078 -23.980 -13.233 1.00 96.62 409 ILE A CA 1
ATOM 3300 C C . ILE A 1 409 ? -6.178 -24.995 -13.577 1.00 96.62 409 ILE A C 1
ATOM 3302 O O . ILE A 1 409 ? -7.150 -24.606 -14.228 1.00 96.62 409 ILE A O 1
ATOM 3306 N N . PRO A 1 410 ? -6.072 -26.270 -13.163 1.00 96.50 410 PRO A N 1
ATOM 3307 C CA . PRO A 1 410 ? -7.128 -27.255 -13.380 1.00 96.50 410 PRO A CA 1
ATOM 3308 C C . PRO A 1 410 ? -8.465 -26.794 -12.792 1.00 96.50 410 PRO A C 1
ATOM 3310 O O . PRO A 1 410 ? -8.507 -26.191 -11.717 1.00 96.50 410 PRO A O 1
ATOM 3313 N N . ALA A 1 411 ? -9.567 -27.054 -13.495 1.00 95.25 411 ALA A N 1
ATOM 3314 C CA . ALA A 1 411 ? -10.898 -26.609 -13.084 1.00 95.25 411 ALA A CA 1
ATOM 3315 C C . ALA A 1 411 ? -11.299 -27.135 -11.692 1.00 95.25 411 ALA A C 1
ATOM 3317 O O . ALA A 1 411 ? -11.967 -26.428 -10.938 1.00 95.25 411 ALA A O 1
ATOM 3318 N N . GLU A 1 412 ? -10.845 -28.334 -11.325 1.00 95.00 412 GLU A N 1
ATOM 3319 C CA . GLU A 1 412 ? -11.038 -28.949 -10.010 1.00 95.00 412 GLU A CA 1
ATOM 3320 C C . GLU A 1 412 ? -10.330 -28.200 -8.864 1.00 95.00 412 GLU A C 1
ATOM 3322 O O . GLU A 1 412 ? -10.773 -28.264 -7.719 1.00 95.00 412 GLU A O 1
ATOM 3327 N N . GLU A 1 413 ? -9.280 -27.428 -9.159 1.00 96.81 413 GLU A N 1
ATOM 3328 C CA . GLU A 1 413 ? -8.547 -26.610 -8.183 1.00 96.81 413 GLU A CA 1
ATOM 3329 C C . GLU A 1 413 ? -9.137 -25.194 -8.043 1.00 96.81 413 GLU A C 1
ATOM 3331 O O . GLU A 1 413 ? -8.644 -24.394 -7.245 1.00 96.81 413 GLU A O 1
ATOM 3336 N N . LEU A 1 414 ? -10.209 -24.853 -8.771 1.00 96.56 414 LEU A N 1
ATOM 3337 C CA . LEU A 1 414 ? -10.784 -23.503 -8.745 1.00 96.56 414 LEU A CA 1
ATOM 3338 C C . LEU A 1 414 ? -11.308 -23.106 -7.357 1.00 96.56 414 LEU A C 1
ATOM 3340 O O . LEU A 1 414 ? -11.184 -21.950 -6.956 1.00 96.56 414 LEU A O 1
ATOM 3344 N N . THR A 1 415 ? -11.835 -24.053 -6.578 1.00 96.75 415 THR A N 1
ATOM 3345 C CA . THR A 1 415 ? -12.215 -23.797 -5.179 1.00 96.75 415 THR A CA 1
ATOM 3346 C C . THR A 1 415 ? -11.005 -23.390 -4.339 1.00 96.75 415 THR A C 1
ATOM 3348 O O . THR A 1 415 ? -11.092 -22.447 -3.553 1.00 96.75 415 THR A O 1
ATOM 3351 N N . ALA A 1 416 ? -9.863 -24.053 -4.532 1.00 97.56 416 ALA A N 1
ATOM 3352 C CA . ALA A 1 416 ? -8.626 -23.712 -3.840 1.00 97.56 416 ALA A CA 1
ATOM 3353 C C . ALA A 1 416 ? -8.046 -22.373 -4.337 1.00 97.56 416 ALA A C 1
ATOM 3355 O O . ALA A 1 416 ? -7.549 -21.594 -3.525 1.00 97.56 416 ALA A O 1
ATOM 3356 N N . PHE A 1 417 ? -8.174 -22.057 -5.633 1.00 98.00 417 PHE A N 1
ATOM 3357 C CA . PHE A 1 417 ? -7.810 -20.743 -6.176 1.00 98.00 417 PHE A CA 1
ATOM 3358 C C . PHE A 1 417 ? -8.646 -19.630 -5.542 1.00 98.00 417 PHE A C 1
ATOM 3360 O O . PHE A 1 417 ? -8.093 -18.644 -5.063 1.00 98.00 417 PHE A O 1
ATOM 3367 N N . ASN A 1 418 ? -9.969 -19.807 -5.480 1.00 97.81 418 ASN A N 1
ATOM 3368 C CA . ASN A 1 418 ? -10.875 -18.845 -4.858 1.00 97.81 418 ASN A CA 1
ATOM 3369 C C . ASN A 1 418 ? -10.542 -18.637 -3.371 1.00 97.81 418 ASN A C 1
ATOM 3371 O O . ASN A 1 418 ? -10.516 -17.504 -2.906 1.00 97.81 418 ASN A O 1
ATOM 3375 N N . ALA A 1 419 ? -10.192 -19.700 -2.638 1.00 96.25 419 ALA A N 1
ATOM 3376 C CA . ALA A 1 419 ? -9.732 -19.590 -1.250 1.00 96.25 419 ALA A CA 1
ATOM 3377 C C . ALA A 1 419 ? -8.377 -18.864 -1.100 1.00 96.25 419 ALA A C 1
ATOM 3379 O O . ALA A 1 419 ? -8.062 -18.356 -0.024 1.00 96.25 419 ALA A O 1
ATOM 3380 N N . ALA A 1 420 ? -7.571 -18.809 -2.164 1.00 97.06 420 ALA A N 1
ATOM 3381 C CA . ALA A 1 420 ? -6.304 -18.086 -2.204 1.00 97.06 420 ALA A CA 1
ATOM 3382 C C . ALA A 1 420 ? -6.451 -16.607 -2.614 1.00 97.06 420 ALA A C 1
ATOM 3384 O O . ALA A 1 420 ? -5.454 -15.875 -2.562 1.00 97.06 420 ALA A O 1
ATOM 3385 N N . ILE A 1 421 ? -7.652 -16.158 -3.003 1.00 96.94 421 ILE A N 1
ATOM 3386 C CA . ILE A 1 421 ? -7.944 -14.747 -3.282 1.00 96.94 421 ILE A CA 1
ATOM 3387 C C . ILE A 1 421 ? -7.861 -13.941 -1.984 1.00 96.94 421 ILE A C 1
ATOM 3389 O O . ILE A 1 421 ? -8.335 -14.346 -0.925 1.00 96.94 421 ILE A O 1
ATOM 3393 N N . VAL A 1 422 ? -7.249 -12.765 -2.075 1.00 94.12 422 VAL A N 1
ATOM 3394 C CA . VAL A 1 422 ? -7.053 -11.845 -0.961 1.00 94.12 422 VAL A CA 1
ATOM 3395 C C . VAL A 1 422 ? -7.846 -10.563 -1.188 1.00 94.12 422 VAL A C 1
ATOM 3397 O O . VAL A 1 422 ? -7.640 -9.840 -2.164 1.00 94.12 422 VAL A O 1
ATOM 3400 N N . GLY A 1 423 ? -8.735 -10.258 -0.241 1.00 87.94 423 GLY A N 1
ATOM 3401 C CA . GLY A 1 423 ? -9.686 -9.155 -0.341 1.00 87.94 423 GLY A CA 1
ATOM 3402 C C . GLY A 1 423 ? -10.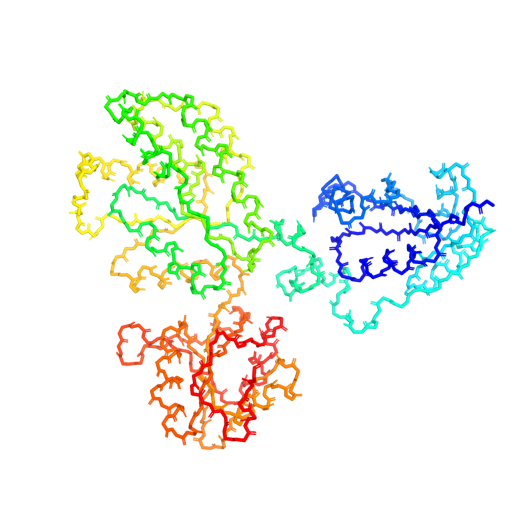904 -9.560 -1.165 1.00 87.94 423 GLY A C 1
ATOM 3403 O O . GLY A 1 423 ? -11.909 -9.967 -0.601 1.00 87.94 423 GLY A O 1
ATOM 3404 N N . GLY A 1 424 ? -10.813 -9.447 -2.488 1.00 92.50 424 GLY A N 1
ATOM 3405 C CA . GLY A 1 424 ? -11.906 -9.794 -3.393 1.00 92.50 424 GLY A CA 1
ATOM 3406 C C . GLY A 1 424 ? -11.588 -9.466 -4.847 1.00 92.50 424 GLY A C 1
ATOM 3407 O O . GLY A 1 424 ? -10.551 -8.877 -5.164 1.00 92.50 424 GLY A O 1
ATOM 3408 N N . ILE A 1 425 ? -12.501 -9.860 -5.724 1.00 97.00 425 ILE A N 1
ATOM 3409 C CA . ILE A 1 425 ? -12.460 -9.590 -7.157 1.00 97.00 425 ILE A CA 1
ATOM 3410 C C . ILE A 1 425 ? -12.983 -8.172 -7.404 1.00 97.00 425 ILE A C 1
ATOM 3412 O O . ILE A 1 425 ? -13.972 -7.745 -6.818 1.00 97.00 425 ILE A O 1
ATOM 3416 N N . GLN A 1 426 ? -12.317 -7.423 -8.274 1.00 95.69 426 GLN A N 1
ATOM 3417 C CA . GLN A 1 426 ? -12.672 -6.044 -8.604 1.00 95.69 426 GLN A CA 1
ATOM 3418 C C . GLN A 1 426 ? -12.768 -5.882 -10.115 1.00 95.69 426 GLN A C 1
ATOM 3420 O O . GLN A 1 426 ? -11.945 -6.431 -10.842 1.00 95.69 426 GLN A O 1
ATOM 3425 N N . VAL A 1 427 ? -13.732 -5.102 -10.597 1.00 96.62 427 VAL A N 1
ATOM 3426 C CA . VAL A 1 427 ? -13.759 -4.668 -12.000 1.00 96.62 427 VAL A CA 1
ATOM 3427 C C . VAL A 1 427 ? -12.811 -3.485 -12.162 1.00 96.62 427 VAL A C 1
ATOM 3429 O O . VAL A 1 427 ? -12.922 -2.503 -11.433 1.00 96.62 427 VAL A O 1
ATOM 3432 N N . VAL A 1 428 ? -11.887 -3.573 -13.121 1.00 95.06 428 VAL A N 1
ATOM 3433 C CA . VAL A 1 428 ? -10.954 -2.477 -13.452 1.00 95.06 428 VAL A CA 1
ATOM 3434 C C . VAL A 1 428 ? -11.338 -1.748 -14.733 1.00 95.06 428 VAL A C 1
ATOM 3436 O O . VAL A 1 428 ? -11.036 -0.566 -14.883 1.00 95.06 428 VAL A O 1
ATOM 3439 N N . ARG A 1 429 ? -12.008 -2.427 -15.672 1.00 96.00 429 ARG A N 1
ATOM 3440 C CA . ARG A 1 429 ? -12.505 -1.797 -16.899 1.00 96.00 429 ARG A CA 1
ATOM 3441 C C . ARG A 1 429 ? -13.666 -2.577 -17.496 1.00 96.00 429 ARG A C 1
ATOM 3443 O O . ARG A 1 429 ? -13.637 -3.804 -17.509 1.00 96.00 429 ARG A O 1
ATOM 3450 N N . GLU A 1 430 ? -14.637 -1.861 -18.045 1.00 96.25 430 GLU A N 1
ATOM 3451 C CA . GLU A 1 430 ? -15.759 -2.427 -18.794 1.00 96.25 430 GLU A CA 1
ATOM 3452 C C . GLU A 1 430 ? -15.741 -1.936 -20.244 1.00 96.25 430 GLU A C 1
ATOM 3454 O O . GLU A 1 430 ? -15.267 -0.839 -20.542 1.00 96.25 430 GLU A O 1
ATOM 3459 N N . TYR A 1 431 ? -16.265 -2.763 -21.143 1.00 94.88 431 TYR A N 1
ATOM 3460 C CA . TYR A 1 431 ? -16.355 -2.525 -22.575 1.00 94.88 431 TYR A CA 1
ATOM 3461 C C . TYR A 1 431 ? -17.751 -2.895 -23.081 1.00 94.88 431 TYR A C 1
ATOM 3463 O O . TYR A 1 431 ? -18.323 -3.913 -22.685 1.00 94.88 431 TYR A O 1
ATOM 3471 N N . GLY A 1 432 ? -18.277 -2.101 -24.015 1.00 91.25 432 GLY A N 1
ATOM 3472 C CA . GLY A 1 432 ? -19.596 -2.332 -24.606 1.00 91.25 432 GLY A CA 1
ATOM 3473 C C . GLY A 1 432 ? -20.750 -1.946 -23.675 1.00 91.25 432 GLY A C 1
ATOM 3474 O O . GLY A 1 432 ? -20.632 -1.043 -22.850 1.00 91.25 432 GLY A O 1
ATOM 3475 N N . SER A 1 433 ? -21.910 -2.579 -23.841 1.00 86.88 433 SER A N 1
ATOM 3476 C CA . SER A 1 433 ? -23.110 -2.293 -23.046 1.00 86.88 433 SER A CA 1
ATOM 3477 C C . SER A 1 433 ? -23.918 -3.561 -22.819 1.00 86.88 433 SER A C 1
ATOM 3479 O O . SER A 1 433 ? -24.127 -4.350 -23.738 1.00 86.88 433 SER A O 1
ATOM 3481 N N . ARG A 1 434 ? -24.414 -3.747 -21.594 1.00 83.00 434 ARG A N 1
ATOM 3482 C CA . ARG A 1 434 ? -25.296 -4.871 -21.267 1.00 83.00 434 ARG A CA 1
ATOM 3483 C C . ARG A 1 434 ? -26.656 -4.673 -21.943 1.00 83.00 434 ARG A C 1
ATOM 3485 O O . ARG A 1 434 ? -27.263 -3.607 -21.823 1.00 83.00 434 ARG A O 1
ATOM 3492 N N . VAL A 1 435 ? -27.155 -5.695 -22.637 1.00 66.88 435 VAL A N 1
ATOM 3493 C CA . VAL A 1 435 ? -28.509 -5.680 -23.212 1.00 66.88 435 VAL A CA 1
ATOM 3494 C C . VAL A 1 435 ? -29.522 -5.557 -22.066 1.00 66.88 435 VAL A C 1
ATOM 3496 O O . VAL A 1 435 ? -29.597 -6.440 -21.219 1.00 66.88 435 VAL A O 1
ATOM 3499 N N . GLY A 1 436 ? -30.271 -4.449 -22.022 1.00 59.16 436 GLY A N 1
ATOM 3500 C CA . GLY A 1 436 ? -31.281 -4.176 -20.989 1.00 59.16 436 GLY A CA 1
ATOM 3501 C C . GLY A 1 436 ? -30.867 -3.205 -19.874 1.00 59.16 436 GLY A C 1
ATOM 3502 O O . GLY A 1 436 ? -31.694 -2.906 -19.017 1.00 59.16 436 GLY A O 1
ATOM 3503 N N . ALA A 1 437 ? -29.644 -2.661 -19.881 1.00 46.38 437 ALA A N 1
ATOM 3504 C CA . ALA A 1 437 ? -29.305 -1.548 -18.991 1.00 46.38 437 ALA A CA 1
ATOM 3505 C C . ALA A 1 437 ? -30.028 -0.265 -19.462 1.00 46.38 437 ALA A C 1
ATOM 3507 O O . ALA A 1 437 ? -29.907 0.088 -20.643 1.00 46.38 437 ALA A O 1
ATOM 3508 N N . PRO A 1 438 ? -30.775 0.454 -18.598 1.00 36.59 438 PRO A N 1
ATOM 3509 C CA . PRO A 1 438 ? -31.273 1.769 -18.967 1.00 36.59 438 PRO A CA 1
ATOM 3510 C C . PRO A 1 438 ? -30.071 2.661 -19.282 1.00 36.59 438 PRO A C 1
ATOM 3512 O O . PRO A 1 438 ? -29.102 2.692 -18.523 1.00 36.59 438 PRO A O 1
ATOM 3515 N N . ARG A 1 439 ? -30.119 3.375 -20.412 1.00 37.81 439 ARG A N 1
ATOM 3516 C CA . ARG A 1 439 ? -29.136 4.420 -20.714 1.00 37.81 439 ARG A CA 1
ATOM 3517 C C . ARG A 1 439 ? -29.262 5.481 -19.619 1.00 37.81 439 ARG A C 1
ATOM 3519 O O . ARG A 1 439 ? -30.251 6.207 -19.597 1.00 37.81 439 ARG A O 1
ATOM 3526 N N . GLY A 1 440 ? -28.319 5.485 -18.681 1.00 37.38 440 GLY A N 1
ATOM 3527 C CA . GLY A 1 440 ? -28.280 6.440 -17.580 1.00 37.38 440 GLY A CA 1
ATOM 3528 C C . GLY A 1 440 ? -28.098 7.860 -18.106 1.00 37.38 440 GLY A C 1
ATOM 3529 O O . GLY A 1 440 ? -27.207 8.105 -18.918 1.00 37.38 440 GLY A O 1
ATOM 3530 N N . SER A 1 441 ? -29.004 8.728 -17.661 1.00 31.70 441 SER A N 1
ATOM 3531 C CA . SER A 1 441 ? -29.050 10.187 -17.804 1.00 31.70 441 SER A CA 1
ATOM 3532 C C . SER A 1 441 ? -27.947 10.901 -17.040 1.00 31.70 441 SER A C 1
ATOM 3534 O O . SER A 1 441 ? -27.696 10.450 -15.896 1.00 31.70 441 SER A O 1
#

Sequence (441 aa):
MPRRGVTVGKFYPPHRGHRRLIEAARSRCDELFVLVASRPREDPPAAKRLGWLQQMFPEVHFILVEDTYPEAPAVWAEVTVRELGFTPDVAFAGEDYGAAWAGEMGCGFEMVDRTRGASECAGRTVRSDPMGHWQCLDPIVRAYYARRVAVVGAESTGTTTIARNLAEHYQTVLVPEYGRDYYEDRMRSGRGGAPWTTAEFVQIAERQAEWEELAACLSDRVLICDTDPFATEIWHERYVGTISQEVARISVSRRYALYILTGTDIPFVQDGFRDGEHVREWMHERFVKELRARDKAFVIVEGDPITRLKAATEAIDRVLGLSRLYRPVGPKELDLITESGWSSFPPRLEWQPIFYPVLNFEYAARIASEWNVKDSGYGAVTTCWVRRQFLDRYEVHQVGGRATLEYWIPAEELTAFNAAIVGGIQVVREYGSRVGAPRGS

Foldseek 3Di:
DWQEEEEEDQCLPPWQLNVQQCVVRVVPTVAYEYEHEDEPPRVVHPVLRVVVVCVSCVRHHYDYDYPPDPPALLVVLVVVCVRVVHQGQEYEDQDPSRVSNCVNSVHHYDHGNSPVPPPPLDSVNCNVCVLLPVVGDALLRQLSQAAEEEEAAFPQLCLQVLLVQLCQLQVFDEAEQVVVVLQVVCVVVVNNPPQDDPVSLLVSQVVSLVSSSVRSSRTNSYYRYSHHLVNSQLVCCVRVVDGDPSSVVSVVVDDHLEYEYGDPQDDRDCPPRDPDDVRRVVSSVVVVVVCVVVVPHYDYADDDSLRRSVVVQVSVCVSRLKAKWKAKDAPVQVVVCVVVVQLAGDFDDPPCFWDKIWSGDVLSVCCQAVPRCVVAQKMFMKMFIFGVVVVVVWDWDDDPDSNTTITTDTSVCRVVRSVRTRPGMDTPDMYGDHVPDPPDD